Protein 1SCF (pdb70)

GO terms:
  GO:0035162 embryonic hemopoiesis (P, IDA)
  GO:0005737 cytoplasm (C, IDA)
  GO:0005886 plasma membrane (C, IDA)
  GO:0030027 lamellipodium (C, IDA)
  GO:0030175 filopodium (C, IDA)
  GO:0005173 stem cell factor receptor binding (F, TAS)
  GO:0005576 extracellular region (C, TAS)
  GO:0005886 plasma membrane (C, TAS)
  GO:0005515 protein binding (F, IPI)
  GO:0008284 positive regulation of cell population proliferation (P, IDA)
  GO:1901534 positive regulation of hematopoietic progenitor cell differentiation (P, TAS)
  GO:0008584 male gonad development (P, IEP)

InterPro domains:
  IPR003452 Stem cell factor [PF02404] (1-273)
  IPR003452 Stem cell factor [PIRSF015599] (1-273)
  IPR003452 Stem cell factor [PTHR11574] (1-273)
  IPR009079 Four-helical cytokine-like, core [G3DSA:1.20.1250.10] (28-171)
  IPR009079 Four-helical cytokine-like, core [SSF47266] (36-165)

Secondary structure (DSSP, 8-state):
-HHHHHHHHHHS-TT--EEE------S-GGGTS---HHHHHHHHHHHTTS-S--SS--HHHHHHHHHHHHHHHHHHT--PPEEE--HHHHHHHHHHHHHTTTS---SSSS--S---/-HHHHHHHHHTS-TT--EEE------S-GGGTTT--HHHHHHHHHHHTT----SSS--HHHHHHHHHHHHHHHHHHHHH---S-S------PPEEE--HHHHHHHHHHHHHHHHT---/-HHHHHHHHHTS-TT--EEEPPP---S-HHHHTT--HHHHHHHHHHHTTS---SSS--HHHHHHHHHHHHHHHHHHH--PPEEE--HHHHHHHHHHHHHT-/-HHHHHHHHHHS-TT--EEE------S-GGGTTT--HHHHHHHHHHHTT----SSS--HHHHHHHHHHHHHHHHHH----EEE--HHHHHHHHHHHHHHT-

Sequence (436 aa):
NVKDVTKLVANLPKDYITLKYVPGDVLPSHCWISEVVQLSDSLTDLLDKFSNISEGLSNYSIIDKLVNIVDDLVECVKSPEPRLFTPEEFFRIFNRSIDAFKDFVVASETSDCVVSNVKDVTKLVANLPKDYITLKYVPGDVLPSHCWISEVVQLSDSLTDLLDKFSNISEGLSNYSIIDKLVNIVDDLVECVKENSSKDLKKSFKSPEPRLFTPEEFFRIFNRSIDAFKDFDCNVKDVTKLVANLPKDYITLKYVPGDVLPSHCWISEVVQLSDSLTDLLDKFSNISEGLSNYSIIDKLVNIVDDLVECVKSPEPRLFTPEEFFRIFNRSIDAFNVKDVTKLVANLPKDYITLKYVPGDVLPSHCWISEVVQLSDSLTDLLDKFSNISEGLSNYSIIDKLVNIVDDLVECVSPEPRLFTPEEFFRIFNRSIDAFK

Solvent-accessible surface area: 22482 Å² total

Nearest PDB structures (foldseek):
  1scf-assembly3_C  TM=1.010E+00  e=1.635E-16  Homo sapiens
  1scf-assembly3_B-2  TM=9.901E-01  e=2.658E-14  Homo sapiens
  1scf-assembly3_D  TM=9.802E-01  e=2.494E-14  Homo sapiens
  1scf-assembly3_A-2  TM=9.832E-01  e=2.627E-13  Homo sapiens
  2o27-assembly2_A  TM=9.673E-01  e=6.331E-12  Mus musculus

Organism: Homo sapiens (NCBI:txid9606)

CATH classification: 1.20.1250.10

Foldseek 3Di:
DCPLLVVLLVVADQPDWKFQADPDVPFQCVQCLLVLVRLLVGLVVVLVVFDPPDPDDGSNVSSVVLNVLSVVVNVVSCNSDMDDDGSVRSVVVVVVSSVSVVVDDDPVPGDDRDDD/DPVLLVVLLVPDPQPDWKFLDDPCVPHQLLACLQVLVRLLVGLVVVLVVDDDDPDPDDNNNSSVVLNVVSVVVNVVVVVPPPPRSDNDDDRGDIDDDGSVRSVVVSVVSSCSVVPDND/DVVVLVVLLVVDDQPDWKFQADPDVPDACVVGLQVLVRLLVGLVVVLVVDDDDPDDCDNNNSSVVLNVVSVVVNVVSVHGDIDDDGSVRSVVVVVVNVVSD/DVVLLVVLLVVADQPDWKFQDDPCVPDACVVCLLCLVRVLVTLVVVLVVFDDDPDDDGNNVSSVVVSVVSVVVNVVHRGDIDDDGSVGSVVVVVVSSVSVD

Structure (mmCIF, N/CA/C/O backbone):
data_1SCF
#
_entry.id   1SCF
#
_cell.length_a   71.820
_cell.length_b   82.550
_cell.length_c   88.190
_cell.angle_alpha   90.00
_cell.angle_beta   90.00
_cell.angle_gamma   90.00
#
_symmetry.space_group_name_H-M   'P 21 21 21'
#
loop_
_entity.id
_entity.type
_entity.pdbx_description
1 polymer 'STEM CELL FACTOR'
2 non-polymer 'PENTAETHYLENE GLYCOL'
3 non-polymer 'CALCIUM ION'
4 water water
#
loop_
_atom_site.group_PDB
_atom_site.id
_atom_site.type_symbol
_atom_site.label_atom_id
_atom_site.label_alt_id
_atom_site.label_comp_id
_atom_site.label_asym_id
_atom_site.label_entity_id
_atom_site.label_seq_id
_atom_site.pdbx_PDB_ins_code
_atom_site.Cartn_x
_atom_site.Cartn_y
_atom_site.Cartn_z
_atom_site.occupancy
_atom_site.B_iso_or_equiv
_atom_site.auth_seq_id
_atom_site.auth_comp_id
_atom_site.auth_asym_id
_atom_site.auth_atom_id
_atom_site.pdbx_PDB_model_num
ATOM 1 N N . ASN A 1 36 ? 10.232 3.110 20.636 1.00 60.07 11 ASN A N 1
ATOM 2 C CA . ASN A 1 36 ? 9.176 3.892 19.994 1.00 59.79 11 ASN A CA 1
ATOM 3 C C . ASN A 1 36 ? 9.647 5.204 19.309 1.00 59.52 11 ASN A C 1
ATOM 4 O O . ASN A 1 36 ? 9.661 6.288 19.910 1.00 59.97 11 ASN A O 1
ATOM 6 N N . VAL A 1 37 ? 10.013 5.143 18.009 1.00 57.40 12 VAL A N 1
ATOM 7 C CA . VAL A 1 37 ? 10.715 6.225 17.309 1.00 53.71 12 VAL A CA 1
ATOM 8 C C . VAL A 1 37 ? 9.844 7.387 16.820 1.00 50.84 12 VAL A C 1
ATOM 9 O O . VAL A 1 37 ? 10.343 8.268 16.130 1.00 51.46 12 VAL A O 1
ATOM 11 N N . LYS A 1 38 ? 8.543 7.490 17.147 1.00 49.07 13 LYS A N 1
ATOM 12 C CA . LYS A 1 38 ? 7.721 8.640 16.756 1.00 44.35 13 LYS A CA 1
ATOM 13 C C . LYS A 1 38 ? 8.114 9.879 17.542 1.00 42.88 13 LYS A C 1
ATOM 14 O O . LYS A 1 38 ? 8.271 10.995 17.007 1.00 41.79 13 LYS A O 1
ATOM 16 N N . ASP A 1 39 ? 8.283 9.557 18.839 1.00 38.29 14 ASP A N 1
ATOM 17 C CA . ASP A 1 39 ? 8.609 10.545 19.818 1.00 35.56 14 ASP A CA 1
ATOM 18 C C . ASP A 1 39 ? 10.068 10.894 19.718 1.00 32.01 14 ASP A C 1
ATOM 19 O O . ASP A 1 39 ? 10.389 12.060 19.896 1.00 30.80 14 ASP A O 1
ATOM 24 N N . VAL A 1 40 ? 10.939 9.938 19.360 1.00 28.31 15 VAL A N 1
ATOM 25 C CA . VAL A 1 40 ? 12.335 10.224 19.089 1.00 27.35 15 VAL A CA 1
ATOM 26 C C . VAL A 1 40 ? 12.510 11.219 17.959 1.00 29.06 15 VAL A C 1
ATOM 27 O O . VAL A 1 40 ? 13.265 12.166 18.138 1.00 32.49 15 VAL A O 1
ATOM 31 N N . THR A 1 41 ? 11.858 11.085 16.807 1.00 28.42 16 THR A N 1
ATOM 32 C CA . THR A 1 41 ? 11.968 12.085 15.758 1.00 27.97 16 THR A CA 1
ATOM 33 C C . THR A 1 41 ? 11.386 13.413 16.208 1.00 25.43 16 THR A C 1
ATOM 34 O O . THR A 1 41 ? 12.020 14.418 15.905 1.00 25.82 16 THR A O 1
ATOM 38 N N . LYS A 1 42 ? 10.243 13.459 16.928 1.00 24.83 17 LYS A N 1
ATOM 39 C CA . LYS A 1 42 ? 9.701 14.698 17.482 1.00 23.60 17 LYS A CA 1
ATOM 40 C C . LYS A 1 42 ? 10.659 15.401 18.410 1.00 21.54 17 LYS A C 1
ATOM 41 O O . LYS A 1 42 ? 10.756 16.624 18.373 1.00 23.88 17 LYS A O 1
ATOM 47 N N . LEU A 1 43 ? 11.417 14.646 19.212 1.00 19.73 18 LEU A N 1
ATOM 48 C CA . LEU A 1 43 ? 12.377 15.207 20.151 1.00 17.98 18 LEU A CA 1
ATOM 49 C C . LEU A 1 43 ? 13.544 15.778 19.401 1.00 17.55 18 LEU A C 1
ATOM 50 O O . LEU A 1 43 ? 13.813 16.959 19.523 1.00 17.68 18 LEU A O 1
ATOM 55 N N . VAL A 1 44 ? 14.189 14.952 18.577 1.00 18.35 19 VAL A N 1
ATOM 56 C CA . VAL A 1 44 ? 15.187 15.421 17.628 1.00 19.40 19 VAL A CA 1
ATOM 57 C C . VAL A 1 44 ? 14.757 16.628 16.824 1.00 18.97 19 VAL A C 1
ATOM 58 O O . VAL A 1 44 ? 15.533 17.562 16.711 1.00 22.36 19 VAL A O 1
ATOM 62 N N . ALA A 1 45 ? 13.530 16.732 16.366 1.00 18.27 20 ALA A N 1
ATOM 63 C CA . ALA A 1 45 ? 13.105 17.946 15.719 1.00 17.82 20 ALA A CA 1
ATOM 64 C C . ALA A 1 45 ? 12.923 19.074 16.711 1.00 18.90 20 ALA A C 1
ATOM 65 O O . ALA A 1 45 ? 12.977 20.244 16.352 1.00 20.70 20 ALA A O 1
ATOM 67 N N . ASN A 1 46 ? 12.677 18.787 17.979 1.00 20.04 21 ASN A N 1
ATOM 68 C CA . ASN A 1 46 ? 12.450 19.852 18.933 1.00 20.73 21 ASN A CA 1
ATOM 69 C C . ASN A 1 46 ? 13.695 20.161 19.771 1.00 20.34 21 ASN A C 1
ATOM 70 O O . ASN A 1 46 ? 13.627 20.909 20.741 1.00 21.05 21 ASN A O 1
ATOM 75 N N . LEU A 1 47 ? 14.851 19.615 19.399 1.00 18.22 22 LEU A N 1
ATOM 76 C CA . LEU A 1 47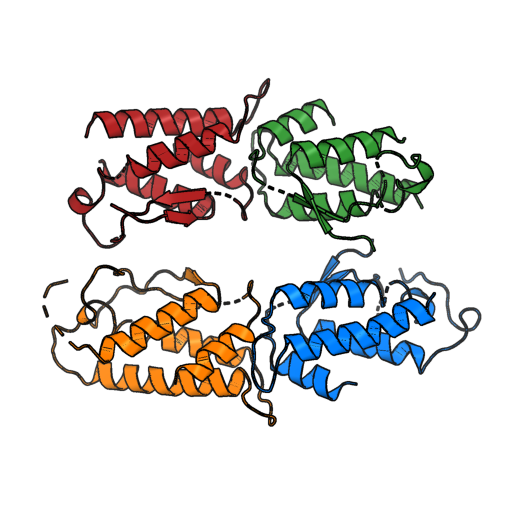 ? 16.129 19.924 20.000 1.00 17.27 22 LEU A CA 1
ATOM 77 C C . LEU A 1 47 ? 17.023 20.733 19.051 1.00 19.37 22 LEU A C 1
ATOM 78 O O . LEU A 1 47 ? 17.001 20.468 17.851 1.00 19.69 22 LEU A O 1
ATOM 83 N N . PRO A 1 48 ? 17.833 21.728 19.457 1.00 19.42 23 PRO A N 1
ATOM 84 C CA . PRO A 1 48 ? 18.655 22.511 18.537 1.00 19.17 23 PRO A CA 1
ATOM 85 C C . PRO A 1 48 ? 19.694 21.621 17.878 1.00 20.53 23 PRO A C 1
ATOM 86 O O . PRO A 1 48 ? 20.318 20.832 18.575 1.00 21.23 23 PRO A O 1
ATOM 90 N N . LYS A 1 49 ? 19.959 21.716 16.571 1.00 23.65 24 LYS A N 1
ATOM 91 C CA . LYS A 1 49 ? 20.937 20.852 15.866 1.00 27.23 24 LYS A CA 1
ATOM 92 C C . LYS A 1 49 ? 22.388 20.847 16.370 1.00 25.36 24 LYS A C 1
ATOM 93 O O . LYS A 1 49 ? 23.179 19.918 16.149 1.00 25.16 24 LYS A O 1
ATOM 99 N N . ASP A 1 50 ? 22.712 21.900 17.110 1.00 26.32 25 ASP A N 1
ATOM 100 C CA . ASP A 1 50 ? 24.060 22.087 17.653 1.00 28.70 25 ASP A CA 1
ATOM 101 C C . ASP A 1 50 ? 24.209 22.024 19.180 1.00 26.91 25 ASP A C 1
ATOM 102 O O . ASP A 1 50 ? 25.225 22.386 19.785 1.00 27.43 25 ASP A O 1
ATOM 107 N N . TYR A 1 51 ? 23.122 21.605 19.808 1.00 24.09 26 TYR A N 1
ATOM 108 C CA . TYR A 1 51 ? 23.165 21.289 21.189 1.00 20.96 26 TYR A CA 1
ATOM 109 C C . TYR A 1 51 ? 23.821 19.937 21.246 1.00 20.04 26 TYR A C 1
ATOM 110 O O . TYR A 1 51 ? 23.282 18.951 20.780 1.00 22.61 26 TYR A O 1
ATOM 127 N N . ILE A 1 53 ? 25.250 16.576 23.165 1.00 22.91 28 ILE A N 1
ATOM 128 C CA . ILE A 1 53 ? 24.860 15.666 24.240 1.00 21.29 28 ILE A CA 1
ATOM 129 C C . ILE A 1 53 ? 26.030 14.713 24.494 1.00 21.02 28 ILE A C 1
ATOM 130 O O . ILE A 1 53 ? 26.530 14.075 23.571 1.00 20.97 28 ILE A O 1
ATOM 135 N N . THR A 1 54 ? 26.492 14.597 25.744 1.00 20.17 29 THR A N 1
ATOM 136 C CA . THR A 1 54 ? 27.592 13.727 26.087 1.00 20.16 29 THR A CA 1
ATOM 137 C C . THR A 1 54 ? 27.065 12.315 26.319 1.00 20.21 29 THR A C 1
ATOM 138 O O . THR A 1 54 ? 26.051 12.081 26.988 1.00 19.29 29 THR A O 1
ATOM 142 N N . LEU A 1 55 ? 27.767 11.369 25.708 1.00 18.56 30 LEU A N 1
ATOM 143 C CA . LEU A 1 55 ? 27.462 9.976 25.862 1.00 17.76 30 LEU A CA 1
ATOM 144 C C . LEU A 1 55 ? 28.824 9.351 25.959 1.00 18.41 30 LEU A C 1
ATOM 145 O O . LEU A 1 55 ? 29.738 9.774 25.283 1.00 20.72 30 LEU A O 1
ATOM 150 N N . LYS A 1 56 ? 28.984 8.378 26.833 1.00 18.64 31 LYS A N 1
ATOM 151 C CA . LYS A 1 56 ? 30.176 7.575 26.918 1.00 20.71 31 LYS A CA 1
ATOM 152 C C . LYS A 1 56 ? 29.940 6.417 25.999 1.00 21.51 31 LYS A C 1
ATOM 153 O O . LYS A 1 56 ? 28.966 5.701 26.170 1.00 23.02 31 LYS A O 1
ATOM 159 N N . TYR A 1 57 ? 30.845 6.219 25.034 1.00 24.83 32 TYR A N 1
ATOM 160 C CA . TYR A 1 57 ? 30.565 5.424 23.844 1.00 22.31 32 TYR A CA 1
ATOM 161 C C . TYR A 1 57 ? 31.607 4.359 23.767 1.00 19.55 32 TYR A C 1
ATOM 162 O O . TYR A 1 57 ? 32.759 4.667 23.946 1.00 22.18 32 TYR A O 1
ATOM 171 N N . VAL A 1 58 ? 31.217 3.108 23.604 1.00 20.21 33 VAL A N 1
ATOM 172 C CA . VAL A 1 58 ? 32.138 2.022 23.453 1.00 22.23 33 VAL A CA 1
ATOM 173 C C . VAL A 1 58 ? 32.829 2.212 22.110 1.00 24.20 33 VAL A C 1
ATOM 174 O O . VAL A 1 58 ? 32.156 2.231 21.078 1.00 24.76 33 VAL A O 1
ATOM 178 N N . PRO A 1 59 ? 34.158 2.380 22.078 1.00 25.19 34 PRO A N 1
ATOM 179 C CA . PRO A 1 59 ? 34.921 2.477 20.834 1.00 27.43 34 PRO A CA 1
ATOM 180 C C . PRO A 1 59 ? 34.727 1.263 19.907 1.00 27.77 34 PRO A C 1
ATOM 181 O O . PRO A 1 59 ? 34.907 0.101 20.291 1.00 27.65 34 PRO A O 1
ATOM 185 N N . GLY A 1 60 ? 34.312 1.550 18.666 1.00 28.92 35 GLY A N 1
ATOM 186 C CA . GLY A 1 60 ? 34.175 0.517 17.650 1.00 28.59 35 GLY A CA 1
ATOM 187 C C . GLY A 1 60 ? 32.886 -0.277 17.715 1.00 28.76 35 GLY A C 1
ATOM 188 O O . GLY A 1 60 ? 32.743 -1.224 16.957 1.00 29.41 35 GLY A O 1
ATOM 197 N N . ASP A 1 62 ? 30.212 0.393 16.338 1.00 30.42 37 ASP A N 1
ATOM 198 C CA . ASP A 1 62 ? 29.736 0.418 14.935 1.00 30.74 37 ASP A CA 1
ATOM 199 C C . ASP A 1 62 ? 30.051 -0.794 14.038 1.00 27.32 37 ASP A C 1
ATOM 200 O O . ASP A 1 62 ? 29.344 -1.054 13.064 1.00 28.97 37 ASP A O 1
ATOM 205 N N . VAL A 1 63 ? 31.054 -1.584 14.381 1.00 23.11 38 VAL A N 1
ATOM 206 C CA . VAL A 1 63 ? 31.471 -2.713 13.566 1.00 23.69 38 VAL A CA 1
ATOM 207 C C . VAL A 1 63 ? 31.568 -4.045 14.389 1.00 26.12 38 VAL A C 1
ATOM 208 O O . VAL A 1 63 ? 31.649 -5.172 13.882 1.00 27.25 38 VAL A O 1
ATOM 212 N N . LEU A 1 64 ? 31.464 -3.968 15.728 1.00 26.26 39 LEU A N 1
ATOM 213 C CA . LEU A 1 64 ? 31.505 -5.113 16.640 1.00 26.07 39 LEU A CA 1
ATOM 214 C C . LEU A 1 64 ? 30.149 -5.788 16.888 1.00 25.48 39 LEU A C 1
ATOM 215 O O . LEU A 1 64 ? 29.130 -5.109 16.842 1.00 23.47 39 LEU A O 1
ATOM 220 N N . PRO A 1 65 ? 30.017 -7.086 17.192 1.00 25.65 40 PRO A N 1
ATOM 221 C CA . PRO A 1 65 ? 28.734 -7.665 17.563 1.00 27.77 40 PRO A CA 1
ATOM 222 C C . PRO A 1 65 ? 28.061 -7.004 18.792 1.00 27.59 40 PRO A C 1
ATOM 223 O O . PRO A 1 65 ? 28.710 -6.411 19.658 1.00 26.55 40 PRO A O 1
ATOM 227 N N . SER A 1 66 ? 26.724 -7.026 18.830 1.00 27.40 41 SER A N 1
ATOM 228 C CA . SER A 1 66 ? 26.003 -6.235 19.806 1.00 26.79 41 SER A CA 1
ATOM 229 C C . SER A 1 66 ? 26.288 -6.707 21.202 1.00 27.70 41 SER A C 1
ATOM 230 O O . SER A 1 66 ? 26.451 -5.903 22.097 1.00 29.20 41 SER A O 1
ATOM 233 N N . HIS A 1 67 ? 26.526 -8.007 21.355 1.00 29.95 42 HIS A N 1
ATOM 234 C CA . HIS A 1 67 ? 26.853 -8.594 22.636 1.00 30.32 42 HIS A CA 1
ATOM 235 C C . HIS A 1 67 ? 28.076 -7.971 23.312 1.00 29.42 42 HIS A C 1
ATOM 236 O O . HIS A 1 67 ? 28.270 -8.138 24.524 1.00 28.56 42 HIS A O 1
ATOM 243 N N . CYS A 1 68 ? 28.888 -7.246 22.533 1.00 26.69 43 CYS A N 1
ATOM 244 C CA . CYS A 1 68 ? 30.112 -6.657 23.037 1.00 29.55 43 CYS A CA 1
ATOM 245 C C . CYS A 1 68 ? 29.916 -5.341 23.766 1.00 29.31 43 CYS A C 1
ATOM 246 O O . CYS A 1 68 ? 30.779 -4.912 24.512 1.00 31.36 43 CYS A O 1
ATOM 249 N N . TRP A 1 69 ? 28.813 -4.637 23.555 1.00 28.24 44 TRP A N 1
ATOM 250 C CA . TRP A 1 69 ? 28.704 -3.240 23.952 1.00 25.54 44 TRP A CA 1
ATOM 251 C C . TRP A 1 69 ? 27.331 -2.947 24.498 1.00 25.35 44 TRP A C 1
ATOM 252 O O . TRP A 1 69 ? 27.173 -1.924 25.113 1.00 28.50 44 TRP A O 1
ATOM 263 N N . ILE A 1 70 ? 26.328 -3.786 24.275 1.00 27.39 45 ILE A N 1
ATOM 264 C CA . ILE A 1 70 ? 24.934 -3.500 24.540 1.00 28.48 45 ILE A CA 1
ATOM 265 C C . ILE A 1 70 ? 24.666 -3.370 26.025 1.00 29.97 45 ILE A C 1
ATOM 266 O O . ILE A 1 70 ? 23.770 -2.622 26.389 1.00 31.30 45 ILE A O 1
ATOM 271 N N . SER A 1 71 ? 25.408 -4.044 26.900 1.00 30.95 46 SER A N 1
ATOM 272 C CA . SER A 1 71 ? 25.200 -3.897 28.337 1.00 32.47 46 SER A CA 1
ATOM 273 C C . SER A 1 71 ? 25.677 -2.546 28.844 1.00 30.61 46 SER A C 1
ATOM 274 O O . SER A 1 71 ? 24.974 -1.880 29.597 1.00 30.88 46 SER A O 1
ATOM 277 N N . GLU A 1 72 ? 26.840 -2.123 28.370 1.00 28.57 47 GLU A N 1
ATOM 278 C CA . GLU A 1 72 ? 27.355 -0.823 28.680 1.00 28.90 47 GLU A CA 1
ATOM 279 C C . GLU A 1 72 ? 26.567 0.306 28.090 1.00 27.44 47 GLU A C 1
ATOM 280 O O . GLU A 1 72 ? 26.383 1.323 28.735 1.00 28.17 47 GLU A O 1
ATOM 294 N N . VAL A 1 74 ? 23.147 0.491 27.195 1.00 27.65 49 VAL A N 1
ATOM 295 C CA . VAL A 1 74 ? 21.882 0.875 27.814 1.00 27.43 49 VAL A CA 1
ATOM 296 C C . VAL A 1 74 ? 22.017 1.680 29.115 1.00 27.42 49 VAL A C 1
ATOM 297 O O . VAL A 1 74 ? 21.224 2.595 29.394 1.00 27.48 49 VAL A O 1
ATOM 301 N N . VAL A 1 75 ? 23.100 1.370 29.847 1.00 26.26 50 VAL A N 1
ATOM 302 C CA . VAL A 1 75 ? 23.469 2.060 31.068 1.00 24.75 50 VAL A CA 1
ATOM 303 C C . VAL A 1 75 ? 23.964 3.431 30.716 1.00 25.57 50 VAL A C 1
ATOM 304 O O . VAL A 1 75 ? 23.485 4.384 31.320 1.00 28.77 50 VAL A O 1
ATOM 308 N N . GLN A 1 76 ? 24.888 3.551 29.758 1.00 22.88 51 GLN A N 1
ATOM 309 C CA . GLN A 1 76 ? 25.315 4.841 29.294 1.00 18.59 51 GLN A CA 1
ATOM 310 C C . GLN A 1 76 ? 24.226 5.698 28.700 1.00 18.17 51 GLN A C 1
ATOM 311 O O . GLN A 1 76 ? 24.223 6.904 28.948 1.00 20.05 51 GLN A O 1
ATOM 317 N N . LEU A 1 77 ? 23.291 5.106 27.959 1.00 15.38 52 LEU A N 1
ATOM 318 C CA . LEU A 1 77 ? 22.210 5.850 27.374 1.00 16.72 52 LEU A CA 1
ATOM 319 C C . LEU A 1 77 ? 21.199 6.284 28.411 1.00 18.34 52 LEU A C 1
ATOM 320 O O . LEU A 1 77 ? 20.676 7.387 28.382 1.00 18.73 52 LEU A O 1
ATOM 325 N N . SER A 1 78 ? 20.932 5.433 29.378 1.00 20.83 53 SER A N 1
ATOM 326 C CA . SER A 1 78 ? 20.098 5.806 30.505 1.00 23.79 53 SER A CA 1
ATOM 327 C C . SER A 1 78 ? 20.716 6.966 31.295 1.00 24.20 53 SER A C 1
ATOM 328 O O . SER A 1 78 ? 19.977 7.897 31.624 1.00 26.42 53 SER A O 1
ATOM 331 N N . ASP A 1 79 ? 22.043 6.977 31.559 1.00 23.25 54 ASP A N 1
ATOM 332 C CA . ASP A 1 79 ? 22.687 8.036 32.308 1.00 20.61 54 ASP A CA 1
ATOM 333 C C . ASP A 1 79 ? 22.659 9.325 31.572 1.00 19.02 54 ASP A C 1
ATOM 334 O O . ASP A 1 79 ? 22.303 10.358 32.142 1.00 20.41 54 ASP A O 1
ATOM 339 N N . SER A 1 80 ? 22.962 9.286 30.291 1.00 16.79 55 SER A N 1
ATOM 340 C CA . SER A 1 80 ? 22.857 10.514 29.541 1.00 17.42 55 SER A CA 1
ATOM 341 C C . SER A 1 80 ? 21.454 11.096 29.425 1.00 16.81 55 SER A C 1
ATOM 342 O O . SER A 1 80 ? 21.293 12.318 29.474 1.00 17.95 55 SER A O 1
ATOM 345 N N . LEU A 1 81 ? 20.439 10.249 29.243 1.00 17.01 56 LEU A N 1
ATOM 346 C CA . LEU A 1 81 ? 19.073 10.726 29.162 1.00 17.99 56 LEU A CA 1
ATOM 347 C C . LEU A 1 81 ? 18.518 11.188 30.514 1.00 18.27 56 LEU A C 1
ATOM 348 O O . LEU A 1 81 ? 17.800 12.186 30.575 1.00 18.82 56 LEU A O 1
ATOM 353 N N . THR A 1 82 ? 18.835 10.532 31.616 1.00 18.45 57 THR A N 1
ATOM 354 C CA . THR A 1 82 ? 18.376 11.005 32.911 1.00 21.42 57 THR A CA 1
ATOM 355 C C . THR A 1 82 ? 18.975 12.383 33.205 1.00 21.42 57 THR A C 1
ATOM 356 O O . THR A 1 82 ? 18.263 13.287 33.640 1.00 21.53 57 THR A O 1
ATOM 360 N N . ASP A 1 83 ? 20.245 12.587 32.819 1.00 23.66 58 ASP A N 1
ATOM 361 C CA . ASP A 1 83 ? 20.908 13.867 32.971 1.00 24.99 58 ASP A CA 1
ATOM 362 C C . ASP A 1 83 ? 20.269 14.969 32.162 1.00 23.11 58 ASP A C 1
ATOM 363 O O . ASP A 1 83 ? 20.243 16.133 32.567 1.00 22.89 58 ASP A O 1
ATOM 368 N N . LEU A 1 84 ? 19.762 14.614 30.994 1.00 21.38 59 LEU A N 1
ATOM 369 C CA . LEU A 1 84 ? 19.106 15.568 30.124 1.00 19.63 59 LEU A CA 1
ATOM 370 C C . LEU A 1 84 ? 17.857 16.179 30.719 1.00 20.35 59 LEU A C 1
ATOM 371 O O . LEU A 1 84 ? 17.522 17.321 30.413 1.00 19.57 59 LEU A O 1
ATOM 376 N N . LEU A 1 85 ? 17.163 15.410 31.587 1.00 21.63 60 LEU A N 1
ATOM 377 C CA . LEU A 1 85 ? 15.930 15.857 32.216 1.00 20.55 60 LEU A CA 1
ATOM 378 C C . LEU A 1 85 ? 16.133 17.147 32.974 1.00 22.32 60 LEU A C 1
ATOM 379 O O . LEU A 1 85 ? 15.264 18.016 32.929 1.00 23.28 60 LEU A O 1
ATOM 384 N N . ASP A 1 86 ? 17.338 17.285 33.558 1.00 22.42 61 ASP A N 1
ATOM 385 C CA . ASP A 1 86 ? 17.805 18.483 34.247 1.00 22.10 61 ASP A CA 1
ATOM 386 C C . ASP A 1 86 ? 17.810 19.768 33.433 1.00 20.08 61 ASP A C 1
ATOM 387 O O . ASP A 1 86 ? 17.841 20.870 33.974 1.00 20.02 61 ASP A O 1
ATOM 392 N N . LYS A 1 87 ? 17.721 19.693 32.105 1.00 19.76 62 LYS A N 1
ATOM 393 C CA . LYS A 1 87 ? 17.839 20.862 31.245 1.00 16.53 62 LYS A CA 1
ATOM 394 C C . LYS A 1 87 ? 16.485 21.335 30.770 1.00 16.75 62 LYS A C 1
ATOM 395 O O . LYS A 1 87 ? 16.388 22.383 30.130 1.00 17.62 62 LYS A O 1
ATOM 401 N N . PHE A 1 88 ? 15.400 20.605 31.068 1.00 16.40 63 PHE A N 1
ATOM 402 C CA . PHE A 1 88 ? 14.086 20.979 30.586 1.00 16.93 63 PHE A CA 1
ATOM 403 C C . PHE A 1 88 ? 13.110 21.140 31.730 1.00 17.40 63 PHE A C 1
ATOM 404 O O . PHE A 1 88 ? 13.294 20.626 32.826 1.00 17.50 63 PHE A O 1
ATOM 412 N N . SER A 1 89 ? 12.031 21.843 31.444 1.00 19.14 64 SER A N 1
ATOM 413 C CA . SER A 1 89 ? 10.993 22.080 32.407 1.00 21.71 64 SER A CA 1
ATOM 414 C C . SER A 1 89 ? 9.832 21.125 32.198 1.00 22.87 64 SER A C 1
ATOM 415 O O . SER A 1 89 ? 9.431 20.758 31.098 1.00 24.09 64 SER A O 1
ATOM 418 N N . ASN A 1 90 ? 9.298 20.809 33.363 1.00 23.97 65 ASN A N 1
ATOM 419 C CA . ASN A 1 90 ? 8.233 19.855 33.608 1.00 29.13 65 ASN A CA 1
ATOM 420 C C . ASN A 1 90 ? 6.899 20.530 33.390 1.00 31.34 65 ASN A C 1
ATOM 421 O O . ASN A 1 90 ? 5.883 19.858 33.203 1.00 35.27 65 ASN A O 1
ATOM 426 N N . ILE A 1 91 ? 6.892 21.862 33.561 1.00 32.62 66 ILE A N 1
ATOM 427 C CA . ILE A 1 91 ? 5.708 22.691 33.384 1.00 33.83 66 ILE A CA 1
ATOM 428 C C . ILE A 1 91 ? 5.681 23.071 31.918 1.00 35.58 66 ILE A C 1
ATOM 429 O O . ILE A 1 91 ? 6.450 23.910 31.431 1.00 36.08 66 ILE A O 1
ATOM 434 N N . SER A 1 92 ? 4.782 22.424 31.201 1.00 37.23 67 SER A N 1
ATOM 435 C CA . SER A 1 92 ? 4.669 22.650 29.771 1.00 40.50 67 SER A CA 1
ATOM 436 C C . SER A 1 92 ? 3.358 22.008 29.327 1.00 42.07 67 SER A C 1
ATOM 437 O O . SER A 1 92 ? 3.073 20.841 29.622 1.00 43.86 67 SER A O 1
ATOM 440 N N . GLU A 1 93 ? 2.502 22.765 28.648 1.00 44.40 68 GLU A N 1
ATOM 441 C CA . GLU A 1 93 ? 1.317 22.183 28.023 1.00 46.43 68 GLU A CA 1
ATOM 442 C C . GLU A 1 93 ? 1.777 21.448 26.758 1.00 46.20 68 GLU A C 1
ATOM 443 O O . GLU A 1 93 ? 2.874 21.690 26.234 1.00 47.39 68 GLU A O 1
ATOM 449 N N . GLY A 1 94 ? 0.957 20.523 26.262 1.00 45.44 69 GLY A N 1
ATOM 450 C CA . GLY A 1 94 ? 1.228 19.834 25.021 1.00 43.62 69 GLY A CA 1
ATOM 451 C C . GLY A 1 94 ? 2.561 19.130 25.029 1.00 42.33 69 GLY A C 1
ATOM 452 O O . GLY A 1 94 ? 2.944 18.429 25.963 1.00 43.42 69 GLY A O 1
ATOM 453 N N . LEU A 1 95 ? 3.245 19.412 23.927 1.00 42.01 70 LEU A N 1
ATOM 454 C CA . LEU A 1 95 ? 4.567 18.856 23.634 1.00 40.66 70 LEU A CA 1
ATOM 455 C C . LEU A 1 95 ? 5.570 19.283 24.688 1.00 37.48 70 LEU A C 1
ATOM 456 O O . LEU A 1 95 ? 5.769 20.477 24.916 1.00 39.56 70 LEU A O 1
ATOM 461 N N . SER A 1 96 ? 6.203 18.289 25.301 1.00 32.14 71 SER A N 1
ATOM 462 C CA . SER A 1 96 ? 7.187 18.514 26.330 1.00 24.30 71 SER A CA 1
ATOM 463 C C . SER A 1 96 ? 8.394 17.653 26.032 1.00 20.06 71 SER A C 1
ATOM 464 O O . SER A 1 96 ? 8.282 16.449 25.900 1.00 21.51 71 SER A O 1
ATOM 467 N N . ASN A 1 97 ? 9.573 18.208 25.883 1.00 18.83 72 ASN A N 1
ATOM 468 C CA . ASN A 1 97 ? 10.787 17.419 25.827 1.00 16.99 72 ASN A CA 1
ATOM 469 C C . ASN A 1 97 ? 11.079 16.692 27.083 1.00 15.54 72 ASN A C 1
ATOM 470 O O . ASN A 1 97 ? 11.566 15.578 26.997 1.00 16.64 72 ASN A O 1
ATOM 475 N N . TYR A 1 98 ? 10.823 17.309 28.239 1.00 15.06 73 TYR A N 1
ATOM 476 C CA . TYR A 1 98 ? 10.835 16.579 29.507 1.00 15.26 73 TYR A CA 1
ATOM 477 C C . TYR A 1 98 ? 9.986 15.319 29.443 1.00 15.85 73 TYR A C 1
ATOM 478 O O . TYR A 1 98 ? 10.538 14.262 29.740 1.00 18.32 73 TYR A O 1
ATOM 487 N N . SER A 1 99 ? 8.682 15.323 29.087 1.00 18.48 74 SER A N 1
ATOM 488 C CA . SER A 1 99 ? 7.947 14.076 29.034 1.00 18.74 74 SER A CA 1
ATOM 489 C C . SER A 1 99 ? 8.429 13.074 28.017 1.00 18.80 74 SER A C 1
ATOM 490 O O . SER A 1 99 ? 8.430 11.882 28.327 1.00 18.69 74 SER A O 1
ATOM 493 N N . ILE A 1 100 ? 8.928 13.522 26.849 1.00 18.95 75 ILE A N 1
ATOM 494 C CA . ILE A 1 100 ? 9.481 12.602 25.855 1.00 17.82 75 ILE A CA 1
ATOM 495 C C . ILE A 1 100 ? 10.689 11.896 26.422 1.00 17.12 75 ILE A C 1
ATOM 496 O O . ILE A 1 100 ? 10.679 10.688 26.557 1.00 18.03 75 ILE A O 1
ATOM 501 N N . ILE A 1 101 ? 11.698 12.625 26.857 1.00 18.46 76 ILE A N 1
ATOM 502 C CA . ILE A 1 101 ? 12.916 12.070 27.436 1.00 19.33 76 ILE A CA 1
ATOM 503 C C . ILE A 1 101 ? 12.622 11.116 28.592 1.00 19.01 76 ILE A C 1
ATOM 504 O O . ILE A 1 101 ? 13.199 10.040 28.714 1.00 20.65 76 ILE A O 1
ATOM 509 N N . ASP A 1 102 ? 11.643 11.474 29.412 1.00 19.90 77 ASP A N 1
ATOM 510 C CA . ASP A 1 102 ? 11.226 10.682 30.562 1.00 19.93 77 ASP A CA 1
ATOM 511 C C . ASP A 1 102 ? 10.627 9.341 30.177 1.00 21.32 77 ASP A C 1
ATOM 512 O O . ASP A 1 102 ? 10.832 8.318 30.830 1.00 21.41 77 ASP A O 1
ATOM 517 N N . LYS A 1 103 ? 9.835 9.312 29.101 1.00 23.41 78 LYS A N 1
ATOM 518 C CA . LYS A 1 103 ? 9.385 8.038 28.606 1.00 23.09 78 LYS A CA 1
ATOM 519 C C . LYS A 1 103 ? 10.529 7.247 27.975 1.00 24.61 78 LYS A C 1
ATOM 520 O O . LYS A 1 103 ? 10.518 6.000 28.021 1.00 26.85 78 LYS A O 1
ATOM 526 N N . LEU A 1 104 ? 11.559 7.936 27.437 1.00 22.19 79 LEU A N 1
ATOM 527 C CA . LEU A 1 104 ? 12.718 7.253 26.865 1.00 18.09 79 LEU A CA 1
ATOM 528 C C . LEU A 1 104 ? 13.577 6.757 27.968 1.00 16.82 79 LEU A C 1
ATOM 529 O O . LEU A 1 104 ? 14.146 5.692 27.806 1.00 17.74 79 LEU A O 1
ATOM 534 N N . VAL A 1 105 ? 13.609 7.460 29.101 1.00 16.48 80 VAL A N 1
ATOM 535 C CA . VAL A 1 105 ? 14.352 6.994 30.249 1.00 13.79 80 VAL A CA 1
ATOM 536 C C . VAL A 1 105 ? 13.697 5.725 30.731 1.00 14.44 80 VAL A C 1
ATOM 537 O O . VAL A 1 105 ? 14.385 4.763 31.022 1.00 14.81 80 VAL A O 1
ATOM 541 N N . ASN A 1 106 ? 12.383 5.633 30.743 1.00 16.27 81 ASN A N 1
ATOM 542 C CA . ASN A 1 106 ? 11.696 4.398 31.081 1.00 18.71 81 ASN A CA 1
ATOM 543 C C . ASN A 1 106 ? 11.852 3.174 30.176 1.00 21.49 81 ASN A C 1
ATOM 544 O O . ASN A 1 106 ? 11.945 2.060 30.691 1.00 22.57 81 ASN A O 1
ATOM 549 N N . ILE A 1 107 ? 11.898 3.339 28.846 1.00 21.86 82 ILE A N 1
ATOM 550 C CA . ILE A 1 107 ? 12.226 2.270 27.917 1.00 23.02 82 ILE A CA 1
ATOM 551 C C . ILE A 1 107 ? 13.602 1.742 28.112 1.00 23.67 82 ILE A C 1
ATOM 552 O O . ILE A 1 107 ? 13.728 0.536 28.067 1.00 26.85 82 ILE A O 1
ATOM 557 N N . VAL A 1 108 ? 14.619 2.586 28.254 1.00 25.82 83 VAL A N 1
ATOM 558 C CA . VAL A 1 108 ? 15.996 2.104 28.338 1.00 27.82 83 VAL A CA 1
ATOM 559 C C . VAL A 1 108 ? 16.212 1.471 29.706 1.00 30.01 83 VAL A C 1
ATOM 560 O O . VAL A 1 108 ? 16.995 0.522 29.796 1.00 32.08 83 VAL A O 1
ATOM 564 N N . ASP A 1 109 ? 15.602 1.983 30.789 1.00 30.99 84 ASP A N 1
ATOM 565 C CA . ASP A 1 109 ? 15.711 1.384 32.123 1.00 34.08 84 ASP A CA 1
ATOM 566 C C . ASP A 1 109 ? 15.125 -0.013 32.275 1.00 34.30 84 ASP A C 1
ATOM 567 O O . ASP A 1 109 ? 15.666 -0.816 33.035 1.00 35.01 84 ASP A O 1
ATOM 572 N N . ASP A 1 110 ? 14.055 -0.335 31.524 1.00 35.79 85 ASP A N 1
ATOM 573 C CA . ASP A 1 110 ? 13.554 -1.707 31.332 1.00 37.15 85 ASP A CA 1
ATOM 574 C C . ASP A 1 110 ? 14.655 -2.665 30.860 1.00 34.71 85 ASP A C 1
ATOM 575 O O . ASP A 1 110 ? 14.777 -3.800 31.308 1.00 33.69 85 ASP A O 1
ATOM 580 N N . LEU A 1 111 ? 15.437 -2.164 29.904 1.00 33.83 86 LEU A N 1
ATOM 581 C CA . LEU A 1 111 ? 16.527 -2.886 29.288 1.00 33.71 86 LEU A CA 1
ATOM 582 C C . LEU A 1 111 ? 17.747 -2.959 30.177 1.00 34.12 86 LEU A C 1
ATOM 583 O O . LEU A 1 111 ? 18.440 -3.965 30.083 1.00 34.86 86 LEU A O 1
ATOM 588 N N . VAL A 1 112 ? 18.033 -1.973 31.039 1.00 33.89 87 VAL A N 1
ATOM 589 C CA . VAL A 1 112 ? 19.121 -2.074 32.009 1.00 35.56 87 VAL A CA 1
ATOM 590 C C . VAL A 1 112 ? 18.933 -3.223 33.039 1.00 40.73 87 VAL A C 1
ATOM 591 O O . VAL A 1 112 ? 19.889 -3.890 33.493 1.00 42.23 87 VAL A O 1
ATOM 595 N N . GLU A 1 113 ? 17.645 -3.484 33.340 1.00 44.00 88 GLU A N 1
ATOM 596 C CA . GLU A 1 113 ? 17.191 -4.563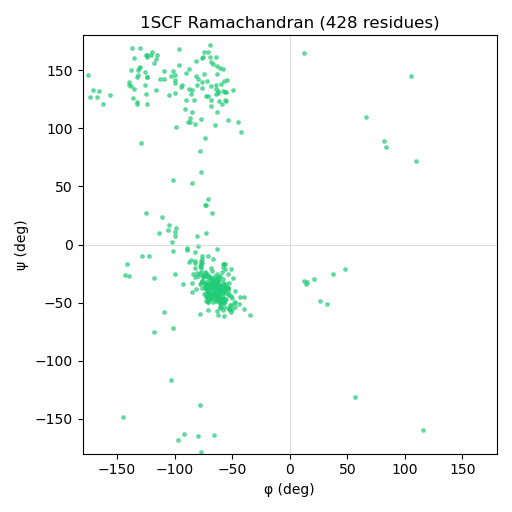 34.217 1.00 47.21 88 GLU A CA 1
ATOM 597 C C . GLU A 1 113 ? 17.016 -5.918 33.542 1.00 48.21 88 GLU A C 1
ATOM 598 O O . GLU A 1 113 ? 17.359 -6.909 34.169 1.00 47.84 88 GLU A O 1
ATOM 604 N N . CYS A 1 114 ? 16.475 -6.018 32.311 1.00 50.79 89 CYS A N 1
ATOM 605 C CA . CYS A 1 114 ? 16.489 -7.244 31.503 1.00 54.51 89 CYS A CA 1
ATOM 606 C C . CYS A 1 114 ? 17.952 -7.703 31.459 1.00 55.09 89 CYS A C 1
ATOM 607 O O . CYS A 1 114 ? 18.231 -8.791 31.961 1.00 57.42 89 CYS A O 1
ATOM 610 N N . VAL A 1 115 ? 18.890 -6.838 31.002 1.00 55.69 90 VAL A N 1
ATOM 611 C CA . VAL A 1 115 ? 20.357 -7.027 31.060 1.00 55.91 90 VAL A CA 1
ATOM 612 C C . VAL A 1 115 ? 20.906 -7.397 32.450 1.00 57.84 90 VAL A C 1
ATOM 613 O O . VAL A 1 115 ? 22.014 -7.924 32.546 1.00 58.27 90 VAL A O 1
ATOM 617 N N . LYS A 1 116 ? 20.212 -7.128 33.558 1.00 59.29 91 LYS A N 1
ATOM 618 C CA . LYS A 1 116 ? 20.556 -7.785 34.810 1.00 62.11 91 LYS A CA 1
ATOM 619 C C . LYS A 1 116 ? 19.865 -9.163 34.996 1.00 63.85 91 LYS A C 1
ATOM 620 O O . LYS A 1 116 ? 20.517 -10.061 35.533 1.00 66.48 91 LYS A O 1
ATOM 622 N N . SER A 1 129 ? 36.757 4.074 31.300 1.00 64.71 104 SER A N 1
ATOM 623 C CA . SER A 1 129 ? 36.147 4.043 29.974 1.00 64.00 104 SER A CA 1
ATOM 624 C C . SER A 1 129 ? 34.723 3.416 29.904 1.00 61.57 104 SER A C 1
ATOM 625 O O . SER A 1 129 ? 34.321 2.749 30.871 1.00 62.78 104 SER A O 1
ATOM 628 N N . PRO A 1 130 ? 33.891 3.576 28.842 1.00 57.26 105 PRO A N 1
ATOM 629 C CA . PRO A 1 130 ? 34.173 4.332 27.635 1.00 53.19 105 PRO A CA 1
ATOM 630 C C . PRO A 1 130 ? 34.452 5.801 27.827 1.00 51.76 105 PRO A C 1
ATOM 631 O O . PRO A 1 130 ? 34.107 6.397 28.848 1.00 53.30 105 PRO A O 1
ATOM 635 N N . GLU A 1 131 ? 35.242 6.296 26.875 1.00 50.80 106 GLU A N 1
ATOM 636 C CA . GLU A 1 131 ? 35.584 7.700 26.790 1.00 47.97 106 GLU A CA 1
ATOM 637 C C . GLU A 1 131 ? 34.332 8.435 26.350 1.00 44.14 106 GLU A C 1
ATOM 638 O O . GLU A 1 131 ? 33.684 8.006 25.400 1.00 42.91 106 GLU A O 1
ATOM 644 N N . PRO A 1 132 ? 33.936 9.481 27.092 1.00 41.02 107 PRO A N 1
ATOM 645 C CA . PRO A 1 132 ? 32.846 10.386 26.770 1.00 38.74 107 PRO A CA 1
ATOM 646 C C . PRO A 1 132 ? 33.069 11.190 25.517 1.00 37.93 107 PRO A C 1
ATOM 647 O O . PRO A 1 132 ? 34.148 11.749 25.271 1.00 40.00 107 PRO A O 1
ATOM 651 N N . ARG A 1 133 ? 32.000 11.208 24.724 1.00 35.40 108 ARG A N 1
ATOM 652 C CA . ARG A 1 133 ? 32.006 11.864 23.436 1.00 33.34 108 ARG A CA 1
ATOM 653 C C . ARG A 1 133 ? 30.766 12.722 23.318 1.00 29.75 108 ARG A C 1
ATOM 654 O O . ARG A 1 133 ? 29.727 12.347 23.867 1.00 29.55 108 ARG A O 1
ATOM 662 N N . LEU A 1 134 ? 30.932 13.877 22.650 1.00 26.42 109 LEU A N 1
ATOM 663 C CA . LEU A 1 134 ? 29.833 14.770 22.334 1.00 25.17 109 LEU A CA 1
ATOM 664 C C . LEU A 1 134 ? 29.126 14.453 21.020 1.00 25.96 109 LEU A C 1
ATOM 665 O O . LEU A 1 134 ? 29.774 14.229 20.002 1.00 26.43 109 LEU A O 1
ATOM 670 N N . PHE A 1 135 ? 27.794 14.427 20.988 1.00 24.52 110 PHE A N 1
ATOM 671 C CA . PHE A 1 135 ? 27.019 14.004 19.822 1.00 22.36 110 PHE A CA 1
ATOM 672 C C . PHE A 1 135 ? 25.996 15.079 19.586 1.00 21.47 110 PHE A C 1
ATOM 673 O O . PHE A 1 135 ? 25.618 15.777 20.525 1.00 21.05 110 PHE A O 1
ATOM 681 N N . THR A 1 136 ? 25.557 15.239 18.339 1.00 20.40 111 THR A N 1
ATOM 682 C CA . THR A 1 136 ? 24.422 16.102 18.047 1.00 19.58 111 THR A CA 1
ATOM 683 C C . THR A 1 136 ? 23.175 15.367 18.473 1.00 15.81 111 THR A C 1
ATOM 684 O O . THR A 1 136 ? 23.239 14.150 18.603 1.00 18.63 111 THR A O 1
ATOM 688 N N . PRO A 1 137 ? 22.030 15.982 18.688 1.00 15.89 112 PRO A N 1
ATOM 689 C CA . PRO A 1 137 ? 20.783 15.254 18.984 1.00 16.41 112 PRO A CA 1
ATOM 690 C C . PRO A 1 137 ? 20.500 14.089 18.025 1.00 17.10 112 PRO A C 1
ATOM 691 O O . PRO A 1 137 ? 20.329 12.954 18.431 1.00 18.32 112 PRO A O 1
ATOM 695 N N . GLU A 1 138 ? 20.564 14.321 16.728 1.00 20.22 113 GLU A N 1
ATOM 696 C CA . GLU A 1 138 ? 20.393 13.303 15.737 1.00 24.11 113 GLU A CA 1
ATOM 697 C C . GLU A 1 138 ? 21.371 12.143 15.864 1.00 24.55 113 GLU A C 1
ATOM 698 O O . GLU A 1 138 ? 20.963 10.982 15.866 1.00 25.38 113 GLU A O 1
ATOM 704 N N . GLU A 1 139 ? 22.663 12.384 16.033 1.00 24.48 114 GLU A N 1
ATOM 705 C CA . GLU A 1 139 ? 23.594 11.291 16.198 1.00 22.26 114 GLU A CA 1
ATOM 706 C C . GLU A 1 139 ? 23.398 10.486 17.471 1.00 22.80 114 GLU A C 1
ATOM 707 O O . GLU A 1 139 ? 23.564 9.256 17.494 1.00 23.87 114 GLU A O 1
ATOM 713 N N . PHE A 1 140 ? 23.035 11.181 18.558 1.00 21.59 115 PHE A N 1
ATOM 714 C CA . PHE A 1 140 ? 22.812 10.544 19.850 1.00 19.30 115 PHE A CA 1
ATOM 715 C C . PHE A 1 140 ? 21.601 9.645 19.667 1.00 17.06 115 PHE A C 1
ATOM 716 O O . PHE A 1 140 ? 21.555 8.527 20.165 1.00 17.46 115 PHE A O 1
ATOM 724 N N . PHE A 1 141 ? 20.581 10.135 18.981 1.00 18.67 116 PHE A N 1
ATOM 725 C CA . PHE A 1 141 ? 19.401 9.327 18.860 1.00 18.51 116 PHE A CA 1
ATOM 726 C C . PHE A 1 141 ? 19.510 8.196 17.854 1.00 22.03 116 PHE A C 1
ATOM 727 O O . PHE A 1 141 ? 18.768 7.213 17.892 1.00 22.83 116 PHE A O 1
ATOM 735 N N . ARG A 1 142 ? 20.510 8.249 16.986 1.00 22.43 117 ARG A N 1
ATOM 736 C CA . ARG A 1 142 ? 20.822 7.134 16.123 1.00 21.98 117 ARG A CA 1
ATOM 737 C C . ARG A 1 142 ? 21.453 6.076 16.971 1.00 19.70 117 ARG A C 1
ATOM 738 O O . ARG A 1 142 ? 21.039 4.946 16.841 1.00 22.56 117 ARG A O 1
ATOM 746 N N . ILE A 1 143 ? 22.394 6.348 17.874 1.00 19.56 118 ILE A N 1
ATOM 747 C CA . ILE A 1 143 ? 22.944 5.328 18.746 1.00 18.66 118 ILE A CA 1
ATOM 748 C C . ILE A 1 143 ? 21.888 4.776 19.673 1.00 19.62 118 ILE A C 1
ATOM 749 O O . ILE A 1 143 ? 21.887 3.579 19.933 1.00 21.23 118 ILE A O 1
ATOM 754 N N . PHE A 1 144 ? 20.971 5.619 20.180 1.00 20.06 119 PHE A N 1
ATOM 755 C CA . PHE A 1 144 ? 19.827 5.124 20.943 1.00 21.07 119 PHE A CA 1
ATOM 756 C C . PHE A 1 144 ? 18.940 4.182 20.141 1.00 21.06 119 PHE A C 1
ATOM 757 O O . PHE A 1 144 ? 18.720 3.075 20.600 1.00 22.31 119 PHE A O 1
ATOM 765 N N . ASN A 1 145 ? 18.426 4.507 18.957 1.00 22.51 120 ASN A N 1
ATOM 766 C CA . ASN A 1 145 ? 17.567 3.577 18.222 1.00 23.92 120 ASN A CA 1
ATOM 767 C C . ASN A 1 145 ? 18.284 2.316 17.841 1.00 25.82 120 ASN A C 1
ATOM 768 O O . ASN A 1 145 ? 17.653 1.274 17.841 1.00 26.73 120 ASN A O 1
ATOM 773 N N . ARG A 1 146 ? 19.605 2.390 17.632 1.00 29.29 121 ARG A N 1
ATOM 774 C CA . ARG A 1 146 ? 20.447 1.234 17.314 1.00 32.15 121 ARG A CA 1
ATOM 775 C C . ARG A 1 146 ? 20.686 0.283 18.503 1.00 32.13 121 ARG A C 1
ATOM 776 O O . ARG A 1 146 ? 20.652 -0.949 18.369 1.00 32.27 121 ARG A O 1
ATOM 784 N N . SER A 1 147 ? 20.925 0.856 19.695 1.00 29.65 122 SER A N 1
ATOM 785 C CA . SER A 1 147 ? 20.981 0.077 20.908 1.00 27.73 122 SER A CA 1
ATOM 786 C C . SER A 1 147 ? 19.643 -0.555 21.201 1.00 27.23 122 SER A C 1
ATOM 787 O O . SER A 1 147 ? 19.603 -1.652 21.716 1.00 28.27 122 SER A O 1
ATOM 790 N N . ILE A 1 148 ? 18.530 0.087 20.884 1.00 29.27 123 ILE A N 1
ATOM 791 C CA . ILE A 1 148 ? 17.210 -0.453 21.140 1.00 31.25 123 ILE A CA 1
ATOM 792 C C . ILE A 1 148 ? 16.972 -1.618 20.207 1.00 32.43 123 ILE A C 1
ATOM 793 O O . ILE A 1 148 ? 16.522 -2.672 20.637 1.00 32.75 123 ILE A O 1
ATOM 798 N N . ASP A 1 149 ? 17.325 -1.466 18.937 1.00 35.41 124 ASP A N 1
ATOM 799 C CA . ASP A 1 149 ? 17.064 -2.502 17.973 1.00 38.41 124 ASP A CA 1
ATOM 800 C C . ASP A 1 149 ? 17.902 -3.728 18.170 1.00 38.55 124 ASP A C 1
ATOM 801 O O . ASP A 1 149 ? 17.386 -4.820 17.960 1.00 39.71 124 ASP A O 1
ATOM 806 N N . ALA A 1 150 ? 19.102 -3.546 18.739 1.00 37.63 125 ALA A N 1
ATOM 807 C CA . ALA A 1 150 ? 20.039 -4.621 18.983 1.00 37.10 125 ALA A CA 1
ATOM 808 C C . ALA A 1 150 ? 19.555 -5.682 19.944 1.00 39.02 125 ALA A C 1
ATOM 809 O O . ALA A 1 150 ? 20.250 -6.667 20.151 1.00 40.94 125 ALA A O 1
ATOM 811 N N . PHE A 1 151 ? 18.374 -5.538 20.549 1.00 41.54 126 PHE A N 1
ATOM 812 C CA . PHE A 1 151 ? 17.774 -6.599 21.363 1.00 45.13 126 PHE A CA 1
ATOM 813 C C . PHE A 1 151 ? 16.837 -7.482 20.578 1.00 47.39 126 PHE A C 1
ATOM 814 O O . PHE A 1 151 ? 16.711 -8.660 20.900 1.00 48.19 126 PHE A O 1
ATOM 822 N N . LYS A 1 152 ? 16.128 -6.898 19.600 1.00 50.61 127 LYS A N 1
ATOM 823 C CA . LYS A 1 152 ? 15.283 -7.656 18.679 1.00 53.56 127 LYS A CA 1
ATOM 824 C C . LYS A 1 152 ? 16.149 -8.640 17.856 1.00 55.43 127 LYS A C 1
ATOM 825 O O . LYS A 1 152 ? 16.038 -9.876 17.922 1.00 57.14 127 LYS A O 1
ATOM 827 N N . ASP A 1 153 ? 17.077 -8.036 17.105 1.00 57.96 128 ASP A N 1
ATOM 828 C CA . ASP A 1 153 ? 18.105 -8.734 16.356 1.00 59.25 128 ASP A CA 1
ATOM 829 C C . ASP A 1 153 ? 19.292 -9.249 17.190 1.00 59.16 128 ASP A C 1
ATOM 830 O O . ASP A 1 153 ? 20.461 -8.894 17.008 1.00 58.89 128 ASP A O 1
ATOM 835 N N . PHE A 1 154 ? 18.967 -10.151 18.118 1.00 59.49 129 PHE A N 1
ATOM 836 C CA . PHE A 1 154 ? 19.969 -10.719 19.002 1.00 61.20 129 PHE A CA 1
ATOM 837 C C . PHE A 1 154 ? 20.411 -12.103 18.503 1.00 61.55 129 PHE A C 1
ATOM 838 O O . PHE A 1 154 ? 19.596 -12.979 18.179 1.00 61.67 129 PHE A O 1
ATOM 846 N N . VAL A 1 155 ? 21.737 -12.294 18.417 1.00 60.68 130 VAL A N 1
ATOM 847 C CA . VAL A 1 155 ? 22.337 -13.577 18.041 1.00 60.72 130 VAL A CA 1
ATOM 848 C C . VAL A 1 155 ? 23.459 -13.949 19.040 1.00 59.57 130 VAL A C 1
ATOM 849 O O . VAL A 1 155 ? 24.157 -13.076 19.597 1.00 58.08 130 VAL A O 1
ATOM 853 N N . VAL A 1 156 ? 23.635 -15.277 19.213 1.00 57.03 131 VAL A N 1
ATOM 854 C CA . VAL A 1 156 ? 24.634 -15.872 20.101 1.00 54.98 131 VAL A CA 1
ATOM 855 C C . VAL A 1 156 ? 26.059 -15.336 19.950 1.00 53.17 131 VAL A C 1
ATOM 856 O O . VAL A 1 156 ? 26.547 -15.173 18.839 1.00 51.72 131 VAL A O 1
ATOM 860 N N . ALA A 1 157 ? 26.660 -15.027 21.117 1.00 52.91 132 ALA A N 1
ATOM 861 C CA . ALA A 1 157 ? 28.022 -14.512 21.293 1.00 52.69 132 ALA A CA 1
ATOM 862 C C . ALA A 1 157 ? 29.161 -15.433 20.860 1.00 53.47 132 ALA A C 1
ATOM 863 O O . ALA A 1 157 ? 30.250 -15.019 20.445 1.00 52.96 132 ALA A O 1
ATOM 865 N N . SER A 1 158 ? 28.899 -16.725 21.000 1.00 55.81 133 SER A N 1
ATOM 866 C CA . SER A 1 158 ? 29.812 -17.748 20.533 1.00 58.09 133 SER A CA 1
ATOM 867 C C . SER A 1 158 ? 29.744 -17.881 19.005 1.00 59.46 133 SER A C 1
ATOM 868 O O . SER A 1 158 ? 30.726 -18.259 18.343 1.00 61.98 133 SER A O 1
ATOM 870 N N . GLU A 1 159 ? 28.556 -17.536 18.469 1.00 58.84 134 GLU A N 1
ATOM 871 C CA . GLU A 1 159 ? 28.251 -17.530 17.031 1.00 57.10 134 GLU A CA 1
ATOM 872 C C . GLU A 1 159 ? 28.550 -16.218 16.298 1.00 54.08 134 GLU A C 1
ATOM 873 O O . GLU A 1 159 ? 28.319 -16.114 15.094 1.00 50.66 134 GLU A O 1
ATOM 879 N N . THR A 1 160 ? 28.999 -15.169 16.988 1.00 52.70 135 THR A N 1
ATOM 880 C CA . THR A 1 160 ? 29.366 -13.953 16.291 1.00 51.61 135 THR A CA 1
ATOM 881 C C . THR A 1 160 ? 30.896 -13.856 16.192 1.00 51.35 135 THR A C 1
ATOM 882 O O . THR A 1 160 ? 31.549 -14.721 15.580 1.00 52.93 135 THR A O 1
ATOM 886 N N . SER A 1 161 ? 31.473 -12.828 16.825 1.00 50.88 136 SER A N 1
ATOM 887 C CA . SER A 1 161 ? 32.885 -12.502 16.714 1.00 49.48 136 SER A CA 1
ATOM 888 C C . SER A 1 161 ? 33.422 -12.163 18.121 1.00 47.44 136 SER A C 1
ATOM 889 O O . SER A 1 161 ? 32.624 -12.000 19.056 1.00 46.14 136 SER A O 1
ATOM 892 N N . ASP A 1 162 ? 34.760 -12.051 18.314 1.00 44.90 137 ASP A N 1
ATOM 893 C CA . ASP A 1 162 ? 35.366 -11.578 19.566 1.00 40.01 137 ASP A CA 1
ATOM 894 C C . ASP A 1 162 ? 35.037 -10.093 19.850 1.00 36.45 137 ASP A C 1
ATOM 895 O O . ASP A 1 162 ? 34.105 -9.570 19.228 1.00 35.34 137 ASP A O 1
ATOM 900 N N . CYS A 1 163 ? 35.702 -9.337 20.741 1.00 32.95 138 CYS A N 1
ATOM 901 C CA . CYS A 1 163 ? 35.263 -7.982 21.014 1.00 31.28 138 CYS A CA 1
ATOM 902 C C . CYS A 1 163 ? 36.311 -6.919 20.838 1.00 30.73 138 CYS A C 1
ATOM 903 O O . CYS A 1 163 ? 36.233 -5.825 21.414 1.00 31.32 138 CYS A O 1
ATOM 906 N N . VAL A 1 164 ? 37.258 -7.242 19.954 1.00 30.63 139 VAL A N 1
ATOM 907 C CA . VAL A 1 164 ? 38.333 -6.318 19.599 1.00 29.74 139 VAL A CA 1
ATOM 908 C C . VAL A 1 164 ? 38.151 -5.898 18.168 1.00 28.81 139 VAL A C 1
ATOM 909 O O . VAL A 1 164 ? 37.830 -6.734 17.342 1.00 27.95 139 VAL A O 1
ATOM 913 N N . VAL A 1 165 ? 38.424 -4.646 17.840 1.00 31.00 140 VAL A N 1
ATOM 914 C CA . VAL A 1 165 ? 38.442 -4.247 16.459 1.00 34.50 140 VAL A CA 1
ATOM 915 C C . VAL A 1 165 ? 39.899 -4.167 16.020 1.00 36.64 140 VAL A C 1
ATOM 916 O O . VAL A 1 165 ? 40.406 -5.059 15.323 1.00 39.48 140 VAL A O 1
ATOM 920 N N . SER A 1 166 ? 40.566 -3.136 16.529 1.00 37.83 141 SER A N 1
ATOM 921 C CA . SER A 1 166 ? 41.905 -2.682 16.123 1.00 41.81 141 SER A CA 1
ATOM 922 C C . SER A 1 166 ? 41.936 -1.563 15.056 1.00 42.37 141 SER A C 1
ATOM 923 O O . SER A 1 166 ? 43.035 -1.174 14.685 1.00 43.60 141 SER A O 1
ATOM 926 N N . ASN B 1 36 ? 2.666 37.382 21.946 1.00 65.93 11 ASN B N 1
ATOM 927 C CA . ASN B 1 36 ? 1.945 36.256 22.556 1.00 66.50 11 ASN B CA 1
ATOM 928 C C . ASN B 1 36 ? 2.726 35.510 23.658 1.00 66.17 11 ASN B C 1
ATOM 929 O O . ASN B 1 36 ? 3.559 34.641 23.372 1.00 66.24 11 ASN B O 1
ATOM 931 N N . VAL B 1 37 ? 2.404 35.814 24.934 1.00 65.43 12 VAL B N 1
ATOM 932 C CA . VAL B 1 37 ? 3.197 35.450 26.131 1.00 62.92 12 VAL B CA 1
ATOM 933 C C . VAL B 1 37 ? 3.195 33.985 26.631 1.00 60.27 12 VAL B C 1
ATOM 934 O O . VAL B 1 37 ? 4.143 33.547 27.294 1.00 59.00 12 VAL B O 1
ATOM 938 N N . LYS B 1 38 ? 2.125 33.208 26.374 1.00 56.82 13 LYS B N 1
ATOM 939 C CA . LYS B 1 38 ? 2.071 31.821 26.800 1.00 51.85 13 LYS B CA 1
ATOM 940 C C . LYS B 1 38 ? 3.021 31.001 25.927 1.00 48.88 13 LYS B C 1
ATOM 941 O O . LYS B 1 38 ? 3.595 30.003 26.380 1.00 49.33 13 LYS B O 1
ATOM 943 N N . ASP B 1 39 ? 3.258 31.456 24.684 1.00 44.12 14 ASP B N 1
ATOM 944 C CA . ASP B 1 39 ? 4.169 30.783 23.770 1.00 37.71 14 ASP B CA 1
ATOM 945 C C . ASP B 1 39 ? 5.662 30.978 24.040 1.00 31.42 14 ASP B C 1
ATOM 946 O O . ASP B 1 39 ? 6.413 30.026 23.895 1.00 30.29 14 ASP B O 1
ATOM 951 N N . VAL B 1 40 ? 6.165 32.130 24.468 1.00 25.72 15 VAL B N 1
ATOM 952 C CA . VAL B 1 40 ? 7.545 32.234 24.906 1.00 24.93 15 VAL B CA 1
ATOM 953 C C . VAL B 1 40 ? 7.872 31.357 26.112 1.00 26.84 15 VAL B C 1
ATOM 954 O O . VAL B 1 40 ? 8.935 30.739 26.124 1.00 29.81 15 VAL B O 1
ATOM 958 N N . THR B 1 41 ? 6.962 31.275 27.104 1.00 27.60 16 THR B N 1
ATOM 959 C CA . THR B 1 41 ? 7.040 30.393 28.276 1.00 28.70 16 THR B CA 1
ATOM 960 C C . THR B 1 41 ? 7.191 28.905 27.903 1.00 27.24 16 THR B C 1
ATOM 961 O O . THR B 1 41 ? 8.063 28.227 28.442 1.00 29.07 16 THR B O 1
ATOM 965 N N . LYS B 1 42 ? 6.385 28.387 26.979 1.00 24.02 17 LYS B N 1
ATOM 966 C CA . LYS B 1 42 ? 6.508 27.042 26.455 1.00 25.48 17 LYS B CA 1
ATOM 967 C C . LYS B 1 42 ? 7.776 26.845 25.607 1.00 22.72 17 LYS B C 1
ATOM 968 O O . LYS B 1 42 ? 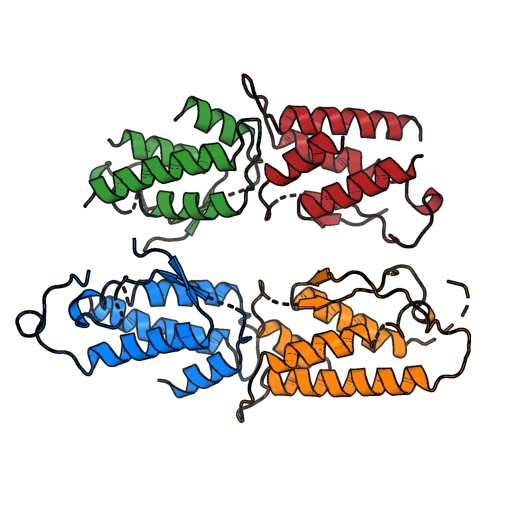8.397 25.806 25.690 1.00 22.89 17 LYS B O 1
ATOM 974 N N . LEU B 1 43 ? 8.223 27.840 24.836 1.00 21.80 18 LEU B N 1
ATOM 975 C CA . LEU B 1 43 ? 9.489 27.797 24.148 1.00 19.84 18 LEU B CA 1
ATOM 976 C C . LEU B 1 43 ? 10.608 27.757 25.151 1.00 19.53 18 LEU B C 1
ATOM 977 O O . LEU B 1 43 ? 11.425 26.868 24.985 1.00 22.71 18 LEU B O 1
ATOM 982 N N . VAL B 1 44 ? 10.670 28.606 26.187 1.00 17.49 19 VAL B N 1
ATOM 983 C CA . VAL B 1 44 ? 11.713 28.547 27.193 1.00 15.59 19 VAL B CA 1
ATOM 984 C C . VAL B 1 44 ? 11.708 27.199 27.912 1.00 16.76 19 VAL B C 1
ATOM 985 O O . VAL B 1 44 ? 12.763 26.598 28.121 1.00 18.54 19 VAL B O 1
ATOM 989 N N . ALA B 1 45 ? 10.533 26.655 28.232 1.00 17.26 20 ALA B N 1
ATOM 990 C CA . ALA B 1 45 ? 10.415 25.384 28.918 1.00 17.20 20 ALA B CA 1
ATOM 991 C C . ALA B 1 45 ? 10.866 24.235 28.075 1.00 20.20 20 ALA B C 1
ATOM 992 O O . ALA B 1 45 ? 11.185 23.166 28.578 1.00 22.02 20 ALA B O 1
ATOM 994 N N . ASN B 1 46 ? 10.854 24.390 26.763 1.00 22.32 21 ASN B N 1
ATOM 995 C CA . ASN B 1 46 ? 11.373 23.351 25.920 1.00 21.93 21 ASN B CA 1
ATOM 996 C C . ASN B 1 46 ? 12.711 23.661 25.314 1.00 21.34 21 ASN B C 1
ATOM 997 O O . ASN B 1 46 ? 13.114 22.930 24.441 1.00 23.28 21 ASN B O 1
ATOM 1002 N N . LEU B 1 47 ? 13.455 24.675 25.727 1.00 20.84 22 LEU B N 1
ATOM 1003 C CA . LEU B 1 47 ? 14.825 24.880 25.285 1.00 18.95 22 LEU B CA 1
ATOM 1004 C C . LEU B 1 47 ? 15.754 24.358 26.359 1.00 19.14 22 LEU B C 1
ATOM 1005 O O . LEU B 1 47 ? 15.428 24.560 27.526 1.00 19.71 22 LEU B O 1
ATOM 1010 N N . PRO B 1 48 ? 16.903 23.701 26.091 1.00 18.35 23 PRO B N 1
ATOM 1011 C CA . PRO B 1 48 ? 17.831 23.260 27.130 1.00 17.51 23 PRO B CA 1
ATOM 1012 C C . PRO B 1 48 ? 18.329 24.418 28.008 1.00 17.87 23 PRO B C 1
ATOM 1013 O O . PRO B 1 48 ? 18.703 25.449 27.473 1.00 18.03 23 PRO B O 1
ATOM 1017 N N . LYS B 1 49 ? 18.327 24.340 29.347 1.00 18.87 24 LYS B N 1
ATOM 1018 C CA . LYS B 1 49 ? 18.756 25.441 30.226 1.00 21.96 24 LYS B CA 1
ATOM 1019 C C . LYS B 1 49 ? 20.207 25.930 30.039 1.00 21.00 24 LYS B C 1
ATOM 1020 O O . LYS B 1 49 ? 20.567 27.081 30.304 1.00 21.61 24 LYS B O 1
ATOM 1026 N N . ASP B 1 50 ? 21.040 25.044 29.503 1.00 19.08 25 ASP B N 1
ATOM 1027 C CA . ASP B 1 50 ? 22.440 25.350 29.263 1.00 20.79 25 ASP B CA 1
ATOM 1028 C C . ASP B 1 50 ? 22.758 25.601 27.789 1.00 19.77 25 ASP B C 1
ATOM 1029 O O . ASP B 1 50 ? 23.907 25.469 27.373 1.00 20.06 25 ASP B O 1
ATOM 1034 N N . TYR B 1 51 ? 21.753 25.866 26.950 1.00 19.06 26 TYR B N 1
ATOM 1035 C CA . TYR B 1 51 ? 21.990 26.130 25.542 1.00 18.77 26 TYR B CA 1
ATOM 1036 C C . TYR B 1 51 ? 22.027 27.652 25.358 1.00 18.82 26 TYR B C 1
ATOM 1037 O O . TYR B 1 51 ? 21.066 28.358 25.655 1.00 19.57 26 TYR B O 1
ATOM 1054 N N . ILE B 1 53 ? 22.071 31.294 23.642 1.00 21.17 28 ILE B N 1
ATOM 1055 C CA . ILE B 1 53 ? 21.690 32.092 22.507 1.00 20.03 28 ILE B CA 1
ATOM 1056 C C . ILE B 1 53 ? 22.501 33.383 22.470 1.00 20.64 28 ILE B C 1
ATOM 1057 O O . ILE B 1 53 ? 22.545 34.162 23.403 1.00 19.83 28 ILE B O 1
ATOM 1062 N N . THR B 1 54 ? 23.235 33.585 21.364 1.00 22.56 29 THR B N 1
ATOM 1063 C CA . THR B 1 54 ? 24.048 34.777 21.117 1.00 21.92 29 THR B CA 1
ATOM 1064 C C . THR B 1 54 ? 23.167 35.926 20.723 1.00 21.18 29 THR B C 1
ATOM 1065 O O . THR B 1 54 ? 22.235 35.744 19.926 1.00 24.05 29 THR B O 1
ATOM 1069 N N . LEU B 1 55 ? 23.485 37.110 21.229 1.00 19.18 30 LEU B N 1
ATOM 1070 C CA . LEU B 1 55 ? 22.694 38.278 20.928 1.00 19.42 30 LEU B CA 1
ATOM 1071 C C . LEU B 1 55 ? 23.612 39.444 21.123 1.00 20.84 30 LEU B C 1
ATOM 1072 O O . LEU B 1 55 ? 24.251 39.604 22.155 1.00 22.59 30 LEU B O 1
ATOM 1077 N N . LYS B 1 56 ? 23.641 40.271 20.085 1.00 21.41 31 LYS B N 1
ATOM 1078 C CA . LYS B 1 56 ? 24.340 41.533 20.142 1.00 22.33 31 LYS B CA 1
ATOM 1079 C C . LYS B 1 56 ? 23.462 42.478 20.918 1.00 21.90 31 LYS B C 1
ATOM 1080 O O . LYS B 1 56 ? 22.714 43.295 20.370 1.00 24.57 31 LYS B O 1
ATOM 1086 N N . TYR B 1 57 ? 23.572 42.299 22.227 1.00 21.32 32 TYR B N 1
ATOM 1087 C CA . TYR B 1 57 ? 22.800 43.101 23.138 1.00 19.60 32 TYR B CA 1
ATOM 1088 C C . TYR B 1 57 ? 23.198 44.586 22.981 1.00 19.96 32 TYR B C 1
ATOM 1089 O O . TYR B 1 57 ? 24.384 44.940 22.977 1.00 20.37 32 TYR B O 1
ATOM 1098 N N . VAL B 1 58 ? 22.179 45.455 22.873 1.00 19.13 33 VAL B N 1
ATOM 1099 C CA . VAL B 1 58 ? 22.376 46.889 22.818 1.00 19.34 33 VAL B CA 1
ATOM 1100 C C . VAL B 1 58 ? 22.478 47.489 24.223 1.00 22.86 33 VAL B C 1
ATOM 1101 O O . VAL B 1 58 ? 21.487 47.535 24.979 1.00 23.26 33 VAL B O 1
ATOM 1105 N N . PRO B 1 59 ? 23.669 48.022 24.556 1.00 23.14 34 PRO B N 1
ATOM 1106 C CA . PRO B 1 59 ? 23.950 48.685 25.814 1.00 25.98 34 PRO B CA 1
ATOM 1107 C C . PRO B 1 59 ? 22.991 49.844 26.052 1.00 27.87 34 PRO B C 1
ATOM 1108 O O . PRO B 1 59 ? 22.782 50.697 25.173 1.00 28.20 34 PRO B O 1
ATOM 1112 N N . GLY B 1 60 ? 22.428 49.854 27.265 1.00 27.60 35 GLY B N 1
ATOM 1113 C CA . GLY B 1 60 ? 21.544 50.919 27.694 1.00 26.85 35 GLY B CA 1
ATOM 1114 C C . GLY B 1 60 ? 20.103 50.509 27.809 1.00 26.95 35 GLY B C 1
ATOM 1115 O O . GLY B 1 60 ? 19.314 51.234 28.392 1.00 27.06 35 GLY B O 1
ATOM 1124 N N . ASP B 1 62 ? 18.753 48.712 29.902 1.00 35.95 37 ASP B N 1
ATOM 1125 C CA . ASP B 1 62 ? 18.421 48.828 31.303 1.00 37.28 37 ASP B CA 1
ATOM 1126 C C . ASP B 1 62 ? 18.228 50.272 31.758 1.00 38.57 37 ASP B C 1
ATOM 1127 O O . ASP B 1 62 ? 17.189 50.545 32.368 1.00 42.23 37 ASP B O 1
ATOM 1132 N N . VAL B 1 63 ? 19.111 51.237 31.458 1.00 36.46 38 VAL B N 1
ATOM 1133 C CA . VAL B 1 63 ? 18.974 52.585 32.008 1.00 34.42 38 VAL B CA 1
ATOM 1134 C C . VAL B 1 63 ? 18.360 53.701 31.150 1.00 35.48 38 VAL B C 1
ATOM 1135 O O . VAL B 1 63 ? 17.844 54.706 31.662 1.00 35.46 38 VAL B O 1
ATOM 1139 N N . LEU B 1 64 ? 18.466 53.536 29.826 1.00 34.58 39 LEU B N 1
ATOM 1140 C CA . LEU B 1 64 ? 18.173 54.590 28.859 1.00 33.84 39 LEU B CA 1
ATOM 1141 C C . LEU B 1 64 ? 16.770 54.521 28.304 1.00 34.39 39 LEU B C 1
ATOM 1142 O O . LEU B 1 64 ? 16.234 53.407 28.274 1.00 37.21 39 LEU B O 1
ATOM 1147 N N . PRO B 1 65 ? 16.124 55.613 27.821 1.00 33.22 40 PRO B N 1
ATOM 1148 C CA . PRO B 1 65 ? 14.743 55.564 27.336 1.00 32.18 40 PRO B CA 1
ATOM 1149 C C . PRO B 1 65 ? 14.595 54.656 26.104 1.00 31.61 40 PRO B C 1
ATOM 1150 O O . PRO B 1 65 ? 15.515 54.575 25.295 1.00 32.07 40 PRO B O 1
ATOM 1154 N N . SER B 1 66 ? 13.487 53.949 25.885 1.00 31.04 41 SER B N 1
ATOM 1155 C CA . SER B 1 66 ? 13.422 52.973 24.819 1.00 32.48 41 SER B CA 1
ATOM 1156 C C . SER B 1 66 ? 13.785 53.436 23.428 1.00 32.31 41 SER B C 1
ATOM 1157 O O . SER B 1 66 ? 14.301 52.651 22.638 1.00 30.86 41 SER B O 1
ATOM 1160 N N . HIS B 1 67 ? 13.622 54.747 23.191 1.00 34.63 42 HIS B N 1
ATOM 1161 C CA . HIS B 1 67 ? 13.911 55.363 21.888 1.00 36.02 42 HIS B CA 1
ATOM 1162 C C . HIS B 1 67 ? 15.396 55.300 21.511 1.00 36.52 42 HIS B C 1
ATOM 1163 O O . HIS B 1 67 ? 15.780 55.228 20.327 1.00 34.40 42 HIS B O 1
ATOM 1170 N N . CYS B 1 68 ? 16.177 55.249 22.615 1.00 35.96 43 CYS B N 1
ATOM 1171 C CA . CYS B 1 68 ? 17.627 55.122 22.565 1.00 35.90 43 CYS B CA 1
ATOM 1172 C C . CYS B 1 68 ? 18.176 53.799 22.054 1.00 32.86 43 CYS B C 1
ATOM 1173 O O . CYS B 1 68 ? 19.347 53.782 21.649 1.00 33.40 43 CYS B O 1
ATOM 1176 N N . TRP B 1 69 ? 17.380 52.707 22.075 1.00 29.25 44 TRP B N 1
ATOM 1177 C CA . TRP B 1 69 ? 17.913 51.374 21.831 1.00 25.51 44 TRP B CA 1
ATOM 1178 C C . TRP B 1 69 ? 17.009 50.463 21.066 1.00 24.22 44 TRP B C 1
ATOM 1179 O O . TRP B 1 69 ? 17.544 49.594 20.406 1.00 26.02 44 TRP B O 1
ATOM 1190 N N . ILE B 1 70 ? 15.680 50.626 21.096 1.00 24.85 45 ILE B N 1
ATOM 1191 C CA . ILE B 1 70 ? 14.726 49.656 20.539 1.00 25.50 45 ILE B CA 1
ATOM 1192 C C . ILE B 1 70 ? 14.926 49.254 19.094 1.00 26.34 45 ILE B C 1
ATOM 1193 O O . ILE B 1 70 ? 14.724 48.086 18.762 1.00 28.11 45 ILE B O 1
ATOM 1198 N N . SER B 1 71 ? 15.336 50.233 18.274 1.00 28.06 46 SER B N 1
ATOM 1199 C CA . SER B 1 71 ? 15.623 50.071 16.851 1.00 28.67 46 SER B CA 1
ATOM 1200 C C . SER B 1 71 ? 16.739 49.059 16.553 1.00 27.51 46 SER B C 1
ATOM 1201 O O . SER B 1 71 ? 16.558 48.113 15.773 1.00 26.90 46 SER B O 1
ATOM 1204 N N . GLU B 1 72 ? 17.902 49.210 17.203 1.00 26.77 47 GLU B N 1
ATOM 1205 C CA . GLU B 1 72 ? 18.910 48.173 17.142 1.00 27.22 47 GLU B CA 1
ATOM 1206 C C . GLU B 1 72 ? 18.555 46.912 17.906 1.00 23.80 47 GLU B C 1
ATOM 1207 O O . GLU B 1 72 ? 19.011 45.850 17.513 1.00 24.85 47 GLU B O 1
ATOM 1221 N N . VAL B 1 74 ? 15.506 45.445 18.110 1.00 21.88 49 VAL B N 1
ATOM 1222 C CA . VAL B 1 74 ? 14.661 44.597 17.276 1.00 20.25 49 VAL B CA 1
ATOM 1223 C C . VAL B 1 74 ? 15.387 43.973 16.098 1.00 20.18 49 VAL B C 1
ATOM 1224 O O . VAL B 1 74 ? 15.120 42.815 15.780 1.00 22.62 49 VAL B O 1
ATOM 1228 N N . VAL B 1 75 ? 16.363 44.655 15.484 1.00 19.52 50 VAL B N 1
ATOM 1229 C CA . VAL B 1 75 ? 17.179 44.087 14.408 1.00 19.02 50 VAL B CA 1
ATOM 1230 C C . VAL B 1 75 ? 18.005 42.916 14.897 1.00 19.73 50 VAL B C 1
ATOM 1231 O O . VAL B 1 75 ? 18.091 41.872 14.232 1.00 19.76 50 VAL B O 1
ATOM 1235 N N . GLN B 1 76 ? 18.617 43.151 16.064 1.00 17.95 51 GLN B N 1
ATOM 1236 C CA . GLN B 1 76 ? 19.447 42.130 16.677 1.00 18.39 51 GLN B CA 1
ATOM 1237 C C . GLN B 1 76 ? 18.645 40.938 17.084 1.00 16.66 51 GLN B C 1
ATOM 1238 O O . GLN B 1 76 ? 19.056 39.827 16.830 1.00 18.39 51 GLN B O 1
ATOM 1244 N N . LEU B 1 77 ? 17.481 41.149 17.652 1.00 16.16 52 LEU B N 1
ATOM 1245 C CA . LEU B 1 77 ? 16.615 40.053 18.010 1.00 17.66 52 LEU B CA 1
ATOM 1246 C C . LEU B 1 77 ? 16.106 39.302 16.810 1.00 18.23 52 LEU B C 1
ATOM 1247 O O . LEU B 1 77 ? 16.012 38.080 16.844 1.00 18.09 52 LEU B O 1
ATOM 1252 N N . SER B 1 78 ? 15.797 40.014 15.717 1.00 20.42 53 SER B N 1
ATOM 1253 C CA . SER B 1 78 ? 15.410 39.376 14.469 1.00 18.47 53 SER B CA 1
ATOM 1254 C C . SER B 1 78 ? 16.491 38.428 13.973 1.00 18.27 53 SER B C 1
ATOM 1255 O O . SER B 1 78 ? 16.259 37.257 13.692 1.00 17.53 53 SER B O 1
ATOM 1258 N N . ASP B 1 79 ? 17.729 38.892 13.962 1.00 21.01 54 ASP B N 1
ATOM 1259 C CA . ASP B 1 79 ? 18.811 38.060 13.483 1.00 25.15 54 ASP B CA 1
ATOM 1260 C C . ASP B 1 79 ? 19.040 36.841 14.339 1.00 24.43 54 ASP B C 1
ATOM 1261 O O . ASP B 1 79 ? 19.279 35.764 13.782 1.00 24.72 54 ASP B O 1
ATOM 1266 N N . SER B 1 80 ? 19.025 37.009 15.674 1.00 21.94 55 SER B N 1
ATOM 1267 C CA . SER B 1 80 ? 19.197 35.872 16.589 1.00 21.29 55 SER B CA 1
ATOM 1268 C C . SER B 1 80 ? 18.036 34.884 16.516 1.00 19.86 55 SER B C 1
ATOM 1269 O O . SER B 1 80 ? 18.259 33.675 16.567 1.00 20.94 55 SER B O 1
ATOM 1272 N N . LEU B 1 81 ? 16.789 35.362 16.374 1.00 20.32 56 LEU B N 1
ATOM 1273 C CA . LEU B 1 81 ? 15.647 34.453 16.343 1.00 20.44 56 LEU B CA 1
ATOM 1274 C C . LEU B 1 81 ? 15.628 33.735 15.025 1.00 21.16 56 LEU B C 1
ATOM 1275 O O . LEU B 1 81 ? 15.299 32.552 14.968 1.00 20.64 56 LEU B O 1
ATOM 1280 N N . THR B 1 82 ? 16.081 34.451 13.984 1.00 22.55 57 THR B N 1
ATOM 1281 C CA . THR B 1 82 ? 16.144 33.901 12.624 1.00 23.77 57 THR B CA 1
ATOM 1282 C C . THR B 1 82 ? 17.169 32.775 12.599 1.00 25.31 57 THR B C 1
ATOM 1283 O O . THR B 1 82 ? 16.904 31.674 12.109 1.00 28.36 57 THR B O 1
ATOM 1287 N N . ASP B 1 83 ? 18.331 32.975 13.229 1.00 27.29 58 ASP B N 1
ATOM 1288 C CA . ASP B 1 83 ? 19.328 31.934 13.394 1.00 25.16 58 ASP B CA 1
ATOM 1289 C C . ASP B 1 83 ? 18.874 30.781 14.238 1.00 22.74 58 ASP B C 1
ATOM 1290 O O . ASP B 1 83 ? 19.128 29.640 13.909 1.00 20.50 58 ASP B O 1
ATOM 1295 N N . LEU B 1 84 ? 18.174 31.090 15.328 1.00 22.88 59 LEU B N 1
ATOM 1296 C CA . LEU B 1 84 ? 17.597 30.066 16.166 1.00 22.01 59 LEU B CA 1
ATOM 1297 C C . LEU B 1 84 ? 16.596 29.206 15.391 1.00 22.75 59 LEU B C 1
ATOM 1298 O O . LEU B 1 84 ? 16.642 27.981 15.498 1.00 24.25 59 LEU B O 1
ATOM 1303 N N . LEU B 1 85 ? 15.729 29.754 14.537 1.00 22.30 60 LEU B N 1
ATOM 1304 C CA . LEU B 1 85 ? 14.838 28.912 13.776 1.00 21.18 60 LEU B CA 1
ATOM 1305 C C . LEU B 1 85 ? 15.559 27.884 12.897 1.00 24.69 60 LEU B C 1
ATOM 1306 O O . LEU B 1 85 ? 15.084 26.761 12.702 1.00 27.59 60 LEU B O 1
ATOM 1311 N N . ASP B 1 86 ? 16.768 28.142 12.405 1.00 28.19 61 ASP B N 1
ATOM 1312 C CA . ASP B 1 86 ? 17.425 27.134 11.587 1.00 31.01 61 ASP B CA 1
ATOM 1313 C C . ASP B 1 86 ? 17.898 25.925 12.380 1.00 30.42 61 ASP B C 1
ATOM 1314 O O . ASP B 1 86 ? 18.293 24.903 11.836 1.00 30.78 61 ASP B O 1
ATOM 1319 N N . LYS B 1 87 ? 17.841 26.023 13.706 1.00 29.72 62 LYS B N 1
ATOM 1320 C CA . LYS B 1 87 ? 18.282 24.972 14.586 1.00 26.53 62 LYS B CA 1
ATOM 1321 C C . LYS B 1 87 ? 17.227 23.920 14.754 1.00 26.40 62 LYS B C 1
ATOM 1322 O O . LYS B 1 87 ? 17.553 22.835 15.224 1.00 28.09 62 LYS B O 1
ATOM 1328 N N . PHE B 1 88 ? 15.986 24.225 14.389 1.00 26.48 63 PHE B N 1
ATOM 1329 C CA . PHE B 1 88 ? 14.862 23.316 14.568 1.00 29.27 63 PHE B CA 1
ATOM 1330 C C . PHE B 1 88 ? 14.293 22.916 13.220 1.00 31.78 63 PHE B C 1
ATOM 1331 O O . PHE B 1 88 ? 14.573 23.581 12.227 1.00 34.39 63 PHE B O 1
ATOM 1339 N N . SER B 1 89 ? 13.565 21.791 13.203 1.00 35.96 64 SER B N 1
ATOM 1340 C CA . SER B 1 89 ? 12.847 21.251 12.047 1.00 41.24 64 SER B CA 1
ATOM 1341 C C . SER B 1 89 ? 11.362 21.237 12.401 1.00 44.87 64 SER B C 1
ATOM 1342 O O . SER B 1 89 ? 11.045 21.210 13.593 1.00 45.47 64 SER B O 1
ATOM 1345 N N . ASN B 1 90 ? 10.393 21.257 11.464 1.00 50.28 65 ASN B N 1
ATOM 1346 C CA . ASN B 1 90 ? 8.980 21.293 11.878 1.00 53.31 65 ASN B CA 1
ATOM 1347 C C . ASN B 1 90 ? 8.304 19.970 12.291 1.00 53.88 65 ASN B C 1
ATOM 1348 O O . ASN B 1 90 ? 8.619 18.877 11.815 1.00 53.27 65 ASN B O 1
ATOM 1353 N N . ILE B 1 91 ? 7.402 20.111 13.274 1.00 55.78 66 ILE B N 1
ATOM 1354 C CA . ILE B 1 91 ? 6.604 19.028 13.857 1.00 58.20 66 ILE B CA 1
ATOM 1355 C C . ILE B 1 91 ? 5.128 19.413 13.732 1.00 59.99 66 ILE B C 1
ATOM 1356 O O . ILE B 1 91 ? 4.679 20.439 14.266 1.00 59.98 66 ILE B O 1
ATOM 1361 N N . SER B 1 92 ? 4.387 18.545 13.027 1.00 62.59 67 SER B N 1
ATOM 1362 C CA . SER B 1 92 ? 2.945 18.687 12.803 1.00 65.18 67 SER B CA 1
ATOM 1363 C C . SER B 1 92 ? 2.049 18.114 13.935 1.00 66.39 67 SER B C 1
ATOM 1364 O O . SER B 1 92 ? 1.110 17.339 13.725 1.00 68.18 67 SER B O 1
ATOM 1367 N N . GLU B 1 93 ? 2.307 18.549 15.184 1.00 66.59 68 GLU B N 1
ATOM 1368 C CA . GLU B 1 93 ? 1.793 17.929 16.415 1.00 65.52 68 GLU B CA 1
ATOM 1369 C C . GLU B 1 93 ? 0.895 18.865 17.238 1.00 66.78 68 GLU B C 1
ATOM 1370 O O . GLU B 1 93 ? -0.333 18.715 17.307 1.00 67.15 68 GLU B O 1
ATOM 1376 N N . GLY B 1 94 ? 1.582 19.807 17.897 1.00 65.16 69 GLY B N 1
ATOM 1377 C CA . GLY B 1 94 ? 1.015 20.935 18.626 1.00 63.26 69 GLY B CA 1
ATOM 1378 C C . GLY B 1 94 ? 2.019 22.049 18.382 1.00 60.63 69 GLY B C 1
ATOM 1379 O O . GLY B 1 94 ? 2.666 22.081 17.308 1.00 60.82 69 GLY B O 1
ATOM 1380 N N . LEU B 1 95 ? 2.179 22.963 19.355 1.00 57.50 70 LEU B N 1
ATOM 1381 C CA . LEU B 1 95 ? 3.254 23.950 19.225 1.00 53.07 70 LEU B CA 1
ATOM 1382 C C . LEU B 1 95 ? 4.610 23.233 19.244 1.00 50.38 70 LEU B C 1
ATOM 1383 O O . LEU B 1 95 ? 4.879 22.324 20.040 1.00 53.95 70 LEU B O 1
ATOM 1388 N N . SER B 1 96 ? 5.437 23.543 18.271 1.00 43.22 71 SER B N 1
ATOM 1389 C CA . SER B 1 96 ? 6.788 23.107 18.347 1.00 37.10 71 SER B CA 1
ATOM 1390 C C . SER B 1 96 ? 7.676 24.348 18.452 1.00 35.41 71 SER B C 1
ATOM 1391 O O . SER B 1 96 ? 7.223 25.469 18.195 1.00 34.32 71 SER B O 1
ATOM 1394 N N . ASN B 1 97 ? 8.946 24.206 18.876 1.00 33.26 72 ASN B N 1
ATOM 1395 C CA . ASN B 1 97 ? 9.888 25.327 18.974 1.00 28.70 72 ASN B CA 1
ATOM 1396 C C . ASN B 1 97 ? 10.013 26.017 17.631 1.00 25.92 72 ASN B C 1
ATOM 1397 O O . ASN B 1 97 ? 10.086 27.234 17.591 1.00 25.46 72 ASN B O 1
ATOM 1402 N N . TYR B 1 98 ? 9.968 25.221 16.547 1.00 26.29 73 TYR B N 1
ATOM 1403 C CA . TYR B 1 98 ? 9.940 25.723 15.179 1.00 26.54 73 TYR B CA 1
ATOM 1404 C C . TYR B 1 98 ? 8.760 26.639 14.993 1.00 23.80 73 TYR B C 1
ATOM 1405 O O . TYR B 1 98 ? 8.967 27.809 14.726 1.00 27.19 73 TYR B O 1
ATOM 1414 N N . SER B 1 99 ? 7.535 26.185 15.145 1.00 23.20 74 SER B N 1
ATOM 1415 C CA . SER B 1 99 ? 6.402 27.077 15.028 1.00 24.27 74 SER B CA 1
ATOM 1416 C C . SER B 1 99 ? 6.449 28.270 15.935 1.00 23.26 74 SER B C 1
ATOM 1417 O O . SER B 1 99 ? 6.039 29.360 15.572 1.00 25.85 74 SER B O 1
ATOM 1420 N N . ILE B 1 100 ? 6.958 28.120 17.146 1.00 25.08 75 ILE B N 1
ATOM 1421 C CA . ILE B 1 100 ? 6.913 29.248 18.057 1.00 23.59 75 ILE B CA 1
ATOM 1422 C C . ILE B 1 100 ? 7.908 30.294 17.620 1.00 21.89 75 ILE B C 1
ATOM 1423 O O . ILE B 1 100 ? 7.509 31.437 17.519 1.00 21.19 75 ILE B O 1
ATOM 1428 N N . ILE B 1 101 ? 9.149 29.881 17.347 1.00 21.79 76 ILE B N 1
ATOM 1429 C CA . ILE B 1 101 ? 10.226 30.789 16.994 1.00 22.16 76 ILE B CA 1
ATOM 1430 C C . ILE B 1 101 ? 9.830 31.465 15.705 1.00 23.36 76 ILE B C 1
ATOM 1431 O O . ILE B 1 101 ? 9.898 32.679 15.673 1.00 26.09 76 ILE B O 1
ATOM 1436 N N . ASP B 1 102 ? 9.353 30.734 14.702 1.00 23.97 77 ASP B N 1
ATOM 1437 C CA . ASP B 1 102 ? 8.866 31.293 13.456 1.00 25.97 77 ASP B CA 1
ATOM 1438 C C . ASP B 1 102 ? 7.856 32.411 13.657 1.00 26.70 77 ASP B C 1
ATOM 1439 O O . ASP B 1 102 ? 8.065 33.525 13.187 1.00 28.84 77 ASP B O 1
ATOM 1444 N N . LYS B 1 103 ? 6.797 32.211 14.443 1.00 28.77 78 LYS B N 1
ATOM 1445 C CA . LYS B 1 103 ? 5.891 33.285 14.868 1.00 28.31 78 LYS B CA 1
ATOM 1446 C C . LYS B 1 103 ? 6.596 34.463 15.571 1.00 26.90 78 LYS B C 1
ATOM 1447 O O . LYS B 1 103 ? 6.221 35.629 15.449 1.00 26.22 78 LYS B O 1
ATOM 1453 N N . LEU B 1 104 ? 7.663 34.218 16.330 1.00 25.35 79 LEU B N 1
ATOM 1454 C CA . LEU B 1 104 ? 8.352 35.299 17.007 1.00 23.52 79 LEU B CA 1
ATOM 1455 C C . LEU B 1 104 ? 9.151 36.141 16.063 1.00 22.42 79 LEU B C 1
ATOM 1456 O O . LEU B 1 104 ? 9.249 37.348 16.219 1.00 20.72 79 LEU B O 1
ATOM 1461 N N . VAL B 1 105 ? 9.727 35.426 15.094 1.00 25.43 80 VAL B N 1
ATOM 1462 C CA . VAL B 1 105 ? 10.474 35.983 13.952 1.00 25.77 80 VAL B CA 1
ATOM 1463 C C . VAL B 1 105 ? 9.566 36.918 13.200 1.00 25.42 80 VAL B C 1
ATOM 1464 O O . VAL B 1 105 ? 9.948 38.052 12.971 1.00 26.43 80 VAL B O 1
ATOM 1468 N N . ASN B 1 106 ? 8.352 36.466 12.893 1.00 27.82 81 ASN B N 1
ATOM 1469 C CA . ASN B 1 106 ? 7.420 37.299 12.163 1.00 29.77 81 ASN B CA 1
ATOM 1470 C C . ASN B 1 106 ? 6.999 38.527 12.964 1.00 29.38 81 ASN B C 1
ATOM 1471 O O . ASN B 1 106 ? 6.937 39.593 12.377 1.00 32.14 81 ASN B O 1
ATOM 1476 N N . ILE B 1 107 ? 6.761 38.515 14.283 1.00 30.06 82 ILE B N 1
ATOM 1477 C CA . ILE B 1 107 ? 6.418 39.713 15.057 1.00 27.77 82 ILE B CA 1
ATOM 1478 C C . ILE B 1 107 ? 7.591 40.672 15.019 1.00 28.50 82 ILE B C 1
ATOM 1479 O O . ILE B 1 107 ? 7.388 41.866 14.826 1.00 30.63 82 ILE B O 1
ATOM 1484 N N . VAL B 1 108 ? 8.833 40.218 15.222 1.00 28.54 83 VAL B N 1
ATOM 1485 C CA . VAL B 1 108 ? 9.884 41.192 15.413 1.00 28.60 83 VAL B CA 1
ATOM 1486 C C . VAL B 1 108 ? 10.348 41.752 14.061 1.00 32.57 83 VAL B C 1
ATOM 1487 O O . VAL B 1 108 ? 10.849 42.878 13.989 1.00 32.81 83 VAL B O 1
ATOM 1491 N N . ASP B 1 109 ? 10.153 40.975 12.980 1.00 33.06 84 ASP B N 1
ATOM 1492 C CA . ASP B 1 109 ? 10.383 41.446 11.632 1.00 34.79 84 ASP B CA 1
ATOM 1493 C C . ASP B 1 109 ? 9.332 42.450 11.205 1.00 34.82 84 ASP B C 1
ATOM 1494 O O . ASP B 1 109 ? 9.665 43.271 10.357 1.00 36.49 84 ASP B O 1
ATOM 1499 N N . ASP B 1 110 ? 8.101 42.430 11.753 1.00 33.73 85 ASP B N 1
ATOM 1500 C CA . ASP B 1 110 ? 7.134 43.501 11.551 1.00 32.67 85 ASP B CA 1
ATOM 1501 C C . ASP B 1 110 ? 7.527 44.753 12.304 1.00 31.61 85 ASP B C 1
ATOM 1502 O O . ASP B 1 110 ? 7.290 45.876 11.852 1.00 30.78 85 ASP B O 1
ATOM 1507 N N . LEU B 1 111 ? 8.151 44.567 13.473 1.00 31.94 86 LEU B N 1
ATOM 1508 C CA . LEU B 1 111 ? 8.695 45.686 14.241 1.00 29.00 86 LEU B CA 1
ATOM 1509 C C . LEU B 1 111 ? 9.945 46.335 13.646 1.00 27.01 86 LEU B C 1
ATOM 1510 O O . LEU B 1 111 ? 10.158 47.536 13.788 1.00 25.07 86 LEU B O 1
ATOM 1515 N N . VAL B 1 112 ? 10.774 45.550 12.962 1.00 26.28 87 VAL B N 1
ATOM 1516 C CA . VAL B 1 112 ? 11.895 46.068 12.214 1.00 29.27 87 VAL B CA 1
ATOM 1517 C C . VAL B 1 112 ? 11.333 47.009 11.163 1.00 32.65 87 VAL B C 1
ATOM 1518 O O . VAL B 1 112 ? 11.721 48.175 11.164 1.00 35.43 87 VAL B O 1
ATOM 1522 N N . GLU B 1 113 ? 10.392 46.534 10.325 1.00 34.28 88 GLU B N 1
ATOM 1523 C CA . GLU B 1 113 ? 9.820 47.291 9.217 1.00 34.18 88 GLU B CA 1
ATOM 1524 C C . GLU B 1 113 ? 9.201 48.582 9.702 1.00 34.90 88 GLU B C 1
ATOM 1525 O O . GLU B 1 113 ? 9.505 49.640 9.178 1.00 35.08 88 GLU B O 1
ATOM 1531 N N . CYS B 1 114 ? 8.402 48.520 10.754 1.00 37.74 89 CYS B N 1
ATOM 1532 C CA . CYS B 1 114 ? 7.803 49.680 11.378 1.00 41.43 89 CYS B CA 1
ATOM 1533 C C . CYS B 1 114 ? 8.798 50.685 11.934 1.00 43.62 89 CYS B C 1
ATOM 1534 O O . CYS B 1 114 ? 8.578 51.896 11.896 1.00 44.63 89 CYS B O 1
ATOM 1537 N N . VAL B 1 115 ? 9.907 50.205 12.473 1.00 45.45 90 VAL B N 1
ATOM 1538 C CA . VAL B 1 115 ? 10.919 51.096 13.007 1.00 48.36 90 VAL B CA 1
ATOM 1539 C C . VAL B 1 115 ? 11.787 51.723 11.909 1.00 49.57 90 VAL B C 1
ATOM 1540 O O . VAL B 1 115 ? 12.399 52.768 12.121 1.00 50.61 90 VAL B O 1
ATOM 1544 N N . LYS B 1 116 ? 11.834 51.181 10.695 1.00 50.84 91 LYS B N 1
ATOM 1545 C CA . LYS B 1 116 ? 12.492 51.870 9.600 1.00 52.46 91 LYS B CA 1
ATOM 1546 C C . LYS B 1 116 ? 11.615 52.881 8.847 1.00 53.71 91 LYS B C 1
ATOM 1547 O O . LYS B 1 116 ? 12.139 53.730 8.127 1.00 52.07 91 LYS B O 1
ATOM 1553 N N . GLU B 1 117 ? 10.283 52.858 9.066 1.00 56.63 92 GLU B N 1
ATOM 1554 C CA . GLU B 1 117 ? 9.333 53.861 8.565 1.00 59.16 92 GLU B CA 1
ATOM 1555 C C . GLU B 1 117 ? 9.366 55.130 9.381 1.00 60.82 92 GLU B C 1
ATOM 1556 O O . GLU B 1 117 ? 9.635 56.189 8.802 1.00 61.59 92 GLU B O 1
ATOM 1562 N N . ASN B 1 118 ? 9.061 54.977 10.698 1.00 62.57 93 ASN B N 1
ATOM 1563 C CA . ASN B 1 118 ? 9.063 56.041 11.714 1.00 64.84 93 ASN B CA 1
ATOM 1564 C C . ASN B 1 118 ? 10.247 56.971 11.593 1.00 65.46 93 ASN B C 1
ATOM 1565 O O . ASN B 1 118 ? 11.368 56.721 12.018 1.00 65.03 93 ASN B O 1
ATOM 1567 N N . SER B 1 119 ? 9.868 58.041 10.904 1.00 68.52 94 SER B N 1
ATOM 1568 C CA . SER B 1 119 ? 10.773 58.985 10.254 1.00 70.87 94 SER B CA 1
ATOM 1569 C C . SER B 1 119 ? 11.391 60.076 11.141 1.00 71.17 94 SER B C 1
ATOM 1570 O O . SER B 1 119 ? 12.292 60.821 10.689 1.00 72.46 94 SER B O 1
ATOM 1573 N N . SER B 1 120 ? 10.923 60.135 12.415 1.00 68.97 95 SER B N 1
ATOM 1574 C CA . SER B 1 120 ? 11.564 60.953 13.424 1.00 68.06 95 SER B CA 1
ATOM 1575 C C . SER B 1 120 ? 13.040 60.572 13.473 1.00 67.28 95 SER B C 1
ATOM 1576 O O . SER B 1 120 ? 13.457 59.458 13.839 1.00 64.89 95 SER B O 1
ATOM 1579 N N . LYS B 1 121 ? 13.755 61.565 12.916 1.00 66.92 96 LYS B N 1
ATOM 1580 C CA . LYS B 1 121 ? 15.199 61.518 12.771 1.00 67.27 96 LYS B CA 1
ATOM 1581 C C . LYS B 1 121 ? 15.848 60.974 14.056 1.00 66.10 96 LYS B C 1
ATOM 1582 O O . LYS B 1 121 ? 16.615 59.996 14.014 1.00 64.46 96 LYS B O 1
ATOM 1584 N N . ASP B 1 122 ? 15.289 61.560 15.147 1.00 64.54 97 ASP B N 1
ATOM 1585 C CA . ASP B 1 122 ? 15.657 61.369 16.562 1.00 62.82 97 ASP B CA 1
ATOM 1586 C C . ASP B 1 122 ? 15.739 59.968 17.239 1.00 60.00 97 ASP B C 1
ATOM 1587 O O . ASP B 1 122 ? 16.792 59.674 17.852 1.00 59.90 97 ASP B O 1
ATOM 1589 N N . LEU B 1 123 ? 14.638 59.137 17.174 1.00 53.67 98 LEU B N 1
ATOM 1590 C CA . LEU B 1 123 ? 14.641 57.690 17.447 1.00 44.35 98 LEU B CA 1
ATOM 1591 C C . LEU B 1 123 ? 15.837 57.135 16.728 1.00 40.32 98 LEU B C 1
ATOM 1592 O O . LEU B 1 123 ? 15.868 57.109 15.497 1.00 40.10 98 LEU B O 1
ATOM 1597 N N . LYS B 1 124 ? 16.815 56.840 17.593 1.00 36.84 99 LYS B N 1
ATOM 1598 C CA . LYS B 1 124 ? 18.171 56.457 17.229 1.00 35.08 99 LYS B CA 1
ATOM 1599 C C . LYS B 1 124 ? 18.141 55.218 16.365 1.00 34.40 99 LYS B C 1
ATOM 1600 O O . LYS B 1 124 ? 17.600 54.164 16.712 1.00 34.91 99 LYS B O 1
ATOM 1606 N N . LYS B 1 125 ? 18.689 55.387 15.174 1.00 34.28 100 LYS B N 1
ATOM 1607 C CA . LYS B 1 125 ? 18.726 54.285 14.232 1.00 34.35 100 LYS B CA 1
ATOM 1608 C C . LYS B 1 125 ? 20.147 53.964 13.811 1.00 31.26 100 LYS B C 1
ATOM 1609 O O . LYS B 1 125 ? 20.368 52.917 13.224 1.00 32.09 100 LYS B O 1
ATOM 1615 N N . SER B 1 126 ? 21.120 54.814 14.159 1.00 29.00 101 SER B N 1
ATOM 1616 C CA . SER B 1 126 ? 22.529 54.614 13.871 1.00 28.55 101 SER B CA 1
ATOM 1617 C C . SER B 1 126 ? 23.351 54.047 15.032 1.00 28.24 101 SER B C 1
ATOM 1618 O O . SER B 1 126 ? 23.732 54.783 15.943 1.00 31.98 101 SER B O 1
ATOM 1621 N N . PHE B 1 127 ? 23.680 52.766 15.077 1.00 27.56 102 PHE B N 1
ATOM 1622 C CA . PHE B 1 127 ? 24.364 52.184 16.230 1.00 27.12 102 PHE B CA 1
ATOM 1623 C C . PHE B 1 127 ? 25.620 51.495 15.755 1.00 28.99 102 PHE B C 1
ATOM 1624 O O . PHE B 1 127 ? 25.613 51.001 14.627 1.00 28.31 102 PHE B O 1
ATOM 1632 N N . LYS B 1 128 ? 26.691 51.459 16.575 1.00 30.21 103 LYS B N 1
ATOM 1633 C CA . LYS B 1 128 ? 27.823 50.595 16.284 1.00 30.86 103 LYS B CA 1
ATOM 1634 C C . LYS B 1 128 ? 27.374 49.171 16.550 1.00 32.14 103 LYS B C 1
ATOM 1635 O O . LYS B 1 128 ? 26.583 48.957 17.472 1.00 33.74 103 LYS B O 1
ATOM 1637 N N . SER B 1 129 ? 27.788 48.202 15.720 1.00 32.95 104 SER B N 1
ATOM 1638 C CA . SER B 1 129 ? 27.284 46.825 15.805 1.00 33.85 104 SER B CA 1
ATOM 1639 C C . SER B 1 129 ? 27.695 46.249 17.145 1.00 31.14 104 SER B C 1
ATOM 1640 O O . SER B 1 129 ? 28.891 46.121 17.418 1.00 32.16 104 SER B O 1
ATOM 1643 N N . PRO B 1 130 ? 26.737 45.950 18.023 1.00 28.62 105 PRO B N 1
ATOM 1644 C CA . PRO B 1 130 ? 27.026 45.601 19.393 1.00 27.39 105 PRO B CA 1
ATOM 1645 C C . PRO B 1 130 ? 27.816 44.315 19.472 1.00 26.85 105 PRO B C 1
ATOM 1646 O O . PRO B 1 130 ? 27.947 43.532 18.527 1.00 29.04 105 PRO B O 1
ATOM 1650 N N . GLU B 1 131 ? 28.426 44.160 20.628 1.00 27.12 106 GLU B N 1
ATOM 1651 C CA . GLU B 1 131 ? 29.240 42.982 20.897 1.00 27.97 106 GLU B CA 1
ATOM 1652 C C . GLU B 1 131 ? 28.299 41.806 21.172 1.00 25.13 106 GLU B C 1
ATOM 1653 O O . GLU B 1 131 ? 27.294 41.966 21.870 1.00 21.99 106 GLU B O 1
ATOM 1659 N N . PRO B 1 132 ? 28.564 40.640 20.578 1.00 23.74 107 PRO B N 1
ATOM 1660 C CA . PRO B 1 132 ? 27.806 39.423 20.817 1.00 24.07 107 PRO B CA 1
ATOM 1661 C C . PRO B 1 132 ? 27.906 38.967 22.264 1.00 22.95 107 PRO B C 1
ATOM 1662 O O . PRO B 1 132 ? 28.989 38.920 22.832 1.00 24.47 107 PRO B O 1
ATOM 1666 N N . ARG B 1 133 ? 26.765 38.677 22.884 1.00 22.39 108 ARG B N 1
ATOM 1667 C CA . ARG B 1 133 ? 26.684 38.164 24.239 1.00 20.57 108 ARG B CA 1
ATOM 1668 C C . ARG B 1 133 ? 25.904 36.865 24.227 1.00 17.43 108 ARG B C 1
ATOM 1669 O O . ARG B 1 133 ? 24.954 36.685 23.488 1.00 17.22 108 ARG B O 1
ATOM 1677 N N . LEU B 1 134 ? 26.320 35.964 25.078 1.00 16.44 109 LEU B N 1
ATOM 1678 C CA . LEU B 1 134 ? 25.649 34.700 25.242 1.00 19.58 109 LEU B CA 1
ATOM 1679 C C . LEU B 1 134 ? 24.667 34.827 26.384 1.00 19.57 109 LEU B C 1
ATOM 1680 O O . LEU B 1 134 ? 24.963 35.423 27.418 1.00 21.90 109 LEU B O 1
ATOM 1685 N N . PHE B 1 135 ? 23.477 34.293 26.119 1.00 19.30 110 PHE B N 1
ATOM 1686 C CA . PHE B 1 135 ? 22.372 34.322 27.050 1.00 18.85 110 PHE B CA 1
ATOM 1687 C C . PHE B 1 135 ? 21.748 32.939 27.188 1.00 19.38 110 PHE B C 1
ATOM 1688 O O . PHE B 1 135 ? 21.676 32.205 26.207 1.00 18.43 110 PHE B O 1
ATOM 1696 N N . THR B 1 136 ? 21.246 32.547 28.376 1.00 18.40 111 THR B N 1
ATOM 1697 C CA . THR B 1 136 ? 20.431 31.336 28.505 1.00 14.95 111 THR B CA 1
ATOM 1698 C C . THR B 1 136 ? 19.077 31.537 27.823 1.00 14.86 111 THR B C 1
ATOM 1699 O O . THR B 1 136 ? 18.720 32.705 27.696 1.00 18.62 111 THR B O 1
ATOM 1703 N N . PRO B 1 137 ? 18.205 30.602 27.418 1.00 14.14 112 PRO B N 1
ATOM 1704 C CA . PRO B 1 137 ? 16.903 30.899 26.832 1.00 12.85 112 PRO B CA 1
ATOM 1705 C C . PRO B 1 137 ? 16.055 31.789 27.714 1.00 15.00 112 PRO B C 1
ATOM 1706 O O . PRO B 1 137 ? 15.351 32.679 27.268 1.00 16.67 112 PRO B O 1
ATOM 1710 N N . GLU B 1 138 ? 16.103 31.597 29.015 1.00 17.42 113 GLU B N 1
ATOM 1711 C CA . GLU B 1 138 ? 15.375 32.431 29.945 1.00 19.68 113 GLU B CA 1
ATOM 1712 C C . GLU B 1 138 ? 15.802 33.888 29.901 1.00 18.59 113 GLU B C 1
ATOM 1713 O O . GLU B 1 138 ? 14.931 34.751 29.885 1.00 21.48 113 GLU B O 1
ATOM 1719 N N . GLU B 1 139 ? 17.096 34.210 29.885 1.00 18.49 114 GLU B N 1
ATOM 1720 C CA . GLU B 1 139 ? 17.601 35.576 29.760 1.00 17.43 114 GLU B CA 1
ATOM 1721 C C . GLU B 1 139 ? 17.321 36.289 28.451 1.00 16.60 114 GLU B C 1
ATOM 1722 O O . GLU B 1 139 ? 16.910 37.449 28.404 1.00 19.48 114 GLU B O 1
ATOM 1728 N N . PHE B 1 140 ? 17.507 35.551 27.379 1.00 14.86 115 PHE B N 1
ATOM 1729 C CA . PHE B 1 140 ? 17.212 35.998 26.023 1.00 15.76 115 PHE B CA 1
ATOM 1730 C C . PHE B 1 140 ? 15.776 36.422 25.843 1.00 14.74 115 PHE B C 1
ATOM 1731 O O . PHE B 1 140 ? 15.474 37.469 25.295 1.00 16.04 115 PHE B O 1
ATOM 1739 N N . PHE B 1 141 ? 14.897 35.549 26.284 1.00 15.61 116 PHE B N 1
ATOM 1740 C CA . PHE B 1 141 ? 13.497 35.810 26.150 1.00 15.94 116 PHE B CA 1
ATOM 1741 C C . PHE B 1 141 ? 12.918 36.798 27.125 1.00 16.92 116 PHE B C 1
ATOM 1742 O O . PHE B 1 141 ? 11.842 37.326 26.862 1.00 18.97 116 PHE B O 1
ATOM 1750 N N . ARG B 1 142 ? 13.629 37.094 28.208 1.00 17.01 117 ARG B N 1
ATOM 1751 C CA . ARG B 1 142 ? 13.292 38.189 29.085 1.00 18.94 117 ARG B CA 1
ATOM 1752 C C . ARG B 1 142 ? 13.636 39.492 28.388 1.00 20.76 117 ARG B C 1
ATOM 1753 O O . ARG B 1 142 ? 12.988 40.526 28.561 1.00 21.80 117 ARG B O 1
ATOM 1761 N N . ILE B 1 143 ? 14.709 39.453 27.596 1.00 20.97 118 ILE B N 1
ATOM 1762 C CA . ILE B 1 143 ? 15.078 40.588 26.807 1.00 18.77 118 ILE B CA 1
ATOM 1763 C C . ILE B 1 143 ? 14.103 40.799 25.662 1.00 20.54 118 ILE B C 1
ATOM 1764 O O . ILE B 1 143 ? 13.592 41.896 25.487 1.00 20.49 118 ILE B O 1
ATOM 1769 N N . PHE B 1 144 ? 13.817 39.736 24.922 1.00 22.16 119 PHE B N 1
ATOM 1770 C CA . PHE B 1 144 ? 12.840 39.717 23.864 1.00 23.96 119 PHE B CA 1
ATOM 1771 C C . PHE B 1 144 ? 11.528 40.271 24.356 1.00 26.51 119 PHE B C 1
ATOM 1772 O O . PHE B 1 144 ? 10.934 41.093 23.674 1.00 29.24 119 PHE B O 1
ATOM 1780 N N . ASN B 1 145 ? 11.076 39.898 25.540 1.00 29.22 120 ASN B N 1
ATOM 1781 C CA . ASN B 1 145 ? 9.863 40.470 26.094 1.00 31.04 120 ASN B CA 1
ATOM 1782 C C . ASN B 1 145 ? 9.953 41.939 26.499 1.00 32.79 120 ASN B C 1
ATOM 1783 O O . ASN B 1 145 ? 9.018 42.684 26.204 1.00 34.41 120 ASN B O 1
ATOM 1788 N N . ARG B 1 146 ? 11.018 42.436 27.140 1.00 32.47 121 ARG B N 1
ATOM 1789 C CA . ARG B 1 146 ? 11.117 43.849 27.465 1.00 30.92 121 ARG B CA 1
ATOM 1790 C C . ARG B 1 146 ? 11.067 44.709 26.204 1.00 29.78 121 ARG B C 1
ATOM 1791 O O . ARG B 1 146 ? 10.444 45.760 26.207 1.00 28.95 121 ARG B O 1
ATOM 1799 N N . SER B 1 147 ? 11.680 44.225 25.121 1.00 29.04 122 SER B N 1
ATOM 1800 C CA . SER B 1 147 ? 11.818 44.920 23.854 1.00 27.66 122 SER B CA 1
ATOM 1801 C C . SER B 1 147 ? 10.512 45.006 23.126 1.00 29.01 122 SER B C 1
ATOM 1802 O O . SER B 1 147 ? 10.198 46.085 22.634 1.00 30.77 122 SER B O 1
ATOM 1805 N N . ILE B 1 148 ? 9.765 43.896 23.061 1.00 30.73 123 ILE B N 1
ATOM 1806 C CA . ILE B 1 148 ? 8.427 43.886 22.488 1.00 33.96 123 ILE B CA 1
ATOM 1807 C C . ILE B 1 148 ? 7.513 44.857 23.232 1.00 38.09 123 ILE B C 1
ATOM 1808 O O . ILE B 1 148 ? 6.743 45.579 22.610 1.00 38.61 123 ILE B O 1
ATOM 1813 N N . ASP B 1 149 ? 7.638 44.925 24.562 1.00 42.48 124 ASP B N 1
ATOM 1814 C CA . ASP B 1 149 ? 6.868 45.809 25.424 1.00 45.69 124 ASP B CA 1
ATOM 1815 C C . ASP B 1 149 ? 7.347 47.237 25.404 1.00 45.68 124 ASP B C 1
ATOM 1816 O O . ASP B 1 149 ? 6.592 48.118 25.836 1.00 46.88 124 ASP B O 1
ATOM 1821 N N . ALA B 1 150 ? 8.599 47.461 24.970 1.00 46.60 125 ALA B N 1
ATOM 1822 C CA . ALA B 1 150 ? 9.190 48.801 24.903 1.00 47.64 125 ALA B CA 1
ATOM 1823 C C . ALA B 1 150 ? 8.420 49.664 23.926 1.00 48.60 125 ALA B C 1
ATOM 1824 O O . ALA B 1 150 ? 8.412 50.882 24.081 1.00 48.65 125 ALA B O 1
ATOM 1826 N N . PHE B 1 151 ? 7.752 49.014 22.960 1.00 50.56 126 PHE B N 1
ATOM 1827 C CA . PHE B 1 151 ? 6.834 49.695 22.055 1.00 54.13 126 PHE B CA 1
ATOM 1828 C C . PHE B 1 151 ? 5.525 50.182 22.688 1.00 57.79 126 PHE B C 1
ATOM 1829 O O . PHE B 1 151 ? 5.141 51.334 22.460 1.00 59.99 126 PHE B O 1
ATOM 1837 N N . LYS B 1 152 ? 4.843 49.346 23.505 1.00 61.28 127 LYS B N 1
ATOM 1838 C CA . LYS B 1 152 ? 3.558 49.636 24.178 1.00 62.20 127 LYS B CA 1
ATOM 1839 C C . LYS B 1 152 ? 3.454 50.906 25.026 1.00 62.03 127 LYS B C 1
ATOM 1840 O O . LYS B 1 152 ? 2.394 51.539 25.092 1.00 61.71 127 LYS B O 1
ATOM 1846 N N . ASP B 1 153 ? 4.561 51.200 25.719 1.00 62.76 128 ASP B N 1
ATOM 1847 C CA . ASP B 1 153 ? 4.736 52.380 26.554 1.00 62.70 128 ASP B CA 1
ATOM 1848 C C . ASP B 1 153 ? 5.573 53.412 25.794 1.00 63.56 128 ASP B C 1
ATOM 1849 O O . ASP B 1 153 ? 6.638 53.838 26.251 1.00 64.23 128 ASP B O 1
ATOM 1851 N N . PHE B 1 154 ? 5.128 53.802 24.587 1.00 64.47 129 PHE B N 1
ATOM 1852 C CA . PHE B 1 154 ? 5.813 54.828 23.801 1.00 65.58 129 PHE B CA 1
ATOM 1853 C C . PHE B 1 154 ? 5.172 56.224 23.900 1.00 66.25 129 PHE B C 1
ATOM 1854 O O . PHE B 1 154 ? 4.145 56.473 23.258 1.00 67.17 129 PHE B O 1
ATOM 1862 N N . ASP B 1 162 ? 17.272 62.584 24.623 1.00 55.18 137 ASP B N 1
ATOM 1863 C CA . ASP B 1 162 ? 18.560 63.025 24.106 1.00 54.96 137 ASP B CA 1
ATOM 1864 C C . ASP B 1 162 ? 19.597 61.931 23.769 1.00 55.95 137 ASP B C 1
ATOM 1865 O O . ASP B 1 162 ? 20.291 62.026 22.743 1.00 55.11 137 ASP B O 1
ATOM 1867 N N . CYS B 1 163 ? 19.669 60.900 24.656 1.00 55.99 138 CYS B N 1
ATOM 1868 C CA . CYS B 1 163 ? 20.594 59.741 24.665 1.00 55.50 138 CYS B CA 1
ATOM 1869 C C . CYS B 1 163 ? 22.065 59.964 25.031 1.00 55.10 138 CYS B C 1
ATOM 1870 O O . CYS B 1 163 ? 22.723 58.973 25.357 1.00 55.77 138 CYS B O 1
ATOM 1873 N N . ASN C 1 36 ? 51.574 13.978 45.345 1.00 51.40 11 ASN C N 1
ATOM 1874 C CA . ASN C 1 36 ? 50.150 14.075 45.169 1.00 50.61 11 ASN C CA 1
ATOM 1875 C C . ASN C 1 36 ? 49.636 15.080 46.231 1.00 51.75 11 ASN C C 1
ATOM 1876 O O . ASN C 1 36 ? 49.446 16.244 45.828 1.00 52.28 11 ASN C O 1
ATOM 1878 N N . VAL C 1 37 ? 49.577 14.664 47.548 1.00 49.74 12 VAL C N 1
ATOM 1879 C CA . VAL C 1 37 ? 48.941 15.269 48.771 1.00 46.17 12 VAL C CA 1
ATOM 1880 C C . VAL C 1 37 ? 49.317 16.681 49.255 1.00 43.47 12 VAL C C 1
ATOM 1881 O O . VAL C 1 37 ? 48.526 17.397 49.868 1.00 42.02 12 VAL C O 1
ATOM 1885 N N . LYS C 1 38 ? 50.588 17.052 49.054 1.00 43.09 13 LYS C N 1
ATOM 1886 C CA . LYS C 1 38 ? 51.082 18.424 49.218 1.00 39.49 13 LYS C CA 1
ATOM 1887 C C . LYS C 1 38 ? 50.370 19.321 48.180 1.00 36.49 13 LYS C C 1
ATOM 1888 O O . LYS C 1 38 ? 49.910 20.435 48.472 1.00 35.14 13 LYS C O 1
ATOM 1890 N N . ASP C 1 39 ? 50.231 18.776 46.951 1.00 33.25 14 ASP C N 1
ATOM 1891 C CA . ASP C 1 39 ? 49.522 19.456 45.898 1.00 27.29 14 ASP C CA 1
ATOM 1892 C C . ASP C 1 39 ? 48.042 19.262 45.991 1.00 21.51 14 ASP C C 1
ATOM 1893 O O . ASP C 1 39 ? 47.408 20.205 45.602 1.00 20.53 14 ASP C O 1
ATOM 1898 N N . VAL C 1 40 ? 47.447 18.202 46.526 1.00 15.89 15 VAL C N 1
ATOM 1899 C CA . VAL C 1 40 ? 46.073 18.270 46.962 1.00 16.75 15 VAL C CA 1
ATOM 1900 C C . VAL C 1 40 ? 45.796 19.433 47.938 1.00 17.73 15 VAL C C 1
ATOM 1901 O O . VAL C 1 40 ? 44.821 20.167 47.775 1.00 18.15 15 VAL C O 1
ATOM 1905 N N . THR C 1 41 ? 46.659 19.692 48.910 1.00 17.16 16 THR C N 1
ATOM 1906 C CA . THR C 1 41 ? 46.513 20.824 49.806 1.00 16.51 16 THR C CA 1
ATOM 1907 C C . THR C 1 41 ? 46.660 22.151 49.096 1.00 15.07 16 THR C C 1
ATOM 1908 O O . THR C 1 41 ? 45.901 23.049 49.418 1.00 16.99 16 THR C O 1
ATOM 1912 N N . LYS C 1 42 ? 47.562 22.381 48.160 1.00 13.81 17 LYS C N 1
ATOM 1913 C CA . LYS C 1 42 ? 47.496 23.602 47.390 1.00 15.88 17 LYS C CA 1
ATOM 1914 C C . LYS C 1 42 ? 46.197 23.789 46.541 1.00 16.97 17 LYS C C 1
ATOM 1915 O O . LYS C 1 42 ? 45.608 24.877 46.465 1.00 17.88 17 LYS C O 1
ATOM 1921 N N . LEU C 1 43 ? 45.682 22.736 45.880 1.00 14.39 18 LEU C N 1
ATOM 1922 C CA . LEU C 1 43 ? 44.454 22.764 45.149 1.00 11.22 18 LEU C CA 1
ATOM 1923 C C . LEU C 1 43 ? 43.333 23.111 46.047 1.00 10.78 18 LEU C C 1
ATOM 1924 O O . LEU C 1 43 ? 42.612 24.032 45.691 1.00 16.08 18 LEU C O 1
ATOM 1929 N N . VAL C 1 44 ? 43.155 22.484 47.210 1.00 11.81 19 VAL C N 1
ATOM 1930 C CA . VAL C 1 44 ? 42.092 22.868 48.138 1.00 12.12 19 VAL C CA 1
ATOM 1931 C C . VAL C 1 44 ? 42.159 24.359 48.569 1.00 13.12 19 VAL C C 1
ATOM 1932 O O . VAL C 1 44 ? 41.144 25.056 48.607 1.00 14.59 19 VAL C O 1
ATOM 1936 N N . ALA C 1 45 ? 43.362 24.909 48.821 1.00 13.02 20 ALA C N 1
ATOM 1937 C CA . ALA C 1 45 ? 43.532 26.278 49.252 1.00 11.77 20 ALA C CA 1
ATOM 1938 C C . ALA C 1 45 ? 43.254 27.224 48.126 1.00 11.25 20 ALA C C 1
ATOM 1939 O O . ALA C 1 45 ? 42.888 28.357 48.344 1.00 14.74 20 ALA C O 1
ATOM 1941 N N . ASN C 1 46 ? 43.461 26.757 46.895 1.00 15.11 21 ASN C N 1
ATOM 1942 C CA . ASN C 1 46 ? 43.197 27.471 45.648 1.00 13.34 21 ASN C CA 1
ATOM 1943 C C . ASN C 1 46 ? 41.898 27.107 44.949 1.00 13.09 21 ASN C C 1
ATOM 1944 O O . ASN C 1 46 ? 41.663 27.533 43.815 1.00 18.62 21 ASN C O 1
ATOM 1949 N N . LEU C 1 47 ? 41.041 26.311 45.536 1.00 12.25 22 LEU C N 1
ATOM 1950 C CA . LEU C 1 47 ? 39.691 26.194 45.063 1.00 12.28 22 LEU C CA 1
ATOM 1951 C C . LEU C 1 47 ? 38.831 27.012 45.972 1.00 12.85 22 LEU C C 1
ATOM 1952 O O . LEU C 1 47 ? 39.216 27.109 47.126 1.00 17.11 22 LEU C O 1
ATOM 1957 N N . PRO C 1 48 ? 37.706 27.649 45.629 1.00 12.49 23 PRO C N 1
ATOM 1958 C CA . PRO C 1 48 ? 36.902 28.384 46.592 1.00 12.26 23 PRO C CA 1
ATOM 1959 C C . PRO C 1 48 ? 36.214 27.457 47.604 1.00 13.42 23 PRO C C 1
ATOM 1960 O O . PRO C 1 48 ? 35.695 26.416 47.220 1.00 13.22 23 PRO C O 1
ATOM 1964 N N . LYS C 1 49 ? 36.216 27.796 48.898 1.00 13.54 24 LYS C N 1
ATOM 1965 C CA . LYS C 1 49 ? 35.515 27.039 49.919 1.00 17.03 24 LYS C CA 1
ATOM 1966 C C . LYS C 1 49 ? 34.053 26.703 49.596 1.00 17.41 24 LYS C C 1
ATOM 1967 O O . LYS C 1 49 ? 33.500 25.693 50.011 1.00 15.96 24 LYS C O 1
ATOM 1973 N N . ASP C 1 50 ? 33.380 27.526 48.807 1.00 20.45 25 ASP C N 1
ATOM 1974 C CA . ASP C 1 50 ? 31.969 27.349 48.579 1.00 20.93 25 ASP C CA 1
ATOM 1975 C C . ASP C 1 50 ? 31.690 26.924 47.164 1.00 19.35 25 ASP C C 1
ATOM 1976 O O . ASP C 1 50 ? 30.617 27.146 46.603 1.00 21.38 25 ASP C O 1
ATOM 1981 N N . TYR C 1 51 ? 32.684 26.330 46.570 1.00 17.08 26 TYR C N 1
ATOM 1982 C CA . TYR C 1 51 ? 32.486 25.784 45.270 1.00 18.09 26 TYR C CA 1
ATOM 1983 C C . TYR C 1 51 ? 32.066 24.352 45.473 1.00 20.16 26 TYR C C 1
ATOM 1984 O O . TYR C 1 51 ? 32.672 23.586 46.210 1.00 20.74 26 TYR C O 1
ATOM 2001 N N . ILE C 1 53 ? 31.514 20.637 44.127 1.00 23.36 28 ILE C N 1
ATOM 2002 C CA . ILE C 1 53 ? 31.890 19.552 43.196 1.00 24.49 28 ILE C CA 1
ATOM 2003 C C . ILE C 1 53 ? 30.924 18.334 43.195 1.00 25.21 28 ILE C C 1
ATOM 2004 O O . ILE C 1 53 ? 30.568 17.795 44.237 1.00 24.49 28 ILE C O 1
ATOM 2009 N N . THR C 1 54 ? 30.508 17.846 42.017 1.00 26.46 29 THR C N 1
ATOM 2010 C CA . THR C 1 54 ? 29.637 16.688 41.888 1.00 26.80 29 THR C CA 1
ATOM 2011 C C . THR C 1 54 ? 30.388 15.361 41.957 1.00 27.21 29 THR C C 1
ATOM 2012 O O . THR C 1 54 ? 31.299 15.084 41.182 1.00 26.27 29 THR C O 1
ATOM 2016 N N . LEU C 1 55 ? 29.980 14.498 42.878 1.00 27.91 30 LEU C N 1
ATOM 2017 C CA . LEU C 1 55 ? 30.519 13.157 42.943 1.00 29.69 30 LEU C CA 1
ATOM 2018 C C . LEU C 1 55 ? 29.354 12.189 43.168 1.00 31.34 30 LEU C C 1
ATOM 2019 O O . LEU C 1 55 ? 28.542 12.362 44.080 1.00 30.99 30 LEU C O 1
ATOM 2024 N N . LYS C 1 56 ? 29.246 11.172 42.300 1.00 34.65 31 LYS C N 1
ATOM 2025 C CA . LYS C 1 56 ? 28.335 10.045 42.513 1.00 36.49 31 LYS C CA 1
ATOM 2026 C C . LYS C 1 56 ? 28.910 9.150 43.620 1.00 36.03 31 LYS C C 1
ATOM 2027 O O . LYS C 1 56 ? 29.741 8.287 43.370 1.00 36.42 31 LYS C O 1
ATOM 2033 N N . TYR C 1 57 ? 28.514 9.411 44.868 1.00 38.89 32 TYR C N 1
ATOM 2034 C CA . TYR C 1 57 ? 29.122 8.846 46.081 1.00 40.86 32 TYR C CA 1
ATOM 2035 C C . TYR C 1 57 ? 28.594 7.437 46.265 1.00 43.51 32 TYR C C 1
ATOM 2036 O O . TYR C 1 57 ? 27.425 7.204 45.953 1.00 45.02 32 TYR C O 1
ATOM 2045 N N . VAL C 1 58 ? 29.391 6.459 46.718 1.00 46.10 33 VAL C N 1
ATOM 2046 C CA . VAL C 1 58 ? 28.866 5.097 46.885 1.00 48.63 33 VAL C CA 1
ATOM 2047 C C . VAL C 1 58 ? 28.323 4.935 48.307 1.00 50.48 33 VAL C C 1
ATOM 2048 O O . VAL C 1 58 ? 29.088 5.086 49.265 1.00 49.75 33 VAL C O 1
ATOM 2052 N N . PRO C 1 59 ? 27.006 4.682 48.505 1.00 53.28 34 PRO C N 1
ATOM 2053 C CA . PRO C 1 59 ? 26.385 4.695 49.834 1.00 55.66 34 PRO C CA 1
ATOM 2054 C C . PRO C 1 59 ? 27.121 3.734 50.767 1.00 58.89 34 PRO C C 1
ATOM 2055 O O . PRO C 1 59 ? 27.426 2.568 50.448 1.00 59.22 34 PRO C O 1
ATOM 2059 N N . GLY C 1 60 ? 27.545 4.399 51.850 1.00 60.51 35 GLY C N 1
ATOM 2060 C CA . GLY C 1 60 ? 28.272 3.744 52.925 1.00 62.88 35 GLY C CA 1
ATOM 2061 C C . GLY C 1 60 ? 29.632 3.266 52.457 1.00 63.14 35 GLY C C 1
ATOM 2062 O O . GLY C 1 60 ? 29.852 2.077 52.214 1.00 64.01 35 GLY C O 1
ATOM 2071 N N . ASP C 1 62 ? 32.430 5.163 53.863 1.00 66.73 37 ASP C N 1
ATOM 2072 C CA . ASP C 1 62 ? 33.149 5.583 55.061 1.00 67.41 37 ASP C CA 1
ATOM 2073 C C . ASP C 1 62 ? 33.215 4.481 56.132 1.00 66.85 37 ASP C C 1
ATOM 2074 O O . ASP C 1 62 ? 34.130 4.393 56.957 1.00 67.21 37 ASP C O 1
ATOM 2079 N N . VAL C 1 63 ? 32.224 3.593 56.068 1.00 65.94 38 VAL C N 1
ATOM 2080 C CA . VAL C 1 63 ? 32.091 2.461 56.960 1.00 64.55 38 VAL C CA 1
ATOM 2081 C C . VAL C 1 63 ? 32.395 1.200 56.170 1.00 65.94 38 VAL C C 1
ATOM 2082 O O . VAL C 1 63 ? 33.340 0.521 56.584 1.00 68.33 38 VAL C O 1
ATOM 2086 N N . LEU C 1 64 ? 31.700 0.861 55.059 1.00 64.32 39 LEU C N 1
ATOM 2087 C CA . LEU C 1 64 ? 31.997 -0.365 54.328 1.00 63.23 39 LEU C CA 1
ATOM 2088 C C . LEU C 1 64 ? 33.487 -0.412 53.952 1.00 62.57 39 LEU C C 1
ATOM 2089 O O . LEU C 1 64 ? 34.084 0.647 53.713 1.00 63.24 39 LEU C O 1
ATOM 2091 N N . PRO C 1 65 ? 34.161 -1.578 54.006 1.00 61.57 40 PRO C N 1
ATOM 2092 C CA . PRO C 1 65 ? 35.608 -1.719 53.761 1.00 59.74 40 PRO C CA 1
ATOM 2093 C C . PRO C 1 65 ? 36.009 -1.462 52.318 1.00 57.52 40 PRO C C 1
ATOM 2094 O O . PRO C 1 65 ? 35.183 -1.629 51.418 1.00 54.10 40 PRO C O 1
ATOM 2098 N N . SER C 1 66 ? 37.282 -1.110 52.111 1.00 56.39 41 SER C N 1
ATOM 2099 C CA . SER C 1 66 ? 37.779 -0.735 50.798 1.00 56.77 41 SER C CA 1
ATOM 2100 C C . SER C 1 66 ? 37.271 -1.553 49.602 1.00 56.41 41 SER C C 1
ATOM 2101 O O . SER C 1 66 ? 36.627 -0.992 48.727 1.00 56.58 41 SER C O 1
ATOM 2104 N N . HIS C 1 67 ? 37.404 -2.882 49.580 1.00 56.11 42 HIS C N 1
ATOM 2105 C CA . HIS C 1 67 ? 36.947 -3.739 48.482 1.00 56.80 42 HIS C CA 1
ATOM 2106 C C . HIS C 1 67 ? 35.473 -3.664 48.079 1.00 56.34 42 HIS C C 1
ATOM 2107 O O . HIS C 1 67 ? 35.062 -4.139 47.007 1.00 55.64 42 HIS C O 1
ATOM 2114 N N . CYS C 1 68 ? 34.669 -3.175 49.027 1.00 56.27 43 CYS C N 1
ATOM 2115 C CA . CYS C 1 68 ? 33.239 -3.012 48.806 1.00 56.25 43 CYS C CA 1
ATOM 2116 C C . CYS C 1 68 ? 32.953 -1.871 47.844 1.00 54.69 43 CYS C C 1
ATOM 2117 O O . CYS C 1 68 ? 32.104 -2.006 46.959 1.00 56.17 43 CYS C O 1
ATOM 2120 N N . TRP C 1 69 ? 33.695 -0.766 47.973 1.00 51.41 44 TRP C N 1
ATOM 2121 C CA . TRP C 1 69 ? 33.338 0.464 47.287 1.00 47.58 44 TRP C CA 1
ATOM 2122 C C . TRP C 1 69 ? 34.349 0.946 46.300 1.00 46.08 44 TRP C C 1
ATOM 2123 O O . TRP C 1 69 ? 33.969 1.593 45.341 1.00 46.29 44 TRP C O 1
ATOM 2134 N N . ILE C 1 70 ? 35.615 0.635 46.539 1.00 45.14 45 ILE C N 1
ATOM 2135 C CA . ILE C 1 70 ? 36.735 1.252 45.851 1.00 47.08 45 ILE C CA 1
ATOM 2136 C C . ILE C 1 70 ? 36.657 1.198 44.329 1.00 47.61 45 ILE C C 1
ATOM 2137 O O . ILE C 1 70 ? 36.955 2.157 43.619 1.00 48.87 45 ILE C O 1
ATOM 2142 N N . SER C 1 71 ? 36.158 0.077 43.850 1.00 47.61 46 SER C N 1
ATOM 2143 C CA . SER C 1 71 ? 36.069 -0.245 42.437 1.00 48.09 46 SER C CA 1
ATOM 2144 C C . SER C 1 71 ? 35.166 0.685 41.595 1.00 47.26 46 SER C C 1
ATOM 2145 O O . SER C 1 71 ? 35.598 1.186 40.555 1.00 46.49 46 SER C O 1
ATOM 2148 N N . GLU C 1 72 ? 33.932 0.997 42.039 1.00 46.80 47 GLU C N 1
ATOM 2149 C CA . GLU C 1 72 ? 33.095 2.037 41.430 1.00 45.94 47 GLU C CA 1
ATOM 2150 C C . GLU C 1 72 ? 33.599 3.449 41.776 1.00 43.82 47 GLU C C 1
ATOM 2151 O O . GLU C 1 72 ? 33.532 4.348 40.947 1.00 43.16 47 GLU C O 1
ATOM 2165 N N . VAL C 1 74 ? 36.793 4.773 42.266 1.00 34.29 49 VAL C N 1
ATOM 2166 C CA . VAL C 1 74 ? 37.855 5.271 41.388 1.00 30.22 49 VAL C CA 1
ATOM 2167 C C . VAL C 1 74 ? 37.372 5.680 39.997 1.00 31.03 49 VAL C C 1
ATOM 2168 O O . VAL C 1 74 ? 37.936 6.572 39.365 1.00 30.17 49 VAL C O 1
ATOM 2172 N N . VAL C 1 75 ? 36.319 5.056 39.478 1.00 29.68 50 VAL C N 1
ATOM 2173 C CA . VAL C 1 75 ? 35.727 5.548 38.255 1.00 29.53 50 VAL C CA 1
ATOM 2174 C C . VAL C 1 75 ? 34.932 6.806 38.559 1.00 28.57 50 VAL C C 1
ATOM 2175 O O . VAL C 1 75 ? 35.069 7.755 37.800 1.00 30.41 50 VAL C O 1
ATOM 2179 N N . GLN C 1 76 ? 34.147 6.917 39.639 1.00 28.05 51 GLN C N 1
ATOM 2180 C CA . GLN C 1 76 ? 33.421 8.148 39.945 1.00 27.55 51 GLN C CA 1
ATOM 2181 C C . GLN C 1 76 ? 34.267 9.336 40.379 1.00 26.77 51 GLN C C 1
ATOM 2182 O O . GLN C 1 76 ? 33.957 10.480 40.061 1.00 27.78 51 GLN C O 1
ATOM 2188 N N . LEU C 1 77 ? 35.349 9.130 41.113 1.00 24.84 52 LEU C N 1
ATOM 2189 C CA . LEU C 1 77 ? 36.290 10.188 41.316 1.00 24.73 52 LEU C CA 1
ATOM 2190 C C . LEU C 1 77 ? 36.914 10.560 40.004 1.00 25.82 52 LEU C C 1
ATOM 2191 O O . LEU C 1 77 ? 37.061 11.752 39.750 1.00 26.91 52 LEU C O 1
ATOM 2196 N N . SER C 1 78 ? 37.211 9.566 39.148 1.00 27.18 53 SER C N 1
ATOM 2197 C CA . SER C 1 78 ? 37.788 9.790 37.838 1.00 24.69 53 SER C CA 1
ATOM 2198 C C . SER C 1 78 ? 36.859 10.558 36.918 1.00 26.00 53 SER C C 1
ATOM 2199 O O . SER C 1 78 ? 37.336 11.388 36.166 1.00 26.97 53 SER C O 1
ATOM 2202 N N . ASP C 1 79 ? 35.544 10.421 36.932 1.00 27.50 54 ASP C N 1
ATOM 2203 C CA . ASP C 1 79 ? 34.743 11.292 36.113 1.00 29.13 54 ASP C CA 1
ATOM 2204 C C . ASP C 1 79 ? 34.719 12.679 36.663 1.00 27.20 54 ASP C C 1
ATOM 2205 O O . ASP C 1 79 ? 34.826 13.616 35.906 1.00 30.75 54 ASP C O 1
ATOM 2210 N N . SER C 1 80 ? 34.554 12.829 37.966 1.00 26.41 55 SER C N 1
ATOM 2211 C CA . SER C 1 80 ? 34.470 14.119 38.610 1.00 23.34 55 SER C CA 1
ATOM 2212 C C . SER C 1 80 ? 35.676 14.964 38.382 1.00 19.99 55 SER C C 1
ATOM 2213 O O . SER C 1 80 ? 35.544 16.157 38.175 1.00 20.42 55 SER C O 1
ATOM 2216 N N . LEU C 1 81 ? 36.837 14.338 38.432 1.00 19.40 56 LEU C N 1
ATOM 2217 C CA . LEU C 1 81 ? 38.082 15.062 38.245 1.00 21.98 56 LEU C CA 1
ATOM 2218 C C . LEU C 1 81 ? 38.333 15.488 36.797 1.00 23.22 56 LEU C C 1
ATOM 2219 O O . LEU C 1 81 ? 38.922 16.543 36.512 1.00 21.76 56 LEU C O 1
ATOM 2224 N N . THR C 1 82 ? 37.873 14.624 35.881 1.00 25.77 57 THR C N 1
ATOM 2225 C CA . THR C 1 82 ? 37.991 14.906 34.462 1.00 28.23 57 THR C CA 1
ATOM 2226 C C . THR C 1 82 ? 37.020 16.004 34.104 1.00 28.03 57 THR C C 1
ATOM 2227 O O . THR C 1 82 ? 37.390 16.908 33.364 1.00 31.55 57 THR C O 1
ATOM 2231 N N . ASP C 1 83 ? 35.831 16.009 34.675 1.00 26.77 58 ASP C N 1
ATOM 2232 C CA . ASP C 1 83 ? 34.940 17.120 34.486 1.00 29.31 58 ASP C CA 1
ATOM 2233 C C . ASP C 1 83 ? 35.387 18.422 35.173 1.00 28.49 58 ASP C C 1
ATOM 2234 O O . ASP C 1 83 ? 35.241 19.515 34.614 1.00 29.44 58 ASP C O 1
ATOM 2239 N N . LEU C 1 84 ? 35.964 18.350 36.383 1.00 26.07 59 LEU C N 1
ATOM 2240 C CA . LEU C 1 84 ? 36.486 19.508 37.074 1.00 21.52 59 LEU C CA 1
ATOM 2241 C C . LEU C 1 84 ? 37.611 20.115 36.285 1.00 19.04 59 LEU C C 1
ATOM 2242 O O . LEU C 1 84 ? 37.748 21.317 36.312 1.00 20.31 59 LEU C O 1
ATOM 2247 N N . LEU C 1 85 ? 38.399 19.348 35.553 1.00 19.17 60 LEU C N 1
ATOM 2248 C CA . LEU C 1 85 ? 39.549 19.854 34.840 1.00 20.10 60 LEU C CA 1
ATOM 2249 C C . LEU C 1 85 ? 39.173 20.833 33.766 1.00 22.23 60 LEU C C 1
ATOM 2250 O O . LEU C 1 85 ? 39.912 21.768 33.474 1.00 24.00 60 LEU C O 1
ATOM 2255 N N . ASP C 1 86 ? 37.984 20.629 33.214 1.00 25.53 61 ASP C N 1
ATOM 2256 C CA . ASP C 1 86 ? 37.471 21.478 32.157 1.00 27.32 61 ASP C CA 1
ATOM 2257 C C . ASP C 1 86 ? 36.950 22.809 32.666 1.00 24.92 61 ASP C C 1
ATOM 2258 O O . ASP C 1 86 ? 36.768 23.738 31.883 1.00 26.04 61 ASP C O 1
ATOM 2263 N N . LYS C 1 87 ? 36.733 22.956 33.979 1.00 22.12 62 LYS C N 1
ATOM 2264 C CA . LYS C 1 87 ? 36.379 24.234 34.559 1.00 18.62 62 LYS C CA 1
ATOM 2265 C C . LYS C 1 87 ? 37.603 25.082 34.727 1.00 17.52 62 LYS C C 1
ATOM 2266 O O . LYS C 1 87 ? 37.491 26.205 35.176 1.00 19.68 62 LYS C O 1
ATOM 2272 N N . PHE C 1 88 ? 38.792 24.629 34.385 1.00 16.95 63 PHE C N 1
ATOM 2273 C CA . PHE C 1 88 ? 39.980 25.398 34.650 1.00 18.75 63 PHE C CA 1
ATOM 2274 C C . PHE C 1 88 ? 40.714 25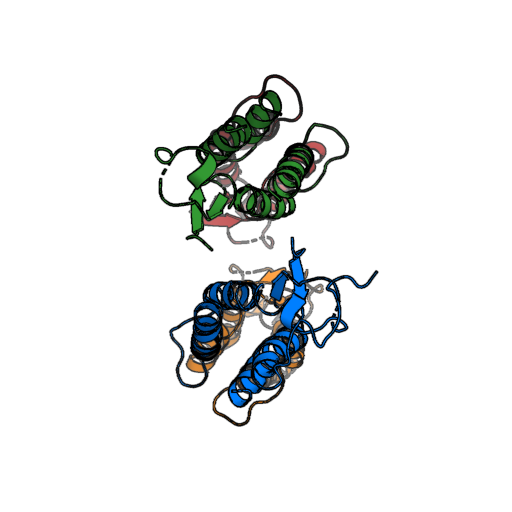.584 33.363 1.00 20.52 63 PHE C C 1
ATOM 2275 O O . PHE C 1 88 ? 40.491 24.894 32.375 1.00 22.83 63 PHE C O 1
ATOM 2283 N N . SER C 1 89 ? 41.606 26.540 33.393 1.00 22.26 64 SER C N 1
ATOM 2284 C CA . SER C 1 89 ? 42.458 26.748 32.268 1.00 25.03 64 SER C CA 1
ATOM 2285 C C . SER C 1 89 ? 43.928 26.724 32.651 1.00 27.32 64 SER C C 1
ATOM 2286 O O . SER C 1 89 ? 44.339 27.274 33.668 1.00 29.54 64 SER C O 1
ATOM 2289 N N . ASN C 1 90 ? 44.750 26.056 31.838 1.00 29.09 65 ASN C N 1
ATOM 2290 C CA . ASN C 1 90 ? 46.183 25.967 32.048 1.00 29.94 65 ASN C CA 1
ATOM 2291 C C . ASN C 1 90 ? 46.912 27.280 31.894 1.00 31.16 65 ASN C C 1
ATOM 2292 O O . ASN C 1 90 ? 46.482 28.228 31.252 1.00 32.15 65 ASN C O 1
ATOM 2297 N N . ILE C 1 91 ? 48.053 27.328 32.558 1.00 34.70 66 ILE C N 1
ATOM 2298 C CA . ILE C 1 91 ? 48.822 28.549 32.743 1.00 38.02 66 ILE C CA 1
ATOM 2299 C C . ILE C 1 91 ? 50.279 28.139 32.567 1.00 39.89 66 ILE C C 1
ATOM 2300 O O . ILE C 1 91 ? 50.733 27.095 33.077 1.00 40.56 66 ILE C O 1
ATOM 2305 N N . SER C 1 92 ? 50.960 29.038 31.828 1.00 41.75 67 SER C N 1
ATOM 2306 C CA . SER C 1 92 ? 52.349 28.856 31.397 1.00 44.33 67 SER C CA 1
ATOM 2307 C C . SER C 1 92 ? 53.320 28.647 32.536 1.00 44.00 67 SER C C 1
ATOM 2308 O O . SER C 1 92 ? 54.160 27.762 32.527 1.00 44.13 67 SER C O 1
ATOM 2311 N N . GLU C 1 93 ? 53.150 29.510 33.517 1.00 46.29 68 GLU C N 1
ATOM 2312 C CA . GLU C 1 93 ? 53.969 29.520 34.702 1.00 49.75 68 GLU C CA 1
ATOM 2313 C C . GLU C 1 93 ? 53.215 29.731 36.043 1.00 48.90 68 GLU C C 1
ATOM 2314 O O . GLU C 1 93 ? 52.374 30.624 36.267 1.00 49.09 68 GLU C O 1
ATOM 2320 N N . GLY C 1 94 ? 53.643 28.896 36.995 1.00 46.18 69 GLY C N 1
ATOM 2321 C CA . GLY C 1 94 ? 52.938 28.734 38.244 1.00 41.09 69 GLY C CA 1
ATOM 2322 C C . GLY C 1 94 ? 52.252 27.398 38.142 1.00 37.69 69 GLY C C 1
ATOM 2323 O O . GLY C 1 94 ? 51.845 26.975 37.057 1.00 38.22 69 GLY C O 1
ATOM 2324 N N . LEU C 1 95 ? 52.181 26.712 39.279 1.00 34.58 70 LEU C N 1
ATOM 2325 C CA . LEU C 1 95 ? 51.394 25.484 39.399 1.00 30.54 70 LEU C CA 1
ATOM 2326 C C . LEU C 1 95 ? 49.895 25.821 39.513 1.00 28.30 70 LEU C C 1
ATOM 2327 O O . LEU C 1 95 ? 49.411 26.367 40.513 1.00 29.19 70 LEU C O 1
ATOM 2332 N N . SER C 1 96 ? 49.173 25.536 38.430 1.00 23.37 71 SER C N 1
ATOM 2333 C CA . SER C 1 96 ? 47.795 25.909 38.342 1.00 18.79 71 SER C CA 1
ATOM 2334 C C . SER C 1 96 ? 46.961 24.732 38.737 1.00 14.59 71 SER C C 1
ATOM 2335 O O . SER C 1 96 ? 47.420 23.616 38.830 1.00 13.92 71 SER C O 1
ATOM 2338 N N . ASN C 1 97 ? 45.691 25.004 38.938 1.00 15.21 72 ASN C N 1
ATOM 2339 C CA . ASN C 1 97 ? 44.712 24.002 39.262 1.00 16.38 72 ASN C CA 1
ATOM 2340 C C . ASN C 1 97 ? 44.530 23.023 38.120 1.00 17.89 72 ASN C C 1
ATOM 2341 O O . ASN C 1 97 ? 44.330 21.836 38.358 1.00 19.68 72 ASN C O 1
ATOM 2346 N N . TYR C 1 98 ? 44.626 23.493 36.878 1.00 17.45 73 TYR C N 1
ATOM 2347 C CA . TYR C 1 98 ? 44.546 22.649 35.715 1.00 16.35 73 TYR C CA 1
ATOM 2348 C C . TYR C 1 98 ? 45.628 21.603 35.846 1.00 16.88 73 TYR C C 1
ATOM 2349 O O . TYR C 1 98 ? 45.388 20.407 35.803 1.00 18.90 73 TYR C O 1
ATOM 2358 N N . SER C 1 99 ? 46.846 22.071 36.054 1.00 19.27 74 SER C N 1
ATOM 2359 C CA . SER C 1 99 ? 48.037 21.234 36.196 1.00 18.80 74 SER C CA 1
ATOM 2360 C C . SER C 1 99 ? 47.939 20.205 37.316 1.00 18.49 74 SER C C 1
ATOM 2361 O O . SER C 1 99 ? 48.192 19.026 37.062 1.00 18.14 74 SER C O 1
ATOM 2364 N N . ILE C 1 100 ? 47.536 20.603 38.532 1.00 17.15 75 ILE C N 1
ATOM 2365 C CA . ILE C 1 100 ? 47.360 19.670 39.640 1.00 15.78 75 ILE C CA 1
ATOM 2366 C C . ILE C 1 100 ? 46.266 18.688 39.303 1.00 15.56 75 ILE C C 1
ATOM 2367 O O . ILE C 1 100 ? 46.392 17.487 39.540 1.00 15.90 75 ILE C O 1
ATOM 2372 N N . ILE C 1 101 ? 45.174 19.165 38.739 1.00 15.87 76 ILE C N 1
ATOM 2373 C CA . ILE C 1 101 ? 44.072 18.254 38.540 1.00 16.45 76 ILE C CA 1
ATOM 2374 C C . ILE C 1 101 ? 44.423 17.278 37.416 1.00 18.42 76 ILE C C 1
ATOM 2375 O O . ILE C 1 101 ? 44.047 16.107 37.479 1.00 21.96 76 ILE C O 1
ATOM 2380 N N . ASP C 1 102 ? 45.169 17.686 36.395 1.00 19.28 77 ASP C N 1
ATOM 2381 C CA . ASP C 1 102 ? 45.673 16.806 35.340 1.00 20.35 77 ASP C CA 1
ATOM 2382 C C . ASP C 1 102 ? 46.477 15.616 35.867 1.00 18.75 77 ASP C C 1
ATOM 2383 O O . ASP C 1 102 ? 46.259 14.474 35.483 1.00 20.55 77 ASP C O 1
ATOM 2388 N N . LYS C 1 103 ? 47.401 15.826 36.791 1.00 18.00 78 LYS C N 1
ATOM 2389 C CA . LYS C 1 103 ? 48.064 14.729 37.494 1.00 19.18 78 LYS C CA 1
ATOM 2390 C C . LYS C 1 103 ? 47.114 13.802 38.229 1.00 16.84 78 LYS C C 1
ATOM 2391 O O . LYS C 1 103 ? 47.200 12.586 38.170 1.00 18.34 78 LYS C O 1
ATOM 2397 N N . LEU C 1 104 ? 46.160 14.358 38.937 1.00 17.71 79 LEU C N 1
ATOM 2398 C CA . LEU C 1 104 ? 45.282 13.528 39.739 1.00 19.39 79 LEU C CA 1
ATOM 2399 C C . LEU C 1 104 ? 44.465 12.641 38.836 1.00 19.34 79 LEU C C 1
ATOM 2400 O O . LEU C 1 104 ? 44.358 11.479 39.161 1.00 22.92 79 LEU C O 1
ATOM 2405 N N . VAL C 1 105 ? 43.974 13.115 37.694 1.00 20.79 80 VAL C N 1
ATOM 2406 C CA . VAL C 1 105 ? 43.210 12.349 36.719 1.00 19.75 80 VAL C CA 1
ATOM 2407 C C . VAL C 1 105 ? 44.068 11.231 36.229 1.00 20.92 80 VAL C C 1
ATOM 2408 O O . VAL C 1 105 ? 43.583 10.133 36.160 1.00 19.45 80 VAL C O 1
ATOM 2412 N N . ASN C 1 106 ? 45.344 11.472 35.936 1.00 24.00 81 ASN C N 1
ATOM 2413 C CA . ASN C 1 106 ? 46.215 10.435 35.447 1.00 24.32 81 ASN C CA 1
ATOM 2414 C C . ASN C 1 106 ? 46.460 9.366 36.474 1.00 25.83 81 ASN C C 1
ATOM 2415 O O . ASN C 1 106 ? 46.405 8.188 36.168 1.00 27.41 81 ASN C O 1
ATOM 2420 N N . ILE C 1 107 ? 46.690 9.750 37.714 1.00 27.31 82 ILE C N 1
ATOM 2421 C CA . ILE C 1 107 ? 46.839 8.819 38.814 1.00 27.48 82 ILE C CA 1
ATOM 2422 C C . ILE C 1 107 ? 45.586 7.971 39.042 1.00 29.22 82 ILE C C 1
ATOM 2423 O O . ILE C 1 107 ? 45.705 6.766 39.266 1.00 32.26 82 ILE C O 1
ATOM 2428 N N . VAL C 1 108 ? 44.371 8.547 38.968 1.00 30.80 83 VAL C N 1
ATOM 2429 C CA . VAL C 1 108 ? 43.099 7.834 39.209 1.00 29.90 83 VAL C CA 1
ATOM 2430 C C . VAL C 1 108 ? 42.793 6.906 38.019 1.00 30.67 83 VAL C C 1
ATOM 2431 O O . VAL C 1 108 ? 42.229 5.824 38.195 1.00 29.90 83 VAL C O 1
ATOM 2435 N N . ASP C 1 109 ? 43.174 7.298 36.797 1.00 31.05 84 ASP C N 1
ATOM 2436 C CA . ASP C 1 109 ? 42.971 6.473 35.629 1.00 31.24 84 ASP C CA 1
ATOM 2437 C C . ASP C 1 109 ? 43.761 5.196 35.686 1.00 32.41 84 ASP C C 1
ATOM 2438 O O . ASP C 1 109 ? 43.233 4.156 35.291 1.00 32.47 84 ASP C O 1
ATOM 2443 N N . ASP C 1 110 ? 44.988 5.287 36.202 1.00 31.95 85 ASP C N 1
ATOM 2444 C CA . ASP C 1 110 ? 45.770 4.128 36.589 1.00 34.69 85 ASP C CA 1
ATOM 2445 C C . ASP C 1 110 ? 45.189 3.114 37.564 1.00 34.70 85 ASP C C 1
ATOM 2446 O O . ASP C 1 110 ? 45.464 1.921 37.471 1.00 34.86 85 ASP C O 1
ATOM 2451 N N . LEU C 1 111 ? 44.445 3.587 38.552 1.00 34.35 86 LEU C N 1
ATOM 2452 C CA . LEU C 1 111 ? 43.783 2.717 39.498 1.00 34.80 86 LEU C CA 1
ATOM 2453 C C . LEU C 1 111 ? 42.525 2.164 38.889 1.00 34.98 86 LEU C C 1
ATOM 2454 O O . LEU C 1 111 ? 42.117 1.094 39.288 1.00 36.02 86 LEU C O 1
ATOM 2459 N N . VAL C 1 112 ? 41.886 2.866 37.939 1.00 37.37 87 VAL C N 1
ATOM 2460 C CA . VAL C 1 112 ? 40.748 2.365 37.175 1.00 38.56 87 VAL C CA 1
ATOM 2461 C C . VAL C 1 112 ? 41.236 1.205 36.320 1.00 41.43 87 VAL C C 1
ATOM 2462 O O . VAL C 1 112 ? 40.621 0.154 36.337 1.00 43.44 87 VAL C O 1
ATOM 2466 N N . GLU C 1 113 ? 42.356 1.329 35.613 1.00 45.33 88 GLU C N 1
ATOM 2467 C CA . GLU C 1 113 ? 42.933 0.237 34.842 1.00 50.04 88 GLU C CA 1
ATOM 2468 C C . GLU C 1 113 ? 43.480 -0.856 35.761 1.00 52.28 88 GLU C C 1
ATOM 2469 O O . GLU C 1 113 ? 43.503 -2.015 35.374 1.00 53.46 88 GLU C O 1
ATOM 2475 N N . CYS C 1 114 ? 43.930 -0.535 36.982 1.00 55.77 89 CYS C N 1
ATOM 2476 C CA . CYS C 1 114 ? 44.471 -1.508 37.936 1.00 58.72 89 CYS C CA 1
ATOM 2477 C C . CYS C 1 114 ? 43.372 -2.333 38.578 1.00 60.22 89 CYS C C 1
ATOM 2478 O O . CYS C 1 114 ? 43.624 -3.464 39.000 1.00 61.13 89 CYS C O 1
ATOM 2481 N N . VAL C 1 115 ? 42.159 -1.749 38.657 1.00 61.71 90 VAL C N 1
ATOM 2482 C CA . VAL C 1 115 ? 40.963 -2.396 39.210 1.00 62.70 90 VAL C CA 1
ATOM 2483 C C . VAL C 1 115 ? 40.453 -3.516 38.278 1.00 64.64 90 VAL C C 1
ATOM 2484 O O . VAL C 1 115 ? 40.010 -4.562 38.779 1.00 65.07 90 VAL C O 1
ATOM 2488 N N . LYS C 1 116 ? 40.591 -3.348 36.938 1.00 66.41 91 LYS C N 1
ATOM 2489 C CA . LYS C 1 116 ? 40.281 -4.402 35.971 1.00 68.79 91 LYS C CA 1
ATOM 2490 C C . LYS C 1 116 ? 41.219 -5.638 36.092 1.00 70.22 91 LYS C C 1
ATOM 2491 O O . LYS C 1 116 ? 40.715 -6.728 36.404 1.00 72.46 91 LYS C O 1
ATOM 2497 N N . SER C 1 129 ? 25.399 2.470 38.962 1.00 56.13 104 SER C N 1
ATOM 2498 C CA . SER C 1 129 ? 25.444 3.921 38.739 1.00 55.65 104 SER C CA 1
ATOM 2499 C C . SER C 1 129 ? 24.850 4.688 39.939 1.00 52.95 104 SER C C 1
ATOM 2500 O O . SER C 1 129 ? 23.647 4.968 39.947 1.00 53.89 104 SER C O 1
ATOM 2503 N N . PRO C 1 130 ? 25.618 5.024 41.000 1.00 49.29 105 PRO C N 1
ATOM 2504 C CA . PRO C 1 130 ? 25.119 5.676 42.224 1.00 46.42 105 PRO C CA 1
ATOM 2505 C C . PRO C 1 130 ? 24.631 7.146 42.171 1.00 44.43 105 PRO C C 1
ATOM 2506 O O . PRO C 1 130 ? 24.768 7.791 41.134 1.00 42.75 105 PRO C O 1
ATOM 2510 N N . GLU C 1 131 ? 24.023 7.707 43.240 1.00 44.38 106 GLU C N 1
ATOM 2511 C CA . GLU C 1 131 ? 23.436 9.055 43.238 1.00 43.85 106 GLU C CA 1
ATOM 2512 C C . GLU C 1 131 ? 24.414 10.202 43.420 1.00 42.61 106 GLU C C 1
ATOM 2513 O O . GLU C 1 131 ? 25.293 10.113 44.289 1.00 42.69 106 GLU C O 1
ATOM 2519 N N . PRO C 1 132 ? 24.254 11.291 42.632 1.00 41.36 107 PRO C N 1
ATOM 2520 C CA . PRO C 1 132 ? 25.096 12.486 42.637 1.00 39.50 107 PRO C CA 1
ATOM 2521 C C . PRO C 1 132 ? 24.873 13.318 43.850 1.00 38.28 107 PRO C C 1
ATOM 2522 O O . PRO C 1 132 ? 23.767 13.685 44.226 1.00 39.34 107 PRO C O 1
ATOM 2526 N N . ARG C 1 133 ? 26.012 13.570 44.436 1.00 35.97 108 ARG C N 1
ATOM 2527 C CA . ARG C 1 133 ? 26.055 14.439 45.561 1.00 35.65 108 ARG C CA 1
ATOM 2528 C C . ARG C 1 133 ? 26.953 15.609 45.219 1.00 34.88 108 ARG C C 1
ATOM 2529 O O . ARG C 1 133 ? 27.707 15.585 44.244 1.00 35.60 108 ARG C O 1
ATOM 2537 N N . LEU C 1 134 ? 26.850 16.651 46.046 1.00 32.80 109 LEU C N 1
ATOM 2538 C CA . LEU C 1 134 ? 27.686 17.851 45.949 1.00 31.31 109 LEU C CA 1
ATOM 2539 C C . LEU C 1 134 ? 28.544 17.984 47.198 1.00 27.53 109 LEU C C 1
ATOM 2540 O O . LEU C 1 134 ? 28.058 17.849 48.335 1.00 29.28 109 LEU C O 1
ATOM 2545 N N . PHE C 1 135 ? 29.841 18.247 46.995 1.00 24.61 110 PHE C N 1
ATOM 2546 C CA . PHE C 1 135 ? 30.784 18.289 48.116 1.00 20.67 110 PHE C CA 1
ATOM 2547 C C . PHE C 1 135 ? 31.579 19.548 48.013 1.00 17.66 110 PHE C C 1
ATOM 2548 O O . PHE C 1 135 ? 31.746 20.049 46.924 1.00 19.14 110 PHE C O 1
ATOM 2556 N N . THR C 1 136 ? 32.071 20.116 49.084 1.00 17.78 111 THR C N 1
ATOM 2557 C CA . THR C 1 136 ? 32.961 21.249 48.978 1.00 18.25 111 THR C CA 1
ATOM 2558 C C . THR C 1 136 ? 34.337 20.763 48.509 1.00 21.30 111 THR C C 1
ATOM 2559 O O . THR C 1 136 ? 34.518 19.547 48.617 1.00 26.22 111 THR C O 1
ATOM 2563 N N . PRO C 1 137 ? 35.360 21.512 48.024 1.00 19.29 112 PRO C N 1
ATOM 2564 C CA . PRO C 1 137 ? 36.675 20.962 47.729 1.00 18.39 112 PRO C CA 1
ATOM 2565 C C . PRO C 1 137 ? 37.225 20.086 48.855 1.00 21.30 112 PRO C C 1
ATOM 2566 O O . PRO C 1 137 ? 37.605 18.953 48.611 1.00 22.05 112 PRO C O 1
ATOM 2570 N N . GLU C 1 138 ? 37.221 20.521 50.119 1.00 22.83 113 GLU C N 1
ATOM 2571 C CA . GLU C 1 138 ? 37.717 19.735 51.235 1.00 24.32 113 GLU C CA 1
ATOM 2572 C C . GLU C 1 138 ? 37.046 18.394 51.408 1.00 23.52 113 GLU C C 1
ATOM 2573 O O . GLU C 1 138 ? 37.729 17.385 51.549 1.00 23.92 113 GLU C O 1
ATOM 2579 N N . GLU C 1 139 ? 35.712 18.350 51.386 1.00 23.35 114 GLU C N 1
ATOM 2580 C CA . GLU C 1 139 ? 34.968 17.107 51.535 1.00 23.29 114 GLU C CA 1
ATOM 2581 C C . GLU C 1 139 ? 35.168 16.200 50.344 1.00 22.72 114 GLU C C 1
ATOM 2582 O O . GLU C 1 139 ? 35.160 14.981 50.518 1.00 23.79 114 GLU C O 1
ATOM 2588 N N . PHE C 1 140 ? 35.320 16.775 49.143 1.00 20.03 115 PHE C N 1
ATOM 2589 C CA . PHE C 1 140 ? 35.606 15.979 47.971 1.00 18.15 115 PHE C CA 1
ATOM 2590 C C . PHE C 1 140 ? 36.997 15.397 48.157 1.00 17.33 115 PHE C C 1
ATOM 2591 O O . PHE C 1 140 ? 37.214 14.205 48.013 1.00 18.05 115 PHE C O 1
ATOM 2599 N N . PHE C 1 141 ? 38.010 16.167 48.509 1.00 19.36 116 PHE C N 1
ATOM 2600 C CA . PHE C 1 141 ? 39.361 15.618 48.454 1.00 17.90 116 PHE C CA 1
ATOM 2601 C C . PHE C 1 141 ? 39.621 14.678 49.623 1.00 18.24 116 PHE C C 1
ATOM 2602 O O . PHE C 1 141 ? 40.505 13.855 49.549 1.00 19.98 116 PHE C O 1
ATOM 2610 N N . ARG C 1 142 ? 38.755 14.664 50.641 1.00 20.78 117 ARG C N 1
ATOM 2611 C CA . ARG C 1 142 ? 38.796 13.751 51.770 1.00 21.33 117 ARG C CA 1
ATOM 2612 C C . ARG C 1 142 ? 38.412 12.368 51.308 1.00 20.46 117 ARG C C 1
ATOM 2613 O O . ARG C 1 142 ? 39.076 11.405 51.639 1.00 21.70 117 ARG C O 1
ATOM 2621 N N . ILE C 1 143 ? 37.342 12.263 50.540 1.00 21.91 118 ILE C N 1
ATOM 2622 C CA . ILE C 1 143 ? 36.897 11.031 49.882 1.00 22.55 118 ILE C CA 1
ATOM 2623 C C . ILE C 1 143 ? 37.944 10.504 48.890 1.00 23.60 118 ILE C C 1
ATOM 2624 O O . ILE C 1 143 ? 38.254 9.316 48.853 1.00 24.72 118 ILE C O 1
ATOM 2629 N N . PHE C 1 144 ? 38.544 11.402 48.103 1.00 23.86 119 PHE C N 1
ATOM 2630 C CA . PHE C 1 144 ? 39.633 11.098 47.186 1.00 22.73 119 PHE C CA 1
ATOM 2631 C C . PHE C 1 144 ? 40.816 10.488 47.916 1.00 24.24 119 PHE C C 1
ATOM 2632 O O . PHE C 1 144 ? 41.233 9.416 47.511 1.00 24.28 119 PHE C O 1
ATOM 2640 N N . ASN C 1 145 ? 41.396 11.145 48.936 1.00 26.61 120 ASN C N 1
ATOM 2641 C CA . ASN C 1 145 ? 42.511 10.621 49.728 1.00 27.10 120 ASN C CA 1
ATOM 2642 C C . ASN C 1 145 ? 42.225 9.301 50.400 1.00 28.31 120 ASN C C 1
ATOM 2643 O O . ASN C 1 145 ? 43.081 8.433 50.376 1.00 28.63 120 ASN C O 1
ATOM 2648 N N . ARG C 1 146 ? 41.017 9.136 50.947 1.00 30.80 121 ARG C N 1
ATOM 2649 C CA . ARG C 1 146 ? 40.549 7.862 51.441 1.00 35.49 121 ARG C CA 1
ATOM 2650 C C . ARG C 1 146 ? 40.514 6.767 50.357 1.00 36.43 121 ARG C C 1
ATOM 2651 O O . ARG C 1 146 ? 40.859 5.616 50.628 1.00 38.58 121 ARG C O 1
ATOM 2659 N N . SER C 1 147 ? 40.171 7.089 49.106 1.00 36.49 122 SER C N 1
ATOM 2660 C CA . SER C 1 147 ? 40.274 6.177 47.974 1.00 36.44 122 SER C CA 1
ATOM 2661 C C . SER C 1 147 ? 41.660 5.723 47.529 1.00 37.85 122 SER C C 1
ATOM 2662 O O . SER C 1 147 ? 41.874 4.556 47.235 1.00 39.23 122 SER C O 1
ATOM 2665 N N . ILE C 1 148 ? 42.638 6.599 47.409 1.00 38.85 123 ILE C N 1
ATOM 2666 C CA . ILE C 1 148 ? 43.949 6.180 46.985 1.00 43.11 123 ILE C CA 1
ATOM 2667 C C . ILE C 1 148 ? 44.589 5.456 48.157 1.00 46.18 123 ILE C C 1
ATOM 2668 O O . ILE C 1 148 ? 45.449 4.614 47.937 1.00 47.69 123 ILE C O 1
ATOM 2673 N N . ASP C 1 149 ? 44.206 5.755 49.402 1.00 50.61 124 ASP C N 1
ATOM 2674 C CA . ASP C 1 149 ? 44.805 5.095 50.564 1.00 54.85 124 ASP C CA 1
ATOM 2675 C C . ASP C 1 149 ? 44.197 3.730 50.882 1.00 54.20 124 ASP C C 1
ATOM 2676 O O . ASP C 1 149 ? 44.774 2.898 51.586 1.00 54.57 124 ASP C O 1
ATOM 2681 N N . ALA C 1 150 ? 43.039 3.460 50.281 1.00 54.57 125 ALA C N 1
ATOM 2682 C CA . ALA C 1 150 ? 42.427 2.137 50.314 1.00 56.99 125 ALA C CA 1
ATOM 2683 C C . ALA C 1 150 ? 43.150 1.108 49.440 1.00 58.85 125 ALA C C 1
ATOM 2684 O O . ALA C 1 150 ? 42.617 0.022 49.161 1.00 59.46 125 ALA C O 1
ATOM 2686 N N . PHE C 1 151 ? 44.343 1.552 48.975 1.00 60.81 126 PHE C N 1
ATOM 2687 C CA . PHE C 1 151 ? 45.408 0.793 48.316 1.00 62.82 126 PHE C CA 1
ATOM 2688 C C . PHE C 1 151 ? 46.675 0.603 49.241 1.00 64.91 126 PHE C C 1
ATOM 2689 O O . PHE C 1 151 ? 47.801 0.492 48.731 1.00 65.88 126 PHE C O 1
ATOM 2697 N N . ASN D 1 36 ? 47.774 44.287 38.626 1.00 52.77 11 ASN D N 1
ATOM 2698 C CA . ASN D 1 36 ? 46.416 43.904 38.273 1.00 53.01 11 ASN D CA 1
ATOM 2699 C C . ASN D 1 36 ? 46.383 43.039 36.995 1.00 52.04 11 ASN D C 1
ATOM 2700 O O . ASN D 1 36 ? 46.673 41.852 37.139 1.00 53.30 11 ASN D O 1
ATOM 2702 N N . VAL D 1 37 ? 46.135 43.551 35.763 1.00 49.81 12 VAL D N 1
ATOM 2703 C CA . VAL D 1 37 ? 45.936 42.823 34.490 1.00 45.10 12 VAL D CA 1
ATOM 2704 C C . VAL D 1 37 ? 46.697 41.529 34.194 1.00 40.73 12 VAL D C 1
ATOM 2705 O O . VAL D 1 37 ? 46.109 40.477 33.958 1.00 39.20 12 VAL D O 1
ATOM 2709 N N . LYS D 1 38 ? 48.014 41.610 34.165 1.00 37.97 13 LYS D N 1
ATOM 2710 C CA . LYS D 1 38 ? 48.844 40.432 34.132 1.00 36.45 13 LYS D CA 1
ATOM 2711 C C . LYS D 1 38 ? 48.402 39.322 35.117 1.00 36.18 13 LYS D C 1
ATOM 2712 O O . LYS D 1 38 ? 48.194 38.166 34.709 1.00 37.38 13 LYS D O 1
ATOM 2714 N N . ASP D 1 39 ? 48.190 39.643 36.410 1.00 33.96 14 ASP D N 1
ATOM 2715 C CA . ASP D 1 39 ? 47.703 38.684 37.372 1.00 29.22 14 ASP D CA 1
ATOM 2716 C C . ASP D 1 39 ? 46.220 38.409 37.305 1.00 25.55 14 ASP D C 1
ATOM 2717 O O . ASP D 1 39 ? 45.799 37.316 37.647 1.00 25.36 14 ASP D O 1
ATOM 2722 N N . VAL D 1 40 ? 45.421 39.347 36.809 1.00 22.15 15 VAL D N 1
ATOM 2723 C CA . VAL D 1 40 ? 44.000 39.173 36.672 1.00 19.73 15 VAL D CA 1
ATOM 2724 C C . VAL D 1 40 ? 43.683 38.044 35.731 1.00 21.56 15 VAL D C 1
ATOM 2725 O O . VAL D 1 40 ? 42.825 37.217 36.016 1.00 23.37 15 VAL D O 1
ATOM 2729 N N . THR D 1 41 ? 44.387 37.974 34.623 1.00 22.81 16 THR D N 1
ATOM 2730 C CA . THR D 1 41 ? 44.166 36.943 33.605 1.00 24.47 16 THR D CA 1
ATOM 2731 C C . THR D 1 41 ? 44.517 35.513 34.082 1.00 21.91 16 THR D C 1
ATOM 2732 O O . THR D 1 41 ? 43.904 34.526 33.676 1.00 20.78 16 THR D O 1
ATOM 2736 N N . LYS D 1 42 ? 45.470 35.415 35.016 1.00 20.72 17 LYS D N 1
ATOM 2737 C CA . LYS D 1 42 ? 45.958 34.179 35.596 1.00 20.21 17 LYS D CA 1
ATOM 2738 C C . LYS D 1 42 ? 45.019 33.719 36.683 1.00 18.63 17 LYS D C 1
ATOM 2739 O O . LYS D 1 42 ? 44.754 32.526 36.783 1.00 21.04 17 LYS D O 1
ATOM 2745 N N . LEU D 1 43 ? 44.483 34.656 37.468 1.00 16.11 18 LEU D N 1
ATOM 2746 C CA . LEU D 1 43 ? 43.391 34.389 38.362 1.00 13.77 18 LEU D CA 1
ATOM 2747 C C . LEU D 1 43 ? 42.158 33.926 37.636 1.00 14.10 18 LEU D C 1
ATOM 2748 O O . LEU D 1 43 ? 41.662 32.898 38.072 1.00 17.61 18 LEU D O 1
ATOM 2753 N N . VAL D 1 44 ? 41.617 34.544 36.561 1.00 15.42 19 VAL D N 1
ATOM 2754 C CA . VAL D 1 44 ? 40.479 34.034 35.786 1.00 13.39 19 VAL D CA 1
ATOM 2755 C C . VAL D 1 44 ? 40.704 32.587 35.385 1.00 14.30 19 VAL D C 1
ATOM 2756 O O . VAL D 1 44 ? 39.824 31.744 35.542 1.00 13.93 19 VAL D O 1
ATOM 2760 N N . ALA D 1 45 ? 41.911 32.288 34.876 1.00 14.50 20 ALA D N 1
ATOM 2761 C CA . ALA D 1 45 ? 42.319 30.924 34.543 1.00 15.90 20 ALA D CA 1
ATOM 2762 C C . ALA D 1 45 ? 42.340 29.894 35.680 1.00 16.27 20 ALA D C 1
ATOM 2763 O O . ALA D 1 45 ? 42.153 28.697 35.464 1.00 14.91 20 ALA D O 1
ATOM 2765 N N . ASN D 1 46 ? 42.543 30.396 36.914 1.00 16.20 21 ASN D N 1
ATOM 2766 C CA . ASN D 1 46 ? 42.665 29.549 38.081 1.00 14.59 21 ASN D CA 1
ATOM 2767 C C . ASN D 1 46 ? 41.408 29.513 38.923 1.00 15.22 21 ASN D C 1
ATOM 2768 O O . ASN D 1 46 ? 41.343 28.894 39.982 1.00 14.76 21 ASN D O 1
ATOM 2773 N N . LEU D 1 47 ? 40.364 30.201 38.493 1.00 15.62 22 LEU D N 1
ATOM 2774 C CA . LEU D 1 47 ? 39.069 30.126 39.157 1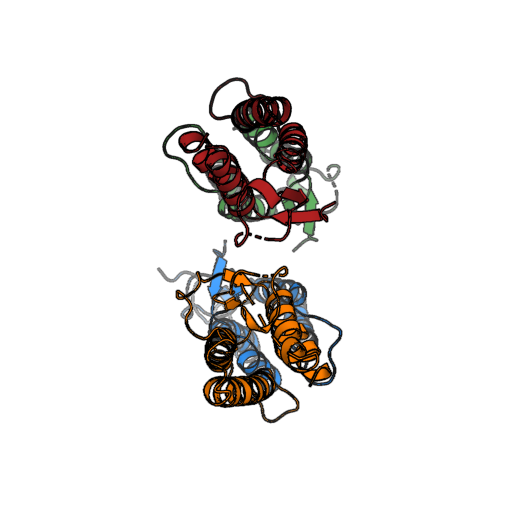.00 15.32 22 LEU D CA 1
ATOM 2775 C C . LEU D 1 47 ? 38.172 29.241 38.319 1.00 15.81 22 LEU D C 1
ATOM 2776 O O . LEU D 1 47 ? 38.337 29.289 37.109 1.00 18.22 22 LEU D O 1
ATOM 2781 N N . PRO D 1 48 ? 37.246 28.422 38.825 1.00 16.11 23 PRO D N 1
ATOM 2782 C CA . PRO D 1 48 ? 36.365 27.588 38.004 1.00 15.30 23 PRO D CA 1
ATOM 2783 C C . PRO D 1 48 ? 35.533 28.456 37.064 1.00 16.55 23 PRO D C 1
ATOM 2784 O O . PRO D 1 48 ? 35.044 29.485 37.502 1.00 18.78 23 PRO D O 1
ATOM 2788 N N . LYS D 1 49 ? 35.319 28.105 35.785 1.00 19.22 24 LYS D N 1
ATOM 2789 C CA . LYS D 1 49 ? 34.492 28.864 34.822 1.00 19.57 24 LYS D CA 1
ATOM 2790 C C . LYS D 1 49 ? 33.027 28.975 35.241 1.00 18.94 24 LYS D C 1
ATOM 2791 O O . LYS D 1 49 ? 32.381 29.956 34.910 1.00 22.65 24 LYS D O 1
ATOM 2797 N N . ASP D 1 50 ? 32.490 28.011 36.007 1.00 20.97 25 ASP D N 1
ATOM 2798 C CA . ASP D 1 50 ? 31.146 27.984 36.585 1.00 20.24 25 ASP D CA 1
ATOM 2799 C C . ASP D 1 50 ? 31.084 28.420 38.037 1.00 20.26 25 ASP D C 1
ATOM 2800 O O . ASP D 1 50 ? 30.092 28.177 38.714 1.00 24.64 25 ASP D O 1
ATOM 2805 N N . TYR D 1 51 ? 32.109 29.038 38.591 1.00 19.65 26 TYR D N 1
ATOM 2806 C CA . TYR D 1 51 ? 31.978 29.716 39.865 1.00 19.99 26 TYR D CA 1
ATOM 2807 C C . TYR D 1 51 ? 31.327 31.078 39.666 1.00 20.55 26 TYR D C 1
ATOM 2808 O O . TYR D 1 51 ? 31.837 31.882 38.892 1.00 23.24 26 TYR D O 1
ATOM 2825 N N . ILE D 1 53 ? 30.503 34.700 41.191 1.00 18.26 28 ILE D N 1
ATOM 2826 C CA . ILE D 1 53 ? 30.838 35.733 42.127 1.00 18.98 28 ILE D CA 1
ATOM 2827 C C . ILE D 1 53 ? 29.668 36.703 42.239 1.00 19.61 28 ILE D C 1
ATOM 2828 O O . ILE D 1 53 ? 29.151 37.088 41.196 1.00 22.18 28 ILE D O 1
ATOM 2833 N N . THR D 1 54 ? 29.199 37.105 43.433 1.00 20.30 29 THR D N 1
ATOM 2834 C CA . THR D 1 54 ? 28.142 38.118 43.587 1.00 18.55 29 THR D CA 1
ATOM 2835 C C . THR D 1 54 ? 28.720 39.514 43.593 1.00 18.51 29 THR D C 1
ATOM 2836 O O . THR D 1 54 ? 29.681 39.757 44.305 1.00 20.24 29 THR D O 1
ATOM 2840 N N . LEU D 1 55 ? 28.205 40.455 42.785 1.00 18.52 30 LEU D N 1
ATOM 2841 C CA . LEU D 1 55 ? 28.610 41.845 42.783 1.00 17.78 30 LEU D CA 1
ATOM 2842 C C . LEU D 1 55 ? 27.305 42.598 42.724 1.00 19.35 30 LEU D C 1
ATOM 2843 O O . LEU D 1 55 ? 26.420 42.245 41.946 1.00 19.98 30 LEU D O 1
ATOM 2848 N N . LYS D 1 56 ? 27.150 43.613 43.560 1.00 20.05 31 LYS D N 1
ATOM 2849 C CA . LYS D 1 56 ? 26.046 44.522 43.409 1.00 21.35 31 LYS D CA 1
ATOM 2850 C C . LYS D 1 56 ? 26.413 45.564 42.354 1.00 23.46 31 LYS D C 1
ATOM 2851 O O . LYS D 1 56 ? 27.223 46.470 42.561 1.00 23.96 31 LYS D O 1
ATOM 2857 N N . TYR D 1 57 ? 25.818 45.356 41.172 1.00 25.01 32 TYR D N 1
ATOM 2858 C CA . TYR D 1 57 ? 26.219 46.004 39.925 1.00 25.06 32 TYR D CA 1
ATOM 2859 C C . TYR D 1 57 ? 25.377 47.248 39.752 1.00 26.53 32 TYR D C 1
ATOM 2860 O O . TYR D 1 57 ? 24.167 47.293 40.046 1.00 27.71 32 TYR D O 1
ATOM 2869 N N . VAL D 1 58 ? 26.099 48.297 39.333 1.00 28.52 33 VAL D N 1
ATOM 2870 C CA .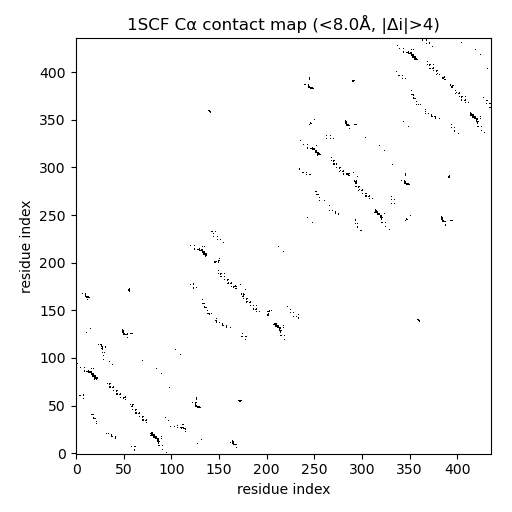 VAL D 1 58 ? 25.505 49.613 39.093 1.00 27.57 33 VAL D CA 1
ATOM 2871 C C . VAL D 1 58 ? 24.973 49.634 37.670 1.00 27.14 33 VAL D C 1
ATOM 2872 O O . VAL D 1 58 ? 25.769 49.693 36.750 1.00 28.15 33 VAL D O 1
ATOM 2876 N N . PRO D 1 59 ? 23.674 49.548 37.434 1.00 27.51 34 PRO D N 1
ATOM 2877 C CA . PRO D 1 59 ? 23.085 49.608 36.105 1.00 28.26 34 PRO D CA 1
ATOM 2878 C C . PRO D 1 59 ? 23.491 50.909 35.413 1.00 31.20 34 PRO D C 1
ATOM 2879 O O . PRO D 1 59 ? 23.649 51.980 36.012 1.00 32.62 34 PRO D O 1
ATOM 2883 N N . GLY D 1 60 ? 23.756 50.780 34.117 1.00 32.89 35 GLY D N 1
ATOM 2884 C CA . GLY D 1 60 ? 24.265 51.891 33.338 1.00 34.68 35 GLY D CA 1
ATOM 2885 C C . GLY D 1 60 ? 25.749 52.065 33.438 1.00 34.91 35 GLY D C 1
ATOM 2886 O O . GLY D 1 60 ? 26.271 53.066 32.991 1.00 38.32 35 GLY D O 1
ATOM 2895 N N . ASP D 1 62 ? 27.956 50.571 31.760 1.00 39.01 37 ASP D N 1
ATOM 2896 C CA . ASP D 1 62 ? 28.357 50.446 30.370 1.00 37.84 37 ASP D CA 1
ATOM 2897 C C . ASP D 1 62 ? 28.125 51.687 29.525 1.00 37.29 37 ASP D C 1
ATOM 2898 O O . ASP D 1 62 ? 29.067 52.169 28.896 1.00 40.17 37 ASP D O 1
ATOM 2903 N N . VAL D 1 63 ? 26.930 52.266 29.525 1.00 36.85 38 VAL D N 1
ATOM 2904 C CA . VAL D 1 63 ? 26.665 53.462 28.719 1.00 38.43 38 VAL D CA 1
ATOM 2905 C C . VAL D 1 63 ? 27.021 54.828 29.311 1.00 39.02 38 VAL D C 1
ATOM 2906 O O . VAL D 1 63 ? 27.395 55.748 28.581 1.00 39.83 38 VAL D O 1
ATOM 2910 N N . LEU D 1 64 ? 26.886 54.965 30.641 1.00 39.92 39 LEU D N 1
ATOM 2911 C CA . LEU D 1 64 ? 27.031 56.231 31.341 1.00 38.96 39 LEU D CA 1
ATOM 2912 C C . LEU D 1 64 ? 28.495 56.624 31.625 1.00 41.40 39 LEU D C 1
ATOM 2913 O O . LEU D 1 64 ? 29.397 55.777 31.589 1.00 40.82 39 LEU D O 1
ATOM 2918 N N . PRO D 1 65 ? 28.807 57.926 31.852 1.00 44.17 40 PRO D N 1
ATOM 2919 C CA . PRO D 1 65 ? 30.141 58.383 32.244 1.00 44.44 40 PRO D CA 1
ATOM 2920 C C . PRO D 1 65 ? 30.420 58.032 33.699 1.00 42.47 40 PRO D C 1
ATOM 2921 O O . PRO D 1 65 ? 29.550 58.003 34.562 1.00 42.05 40 PRO D O 1
ATOM 2925 N N . SER D 1 66 ? 31.694 57.749 33.906 1.00 42.00 41 SER D N 1
ATOM 2926 C CA . SER D 1 66 ? 32.266 57.360 35.166 1.00 39.50 41 SER D CA 1
ATOM 2927 C C . SER D 1 66 ? 31.724 58.115 36.365 1.00 38.61 41 SER D C 1
ATOM 2928 O O . SER D 1 66 ? 31.345 57.439 37.303 1.00 38.99 41 SER D O 1
ATOM 2931 N N . HIS D 1 67 ? 31.550 59.442 36.396 1.00 38.17 42 HIS D N 1
ATOM 2932 C CA . HIS D 1 67 ? 31.018 60.127 37.567 1.00 36.99 42 HIS D CA 1
ATOM 2933 C C . HIS D 1 67 ? 29.633 59.685 38.068 1.00 38.51 42 HIS D C 1
ATOM 2934 O O . HIS D 1 67 ? 29.219 59.978 39.190 1.00 39.73 42 HIS D O 1
ATOM 2941 N N . CYS D 1 68 ? 28.848 58.974 37.261 1.00 40.38 43 CYS D N 1
ATOM 2942 C CA . CYS D 1 68 ? 27.521 58.516 37.662 1.00 40.95 43 CYS D CA 1
ATOM 2943 C C . CYS D 1 68 ? 27.545 57.165 38.394 1.00 38.66 43 CYS D C 1
ATOM 2944 O O . CYS D 1 68 ? 26.556 56.769 39.027 1.00 38.58 43 CYS D O 1
ATOM 2947 N N . TRP D 1 69 ? 28.677 56.450 38.300 1.00 34.96 44 TRP D N 1
ATOM 2948 C CA . TRP D 1 69 ? 28.763 55.094 38.789 1.00 32.27 44 TRP D CA 1
ATOM 2949 C C . TRP D 1 69 ? 30.055 54.754 39.486 1.00 32.35 44 TRP D C 1
ATOM 2950 O O . TRP D 1 69 ? 30.010 53.891 40.349 1.00 34.30 44 TRP D O 1
ATOM 2961 N N . ILE D 1 70 ? 31.191 55.378 39.216 1.00 31.34 45 ILE D N 1
ATOM 2962 C CA . ILE D 1 70 ? 32.444 54.851 39.687 1.00 34.23 45 ILE D CA 1
ATOM 2963 C C . ILE D 1 70 ? 32.627 54.719 41.206 1.00 35.04 45 ILE D C 1
ATOM 2964 O O . ILE D 1 70 ? 33.222 53.726 41.618 1.00 36.05 45 ILE D O 1
ATOM 2969 N N . SER D 1 71 ? 32.100 55.591 42.080 1.00 35.07 46 SER D N 1
ATOM 2970 C CA . SER D 1 71 ? 32.421 55.538 43.500 1.00 35.85 46 SER D CA 1
ATOM 2971 C C . SER D 1 71 ? 31.651 54.443 44.213 1.00 35.51 46 SER D C 1
ATOM 2972 O O . SER D 1 71 ? 32.169 53.858 45.165 1.00 38.41 46 SER D O 1
ATOM 2975 N N . GLU D 1 72 ? 30.419 54.185 43.770 1.00 33.93 47 GLU D N 1
ATOM 2976 C CA . GLU D 1 72 ? 29.656 53.051 44.230 1.00 32.65 47 GLU D CA 1
ATOM 2977 C C . GLU D 1 72 ? 30.197 51.773 43.648 1.00 31.56 47 GLU D C 1
ATOM 2978 O O . GLU D 1 72 ? 30.216 50.761 44.339 1.00 31.25 47 GLU D O 1
ATOM 2992 N N . VAL D 1 74 ? 33.433 50.984 42.904 1.00 30.60 49 VAL D N 1
ATOM 2993 C CA . VAL D 1 74 ? 34.605 50.504 43.671 1.00 29.47 49 VAL D CA 1
ATOM 2994 C C . VAL D 1 74 ? 34.285 50.012 45.074 1.00 27.89 49 VAL D C 1
ATOM 2995 O O . VAL D 1 74 ? 34.967 49.128 45.596 1.00 27.63 49 VAL D O 1
ATOM 2999 N N . VAL D 1 75 ? 33.263 50.622 45.679 1.00 25.21 50 VAL D N 1
ATOM 3000 C CA . VAL D 1 75 ? 32.754 50.149 46.945 1.00 24.70 50 VAL D CA 1
ATOM 3001 C C . VAL D 1 75 ? 32.153 48.745 46.832 1.00 24.08 50 VAL D C 1
ATOM 3002 O O . VAL D 1 75 ? 32.438 47.921 47.699 1.00 25.08 50 VAL D O 1
ATOM 3006 N N . GLN D 1 76 ? 31.343 48.470 45.796 1.00 22.06 51 GLN D N 1
ATOM 3007 C CA . GLN D 1 76 ? 30.807 47.154 45.522 1.00 22.13 51 GLN D CA 1
ATOM 3008 C C . GLN D 1 76 ? 31.810 46.099 45.123 1.00 20.89 51 GLN D C 1
ATOM 3009 O O . GLN D 1 76 ? 31.663 44.940 45.479 1.00 21.33 51 GLN D O 1
ATOM 3015 N N . LEU D 1 77 ? 32.839 46.544 44.423 1.00 19.69 52 LEU D N 1
ATOM 3016 C CA . LEU D 1 77 ? 33.966 45.728 44.057 1.00 20.34 52 LEU D CA 1
ATOM 3017 C C . LEU D 1 77 ? 34.831 45.383 45.250 1.00 20.47 52 LEU D C 1
ATOM 3018 O O . LEU D 1 77 ? 35.199 44.215 45.356 1.00 23.75 52 LEU D O 1
ATOM 3023 N N . SER D 1 78 ? 35.178 46.294 46.165 1.00 21.36 53 SER D N 1
ATOM 3024 C CA . SER D 1 78 ? 35.913 45.942 47.377 1.00 22.45 53 SER D CA 1
ATOM 3025 C C . SER D 1 78 ? 35.173 44.873 48.166 1.00 22.70 53 SER D C 1
ATOM 3026 O O . SER D 1 78 ? 35.770 43.895 48.565 1.00 24.55 53 SER D O 1
ATOM 3029 N N . ASP D 1 79 ? 33.852 44.962 48.286 1.00 23.74 54 ASP D N 1
ATOM 3030 C CA . ASP D 1 79 ? 33.021 44.038 49.030 1.00 25.51 54 ASP D CA 1
ATOM 3031 C C . ASP D 1 79 ? 33.119 42.633 48.500 1.00 22.56 54 ASP D C 1
ATOM 3032 O O . ASP D 1 79 ? 33.390 41.711 49.250 1.00 22.33 54 ASP D O 1
ATOM 3037 N N . SER D 1 80 ? 32.943 42.520 47.192 1.00 19.99 55 SER D N 1
ATOM 3038 C CA . SER D 1 80 ? 32.933 41.258 46.504 1.00 16.42 55 SER D CA 1
ATOM 3039 C C . SER D 1 80 ? 34.279 40.596 46.521 1.00 14.71 55 SER D C 1
ATOM 3040 O O . SER D 1 80 ? 34.395 39.393 46.693 1.00 15.83 55 SER D O 1
ATOM 3043 N N . LEU D 1 81 ? 35.296 41.406 46.315 1.00 15.85 56 LEU D N 1
ATOM 3044 C CA . LEU D 1 81 ? 36.638 40.884 46.345 1.00 17.57 56 LEU D CA 1
ATOM 3045 C C . LEU D 1 81 ? 37.034 40.485 47.744 1.00 17.75 56 LEU D C 1
ATOM 3046 O O . LEU D 1 81 ? 37.782 39.527 47.863 1.00 19.01 56 LEU D O 1
ATOM 3051 N N . THR D 1 82 ? 36.560 41.169 48.803 1.00 19.07 57 THR D N 1
ATOM 3052 C CA . THR D 1 82 ? 36.864 40.818 50.189 1.00 17.97 57 THR D CA 1
ATOM 3053 C C . THR D 1 82 ? 36.126 39.571 50.566 1.00 18.20 57 THR D C 1
ATOM 3054 O O . THR D 1 82 ? 36.674 38.746 51.266 1.00 20.89 57 THR D O 1
ATOM 3058 N N . ASP D 1 83 ? 34.924 39.346 50.085 1.00 18.03 58 ASP D N 1
ATOM 3059 C CA . ASP D 1 83 ? 34.293 38.066 50.220 1.00 18.76 58 ASP D CA 1
ATOM 3060 C C . ASP D 1 83 ? 34.958 37.009 49.397 1.00 20.46 58 ASP D C 1
ATOM 3061 O O . ASP D 1 83 ? 35.041 35.878 49.865 1.00 20.47 58 ASP D O 1
ATOM 3066 N N . LEU D 1 84 ? 35.449 37.324 48.197 1.00 19.65 59 LEU D N 1
ATOM 3067 C CA . LEU D 1 84 ? 36.099 36.331 47.383 1.00 18.09 59 LEU D CA 1
ATOM 3068 C C . LEU D 1 84 ? 37.345 35.878 48.090 1.00 19.12 59 LEU D C 1
ATOM 3069 O O . LEU D 1 84 ? 37.553 34.694 48.251 1.00 23.04 59 LEU D O 1
ATOM 3074 N N . LEU D 1 85 ? 38.132 36.764 48.667 1.00 21.47 60 LEU D N 1
ATOM 3075 C CA . LEU D 1 85 ? 39.332 36.428 49.431 1.00 22.73 60 LEU D CA 1
ATOM 3076 C C . LEU D 1 85 ? 39.173 35.401 50.564 1.00 24.38 60 LEU D C 1
ATOM 3077 O O . LEU D 1 85 ? 40.084 34.626 50.853 1.00 25.12 60 LEU D O 1
ATOM 3082 N N . ASP D 1 86 ? 38.005 35.386 51.224 1.00 26.63 61 ASP D N 1
ATOM 3083 C CA . ASP D 1 86 ? 37.705 34.524 52.363 1.00 25.59 61 ASP D CA 1
ATOM 3084 C C . ASP D 1 86 ? 37.428 33.112 51.872 1.00 22.43 61 ASP D C 1
ATOM 3085 O O . ASP D 1 86 ? 37.373 32.161 52.646 1.00 23.39 61 ASP D O 1
ATOM 3090 N N . LYS D 1 87 ? 37.289 32.899 50.575 1.00 17.94 62 LYS D N 1
ATOM 3091 C CA . LYS D 1 87 ? 37.048 31.574 50.058 1.00 13.29 62 LYS D CA 1
ATOM 3092 C C . LYS D 1 87 ? 38.344 30.855 49.757 1.00 12.68 62 LYS D C 1
ATOM 3093 O O . LYS D 1 87 ? 38.308 29.692 49.387 1.00 15.69 62 LYS D O 1
ATOM 3099 N N . PHE D 1 88 ? 39.504 31.504 49.885 1.00 12.18 63 PHE D N 1
ATOM 3100 C CA . PHE D 1 88 ? 40.797 30.938 49.594 1.00 13.29 63 PHE D CA 1
ATOM 3101 C C . PHE D 1 88 ? 41.659 30.965 50.837 1.00 16.38 63 PHE D C 1
ATOM 3102 O O . PHE D 1 88 ? 41.401 31.701 51.798 1.00 16.40 63 PHE D O 1
ATOM 3110 N N . SER D 1 89 ? 42.725 30.164 50.773 1.00 16.82 64 SER D N 1
ATOM 3111 C CA . SER D 1 89 ? 43.703 30.208 51.822 1.00 16.74 64 SER D CA 1
ATOM 3112 C C . SER D 1 89 ? 45.123 30.230 51.275 1.00 16.89 64 SER D C 1
ATOM 3113 O O . SER D 1 89 ? 45.377 29.918 50.120 1.00 16.97 64 SER D O 1
ATOM 3116 N N . ASN D 1 90 ? 46.080 30.661 52.095 1.00 16.96 65 ASN D N 1
ATOM 3117 C CA . ASN D 1 90 ? 47.479 30.684 51.746 1.00 15.98 65 ASN D CA 1
ATOM 3118 C C . ASN D 1 90 ? 48.027 29.319 51.496 1.00 15.15 65 ASN D C 1
ATOM 3119 O O . ASN D 1 90 ? 47.472 28.362 52.000 1.00 17.07 65 ASN D O 1
ATOM 3124 N N . ILE D 1 91 ? 49.077 29.253 50.672 1.00 15.61 66 ILE D N 1
ATOM 3125 C CA . ILE D 1 91 ? 49.778 28.029 50.363 1.00 16.53 66 ILE D CA 1
ATOM 3126 C C . ILE D 1 91 ? 51.232 28.235 50.711 1.00 16.49 66 ILE D C 1
ATOM 3127 O O . ILE D 1 91 ? 51.633 29.383 50.813 1.00 17.79 66 ILE D O 1
ATOM 3132 N N . SER D 1 92 ? 52.041 27.187 50.853 1.00 18.84 67 SER D N 1
ATOM 3133 C CA . SER D 1 92 ? 53.442 27.347 51.233 1.00 23.17 67 SER D CA 1
ATOM 3134 C C . SER D 1 92 ? 54.305 28.078 50.214 1.00 23.34 67 SER D C 1
ATOM 3135 O O . SER D 1 92 ? 55.250 28.779 50.552 1.00 25.92 67 SER D O 1
ATOM 3138 N N . GLU D 1 93 ? 53.981 27.968 48.942 1.00 25.32 68 GLU D N 1
ATOM 3139 C CA . GLU D 1 93 ? 54.755 28.626 47.914 1.00 27.08 68 GLU D CA 1
ATOM 3140 C C . GLU D 1 93 ? 54.045 28.401 46.597 1.00 25.08 68 GLU D C 1
ATOM 3141 O O . GLU D 1 93 ? 53.391 27.373 46.403 1.00 24.26 68 GLU D O 1
ATOM 3147 N N . GLY D 1 94 ? 54.121 29.389 45.723 1.00 23.65 69 GLY D N 1
ATOM 3148 C CA . GLY D 1 94 ? 53.784 29.192 44.320 1.00 24.95 69 GLY D CA 1
ATOM 3149 C C . GLY D 1 94 ? 52.580 30.012 43.952 1.00 23.05 69 GLY D C 1
ATOM 3150 O O . GLY D 1 94 ? 52.270 30.941 44.691 1.00 24.04 69 GLY D O 1
ATOM 3151 N N . LEU D 1 95 ? 51.883 29.667 42.870 1.00 22.75 70 LEU D N 1
ATOM 3152 C CA . LEU D 1 95 ? 50.768 30.474 42.415 1.00 23.31 70 LEU D CA 1
ATOM 3153 C C . LEU D 1 95 ? 49.618 30.380 43.412 1.00 21.85 70 LEU D C 1
ATOM 3154 O O . LEU D 1 95 ? 49.170 29.262 43.689 1.00 23.27 70 LEU D O 1
ATOM 3159 N N . SER D 1 96 ? 49.143 31.526 43.918 1.00 19.05 71 SER D N 1
ATOM 3160 C CA . SER D 1 96 ? 48.132 31.561 44.977 1.00 16.36 71 SER D CA 1
ATOM 3161 C C . SER D 1 96 ? 47.008 32.518 44.667 1.00 15.90 71 SER D C 1
ATOM 3162 O O . SER D 1 96 ? 47.262 33.701 44.521 1.00 18.19 71 SER D O 1
ATOM 3165 N N . ASN D 1 97 ? 45.757 32.053 44.598 1.00 17.24 72 ASN D N 1
ATOM 3166 C CA . ASN D 1 97 ? 44.604 32.871 44.335 1.00 14.30 72 ASN D CA 1
ATOM 3167 C C . ASN D 1 97 ? 44.451 33.836 45.493 1.00 16.33 72 ASN D C 1
ATOM 3168 O O . ASN D 1 97 ? 44.170 35.023 45.286 1.00 16.94 72 ASN D O 1
ATOM 3173 N N . TYR D 1 98 ? 44.711 33.348 46.720 1.00 16.70 73 TYR D N 1
ATOM 3174 C CA . TYR D 1 98 ? 44.709 34.222 47.893 1.00 17.86 73 TYR D CA 1
ATOM 3175 C C . TYR D 1 98 ? 45.580 35.466 47.698 1.00 17.22 73 TYR D C 1
ATOM 3176 O O . TYR D 1 98 ? 45.047 36.559 47.813 1.00 19.51 73 TYR D O 1
ATOM 3185 N N . SER D 1 99 ? 46.888 35.357 47.402 1.00 18.57 74 SER D N 1
ATOM 3186 C CA . SER D 1 99 ? 47.786 36.498 47.221 1.00 17.90 74 SER D CA 1
ATOM 3187 C C . SER D 1 99 ? 47.420 37.417 46.121 1.00 16.44 74 SER D C 1
ATOM 3188 O O . SER D 1 99 ? 47.636 38.600 46.291 1.00 18.01 74 SER D O 1
ATOM 3191 N N . ILE D 1 100 ? 46.890 36.866 45.027 1.00 16.68 75 ILE D N 1
ATOM 3192 C CA . ILE D 1 100 ? 46.470 37.645 43.893 1.00 16.88 75 ILE D CA 1
ATOM 3193 C C . ILE D 1 100 ? 45.256 38.493 44.244 1.00 16.78 75 ILE D C 1
ATOM 3194 O O . ILE D 1 100 ? 45.237 39.693 43.968 1.00 20.42 75 ILE D O 1
ATOM 3199 N N . ILE D 1 101 ? 44.230 37.936 44.901 1.00 18.21 76 ILE D N 1
ATOM 3200 C CA . ILE D 1 101 ? 43.023 38.678 45.220 1.00 15.41 76 ILE D CA 1
ATOM 3201 C C . ILE D 1 101 ? 43.340 39.669 46.286 1.00 17.60 76 ILE D C 1
ATOM 3202 O O . ILE D 1 101 ? 42.870 40.796 46.215 1.00 20.17 76 ILE D O 1
ATOM 3207 N N . ASP D 1 102 ? 44.162 39.271 47.248 1.00 19.35 77 ASP D N 1
ATOM 3208 C CA . ASP D 1 102 ? 44.561 40.150 48.321 1.00 21.77 77 ASP D CA 1
ATOM 3209 C C . ASP D 1 102 ? 45.248 41.436 47.858 1.00 22.56 77 ASP D C 1
ATOM 3210 O O . ASP D 1 102 ? 44.924 42.515 48.376 1.00 22.07 77 ASP D O 1
ATOM 3215 N N . LYS D 1 103 ? 46.139 41.344 46.851 1.00 22.27 78 LYS D N 1
ATOM 3216 C CA . LYS D 1 103 ? 46.692 42.534 46.222 1.00 21.32 78 LYS D CA 1
ATOM 3217 C C . LYS D 1 103 ? 45.654 43.318 45.471 1.00 19.56 78 LYS D C 1
ATOM 3218 O O . LYS D 1 103 ? 45.786 44.524 45.417 1.00 22.75 78 LYS D O 1
ATOM 3224 N N . LEU D 1 104 ? 44.634 42.714 44.882 1.00 18.00 79 LEU D N 1
ATOM 3225 C CA . LEU D 1 104 ? 43.570 43.462 44.247 1.00 16.42 79 LEU D CA 1
ATOM 3226 C C . LEU D 1 104 ? 42.696 44.124 45.273 1.00 18.98 79 LEU D C 1
ATOM 3227 O O . LEU D 1 104 ? 42.215 45.218 45.035 1.00 21.86 79 LEU D O 1
ATOM 3232 N N . VAL D 1 105 ? 42.438 43.524 46.430 1.00 19.01 80 VAL D N 1
ATOM 3233 C CA . VAL D 1 105 ? 41.624 44.124 47.462 1.00 20.11 80 VAL D CA 1
ATOM 3234 C C . VAL D 1 105 ? 42.369 45.343 47.920 1.00 21.57 80 VAL D C 1
ATOM 3235 O O . VAL D 1 105 ? 41.759 46.389 47.987 1.00 25.14 80 VAL D O 1
ATOM 3239 N N . ASN D 1 106 ? 43.678 45.313 48.167 1.00 24.08 81 ASN D N 1
ATOM 3240 C CA . ASN D 1 106 ? 44.375 46.498 48.626 1.00 23.59 81 ASN D CA 1
ATOM 3241 C C . ASN D 1 106 ? 44.363 47.632 47.620 1.00 26.17 81 ASN D C 1
ATOM 3242 O O . ASN D 1 106 ? 44.334 48.756 48.114 1.00 28.26 81 ASN D O 1
ATOM 3247 N N . ILE D 1 107 ? 44.340 47.414 46.280 1.00 25.02 82 ILE D N 1
ATOM 3248 C CA . ILE D 1 107 ? 44.088 48.469 45.268 1.00 25.82 82 ILE D CA 1
ATOM 3249 C C . ILE D 1 107 ? 42.671 49.103 45.287 1.00 25.89 82 ILE D C 1
ATOM 3250 O O . ILE D 1 107 ? 42.512 50.323 45.196 1.00 25.87 82 ILE D O 1
ATOM 3255 N N . VAL D 1 108 ? 41.595 48.324 45.443 1.00 27.50 83 VAL D N 1
ATOM 3256 C CA . VAL D 1 108 ? 40.240 48.859 45.486 1.00 27.69 83 VAL D CA 1
ATOM 3257 C C . VAL D 1 108 ? 40.017 49.556 46.841 1.00 30.42 83 VAL D C 1
ATOM 3258 O O . VAL D 1 108 ? 39.190 50.454 46.938 1.00 29.44 83 VAL D O 1
ATOM 3262 N N . ASP D 1 109 ? 40.772 49.192 47.892 1.00 32.89 84 ASP D N 1
ATOM 3263 C CA . ASP D 1 109 ? 40.753 49.840 49.206 1.00 35.85 84 ASP D CA 1
ATOM 3264 C C . ASP D 1 109 ? 41.361 51.238 49.084 1.00 35.75 84 ASP D C 1
ATOM 3265 O O . ASP D 1 109 ? 40.779 52.212 49.557 1.00 35.62 84 ASP D O 1
ATOM 3270 N N . ASP D 1 110 ? 42.500 51.382 48.417 1.00 35.24 85 ASP D N 1
ATOM 3271 C CA . ASP D 1 110 ? 43.039 52.689 48.095 1.00 39.54 85 ASP D CA 1
ATOM 3272 C C . ASP D 1 110 ? 42.055 53.620 47.372 1.00 40.48 85 ASP D C 1
ATOM 3273 O O . ASP D 1 110 ? 41.712 54.706 47.853 1.00 42.05 85 ASP D O 1
ATOM 3278 N N . LEU D 1 111 ? 41.518 53.157 46.238 1.00 41.90 86 LEU D N 1
ATOM 3279 C CA . LEU D 1 111 ? 40.526 53.903 45.456 1.00 39.57 86 LEU D CA 1
ATOM 3280 C C . LEU D 1 111 ? 39.249 54.172 46.203 1.00 38.81 86 LEU D C 1
ATOM 3281 O O . LEU D 1 111 ? 38.614 55.176 45.924 1.00 40.16 86 LEU D O 1
ATOM 3286 N N . VAL D 1 112 ? 38.840 53.303 47.125 1.00 40.82 87 VAL D N 1
ATOM 3287 C CA . VAL D 1 112 ? 37.680 53.589 47.958 1.00 44.87 87 VAL D CA 1
ATOM 3288 C C . VAL D 1 112 ? 37.965 54.754 48.933 1.00 47.95 87 VAL D C 1
ATOM 3289 O O . VAL D 1 112 ? 37.085 55.580 49.176 1.00 49.04 87 VAL D O 1
ATOM 3293 N N . GLU D 1 113 ? 39.185 54.862 49.472 1.00 51.32 88 GLU D N 1
ATOM 3294 C CA . GLU D 1 113 ? 39.548 55.935 50.387 1.00 55.88 88 GLU D CA 1
ATOM 3295 C C . GLU D 1 113 ? 39.807 57.235 49.672 1.00 57.32 88 GLU D C 1
ATOM 3296 O O . GLU D 1 113 ? 39.717 58.303 50.291 1.00 59.78 88 GLU D O 1
ATOM 3302 N N . CYS D 1 114 ? 40.147 57.130 48.382 1.00 57.61 89 CYS D N 1
ATOM 3303 C CA . CYS D 1 114 ? 40.273 58.307 47.528 1.00 58.46 89 CYS D CA 1
ATOM 3304 C C . CYS D 1 114 ? 38.895 58.970 47.344 1.00 58.39 89 CYS D C 1
ATOM 3305 O O . CYS D 1 114 ? 38.791 60.197 47.378 1.00 58.21 89 CYS D O 1
ATOM 3308 N N . VAL D 1 115 ? 37.809 58.179 47.271 1.00 58.70 90 VAL D N 1
ATOM 3309 C CA . VA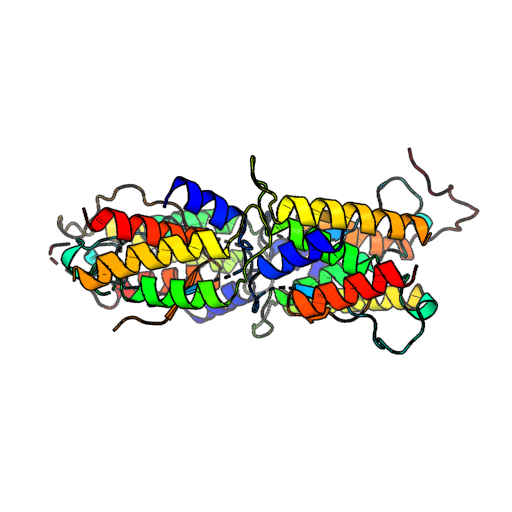L D 1 115 ? 36.453 58.684 47.150 1.00 59.63 90 VAL D CA 1
ATOM 3310 C C . VAL D 1 115 ? 35.871 59.210 48.484 1.00 61.73 90 VAL D C 1
ATOM 3311 O O . VAL D 1 115 ? 34.680 59.004 48.763 1.00 62.80 90 VAL D O 1
ATOM 3313 N N . SER D 1 129 ? 20.665 52.244 45.909 1.00 56.19 104 SER D N 1
ATOM 3314 C CA . SER D 1 129 ? 21.629 51.156 45.958 1.00 53.75 104 SER D CA 1
ATOM 3315 C C . SER D 1 129 ? 21.476 50.204 44.750 1.00 51.69 104 SER D C 1
ATOM 3316 O O . SER D 1 129 ? 20.519 50.365 43.954 1.00 53.93 104 SER D O 1
ATOM 3319 N N . PRO D 1 130 ? 22.446 49.277 44.526 1.00 45.68 105 PRO D N 1
ATOM 3320 C CA . PRO D 1 130 ? 22.366 48.292 43.470 1.00 41.30 105 PRO D CA 1
ATOM 3321 C C . PRO D 1 130 ? 22.138 46.887 43.955 1.00 37.99 105 PRO D C 1
ATOM 3322 O O . PRO D 1 130 ? 22.529 46.478 45.049 1.00 38.93 105 PRO D O 1
ATOM 3326 N N . GLU D 1 131 ? 21.459 46.177 43.075 1.00 33.70 106 GLU D N 1
ATOM 3327 C CA . GLU D 1 131 ? 20.971 44.880 43.417 1.00 32.02 106 GLU D CA 1
ATOM 3328 C C . GLU D 1 131 ? 21.976 43.812 43.085 1.00 32.36 106 GLU D C 1
ATOM 3329 O O . GLU D 1 131 ? 22.715 43.942 42.111 1.00 32.37 106 GLU D O 1
ATOM 3331 N N . PRO D 1 132 ? 22.006 42.732 43.886 1.00 32.45 107 PRO D N 1
ATOM 3332 C CA . PRO D 1 132 ? 22.855 41.549 43.686 1.00 31.86 107 PRO D CA 1
ATOM 3333 C C . PRO D 1 132 ? 22.724 40.845 42.340 1.00 29.45 107 PRO D C 1
ATOM 3334 O O . PRO D 1 132 ? 21.623 40.491 41.911 1.00 29.62 107 PRO D O 1
ATOM 3338 N N . ARG D 1 133 ? 23.893 40.580 41.745 1.00 27.04 108 ARG D N 1
ATOM 3339 C CA . ARG D 1 133 ? 23.966 39.882 40.479 1.00 24.37 108 ARG D CA 1
ATOM 3340 C C . ARG D 1 133 ? 25.090 38.834 40.442 1.00 22.83 108 ARG D C 1
ATOM 3341 O O . ARG D 1 133 ? 26.084 39.002 41.124 1.00 21.26 108 ARG D O 1
ATOM 3349 N N . LEU D 1 134 ? 24.984 37.734 39.681 1.00 21.95 109 LEU D N 1
ATOM 3350 C CA . LEU D 1 134 ? 25.996 36.697 39.565 1.00 20.44 109 LEU D CA 1
ATOM 3351 C C . LEU D 1 134 ? 26.760 36.756 38.265 1.00 18.72 109 LEU D C 1
ATOM 3352 O O . LEU D 1 134 ? 26.191 36.725 37.175 1.00 19.50 109 LEU D O 1
ATOM 3357 N N . PHE D 1 135 ? 28.080 36.753 38.437 1.00 17.94 110 PHE D N 1
ATOM 3358 C CA . PHE D 1 135 ? 29.031 36.804 37.333 1.00 17.25 110 PHE D CA 1
ATOM 3359 C C . PHE D 1 135 ? 30.013 35.649 37.346 1.00 16.87 110 PHE D C 1
ATOM 3360 O O . PHE D 1 135 ? 30.417 35.198 38.404 1.00 19.49 110 PHE D O 1
ATOM 3368 N N . THR D 1 136 ? 30.425 35.107 36.21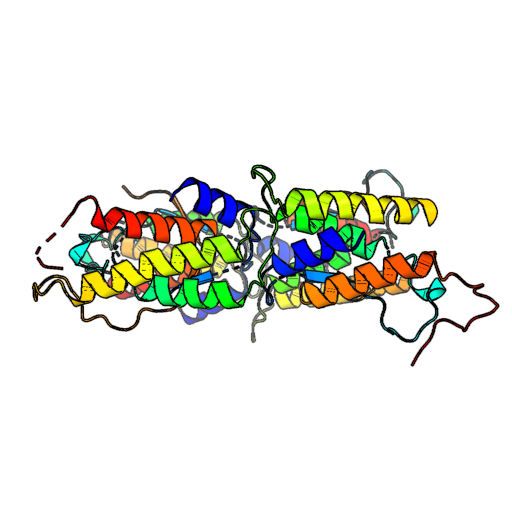6 1.00 15.24 111 THR D N 1
ATOM 3369 C CA . THR D 1 136 ? 31.539 34.192 36.176 1.00 14.72 111 THR D CA 1
ATOM 3370 C C . THR D 1 136 ? 32.811 34.994 36.443 1.00 12.40 111 THR D C 1
ATOM 3371 O O . THR D 1 136 ? 32.752 36.218 36.400 1.00 13.27 111 THR D O 1
ATOM 3375 N N . PRO D 1 137 ? 33.974 34.412 36.757 1.00 12.31 112 PRO D N 1
ATOM 3376 C CA . PRO D 1 137 ? 35.219 35.126 36.935 1.00 11.10 112 PRO D CA 1
ATOM 3377 C C . PRO D 1 137 ? 35.594 36.046 35.783 1.00 14.02 112 PRO D C 1
ATOM 3378 O O . PRO D 1 137 ? 35.884 37.215 36.011 1.00 13.17 112 PRO D O 1
ATOM 3382 N N . GLU D 1 138 ? 35.611 35.572 34.517 1.00 16.22 113 GLU D N 1
ATOM 3383 C CA . GLU D 1 138 ? 35.905 36.456 33.395 1.00 16.17 113 GLU D CA 1
ATOM 3384 C C . GLU D 1 138 ? 35.026 37.679 33.272 1.00 13.99 113 GLU D C 1
ATOM 3385 O O . GLU D 1 138 ? 35.508 38.761 32.985 1.00 15.09 113 GLU D O 1
ATOM 3391 N N . GLU D 1 139 ? 33.747 37.539 33.559 1.00 14.85 114 GLU D N 1
ATOM 3392 C CA . GLU D 1 139 ? 32.837 38.649 33.596 1.00 15.81 114 GLU D CA 1
ATOM 3393 C C . GLU D 1 139 ? 33.063 39.567 34.769 1.00 15.50 114 GLU D C 1
ATOM 3394 O O . GLU D 1 139 ? 33.085 40.783 34.557 1.00 15.87 114 GLU D O 1
ATOM 3400 N N . PHE D 1 140 ? 33.204 39.041 35.990 1.00 13.99 115 PHE D N 1
ATOM 3401 C CA . PHE D 1 140 ? 33.464 39.892 37.125 1.00 12.83 115 PHE D CA 1
ATOM 3402 C C . PHE D 1 140 ? 34.753 40.667 36.905 1.00 13.21 115 PHE D C 1
ATOM 3403 O O . PHE D 1 140 ? 34.827 41.855 37.193 1.00 14.99 115 PHE D O 1
ATOM 3411 N N . PHE D 1 141 ? 35.833 40.025 36.477 1.00 15.07 116 PHE D N 1
ATOM 3412 C CA . PHE D 1 141 ? 37.102 40.718 36.297 1.00 13.94 116 PHE D CA 1
ATOM 3413 C C . PHE D 1 141 ? 37.181 41.563 35.036 1.00 15.79 116 PHE D C 1
ATOM 3414 O O . PHE D 1 141 ? 38.014 42.455 34.965 1.00 16.79 116 PHE D O 1
ATOM 3422 N N . ARG D 1 142 ? 36.361 41.405 34.011 1.00 16.57 117 ARG D N 1
ATOM 3423 C CA . ARG D 1 142 ? 36.293 42.421 32.990 1.00 20.64 117 ARG D CA 1
ATOM 3424 C C . ARG D 1 142 ? 35.668 43.700 33.548 1.00 22.51 117 ARG D C 1
ATOM 3425 O O . ARG D 1 142 ? 36.089 44.803 33.174 1.00 23.89 117 ARG D O 1
ATOM 3433 N N . ILE D 1 143 ? 34.656 43.594 34.445 1.00 22.03 118 ILE D N 1
ATOM 3434 C CA . ILE D 1 143 ? 34.052 44.753 35.121 1.00 19.63 118 ILE D CA 1
ATOM 3435 C C . ILE D 1 143 ? 35.047 45.368 36.086 1.00 19.88 118 ILE D C 1
ATOM 3436 O O . ILE D 1 143 ? 35.183 46.586 36.085 1.00 23.21 118 ILE D O 1
ATOM 3441 N N . PHE D 1 144 ? 35.741 44.577 36.908 1.00 16.07 119 PHE D N 1
ATOM 3442 C CA . PHE D 1 144 ? 36.853 45.059 37.683 1.00 15.72 119 PHE D CA 1
ATOM 3443 C C . PHE D 1 144 ? 37.853 45.894 36.880 1.00 17.75 119 PHE D C 1
ATOM 3444 O O . PHE D 1 144 ? 38.208 47.006 37.267 1.00 20.22 119 PHE D O 1
ATOM 3452 N N . ASN D 1 145 ? 38.349 45.343 35.779 1.00 18.18 120 ASN D N 1
ATOM 3453 C CA . ASN D 1 145 ? 39.325 45.994 34.955 1.00 18.15 120 ASN D CA 1
ATOM 3454 C C . ASN D 1 145 ? 38.709 47.263 34.387 1.00 20.79 120 ASN D C 1
ATOM 3455 O O . ASN D 1 145 ? 39.348 48.303 34.408 1.00 22.36 120 ASN D O 1
ATOM 3460 N N . ARG D 1 146 ? 37.463 47.256 33.941 1.00 22.71 121 ARG D N 1
ATOM 3461 C CA . ARG D 1 146 ? 36.824 48.438 33.431 1.00 24.59 121 ARG D CA 1
ATOM 3462 C C . ARG D 1 146 ? 36.703 49.523 34.494 1.00 27.41 121 ARG D C 1
ATOM 3463 O O . ARG D 1 146 ? 36.971 50.683 34.192 1.00 30.49 121 ARG D O 1
ATOM 3471 N N . SER D 1 147 ? 36.364 49.186 35.754 1.00 28.07 122 SER D N 1
ATOM 3472 C CA . SER D 1 147 ? 36.147 50.153 36.820 1.00 24.66 122 SER D CA 1
ATOM 3473 C C . SER D 1 147 ? 37.455 50.758 37.250 1.00 25.38 122 SER D C 1
ATOM 3474 O O . SER D 1 147 ? 37.536 51.971 37.401 1.00 24.85 122 SER D O 1
ATOM 3477 N N . ILE D 1 148 ? 38.513 49.954 37.389 1.00 28.58 123 ILE D N 1
ATOM 3478 C CA . ILE D 1 148 ? 39.853 50.468 37.718 1.00 31.03 123 ILE D CA 1
ATOM 3479 C C . ILE D 1 148 ? 40.396 51.464 36.684 1.00 33.54 123 ILE D C 1
ATOM 3480 O O . ILE D 1 148 ? 40.998 52.471 37.040 1.00 33.54 123 ILE D O 1
ATOM 3485 N N . ASP D 1 149 ? 40.123 51.244 35.395 1.00 36.80 124 ASP D N 1
ATOM 3486 C CA . ASP D 1 149 ? 40.562 52.125 34.333 1.00 38.72 124 ASP D CA 1
ATOM 3487 C C . ASP D 1 149 ? 39.846 53.455 34.353 1.00 39.18 124 ASP D C 1
ATOM 3488 O O . ASP D 1 149 ? 40.487 54.491 34.186 1.00 39.94 124 ASP D O 1
ATOM 3493 N N . ALA D 1 150 ? 38.538 53.440 34.590 1.00 39.43 125 ALA D N 1
ATOM 3494 C CA . ALA D 1 150 ? 37.731 54.649 34.586 1.00 41.04 125 ALA D CA 1
ATOM 3495 C C . ALA D 1 150 ? 38.028 55.640 35.712 1.00 44.24 125 ALA D C 1
ATOM 3496 O O . ALA D 1 150 ? 37.580 56.792 35.729 1.00 46.63 125 ALA D O 1
ATOM 3498 N N . PHE D 1 151 ? 38.795 55.189 36.693 1.00 47.55 126 PHE D N 1
ATOM 3499 C CA . PHE D 1 151 ? 39.342 56.063 37.709 1.00 52.08 126 PHE D CA 1
ATOM 3500 C C . PHE D 1 151 ? 40.409 57.058 37.208 1.00 55.06 126 PHE D C 1
ATOM 3501 O O . PHE D 1 151 ? 40.531 58.167 37.751 1.00 57.33 126 PHE D O 1
ATOM 3509 N N . LYS D 1 152 ? 41.187 56.667 36.177 1.00 56.75 127 LYS D N 1
ATOM 3510 C CA . LYS D 1 152 ? 42.055 57.566 35.420 1.00 57.29 127 LYS D CA 1
ATOM 3511 C C . LYS D 1 152 ? 41.257 58.229 34.273 1.00 58.91 127 LYS D C 1
ATOM 3512 O O . LYS D 1 152 ? 41.376 57.826 33.098 1.00 60.03 127 LYS D O 1
#

Radius of gyration: 26.11 Å; Cα contacts (8 Å, |Δi|>4): 526; chains: 4; bounding box: 54×81×48 Å

B-factor: mean 32.01, std 14.41, range [7.72, 73.36]